Protein AF-A0A2U3KC39-F1 (afdb_monomer)

pLDDT: mean 87.44, std 11.88, range [29.12, 98.5]

Nearest PDB structures (foldseek):
  2ius-assembly4_D  TM=8.935E-01  e=4.363E-30  Escherichia coli
  2ius-assembly2_B  TM=8.858E-01  e=5.728E-30  Escherichia coli
  6t8o-assembly1_F  TM=8.934E-01  e=1.701E-29  Pseudomonas aeruginosa PAO1
  2ius-assembly6_F  TM=8.568E-01  e=1.162E-29  Escherichia coli
  2ius-assembly5_E  TM=8.582E-01  e=5.336E-29  Escherichia coli

Foldseek 3Di:
DAQEAELVLLLVLLCVQLVHDPPPPDQPQLVVLVVLLLVLLQQCQDPPCLSHLVVQDDPDDDDLVSSLVSSLVSCCPPRLVVVCVVCVVSCVVVVVSSVLSSQLVSLVSSVVSVVVVVCVVVVWPKRKHAFAKFKDWDDDPQFQHIHIYIGTAGMKIDTPPDLEIEGEHEDRDDGDPSSQLLSQLVVLNRVVRVGPDRYKYWYFYRPPHTDIDIGGPVRCVVSVVVSVVSRSLSSVTHHVCCLDPCQLVAQPPDDPVQVVLLVQLQVQCVVQVFHKDFPDGWLHAQFKTKTWIDTDPPRDLVSVQVCQVVSCVSSVAPFRWQWDDDPNTIITIGTDPPHDFFALVNCLSLQRAADQQQFAQWFWQFAASSNHTDIAGCLDLLRVEEEEEAAPLQCLLQLLLSRVLSSLSRGDLQAAAEAAEECPCPRCVLQQQPSRHPDPRGHHHCVVDQVLVVLVVLLVLLVVLCVVCVVLVHQADVVCSVSVDTHYQYEYAYAAPVVNCVNPVVSNLVSLLSCLVRVSRVNYYYYHYHHFDDPSRCDDSNVPRRNKYKQGAHCDQVRCCSGQVGGRNVRADGPQFIWIDRDDHTDTRGRHGHDPVNSSVSSVD

Sequence (605 aa):
MPVELQVRQVRDEILRAAGGPVRGLSNSSSRLVGMLFHEIFADLLGPEPRLHARAALPGGSATAEEMSARLRDHVYRLLLGPRVQANQAALQTATREVLDLWKSLEGLAQWLAGILHDAWRRSDDLLISAEEPLSWQLQEPGWTDSVSISGVADAVFRLPGSDRWCVVELKTGQSAREADLAQACLYHQMLAAGARTPGSLALVHFHPRLEQKVFAPQELKPLEARLKALIGRLASVLPGSDTHPRPAAAPPPPKPVYTDLGRRLVAVFREYNSPVELLGDPIVGPSFLRFPVQPARGVRPESVRKLAGAVQVRLELQAPPFIHTAGSRLVVDVARPDREPVLFASVRDQLPTADPILGCSKLPVGLDLEGNLRMADLADSADCHLLVAGATGSGKSEWLRAMIAGLLLTNTPETLQLLLVDPKRNAFNDLAGSPYLWGDRTIVYPDEVNPLEIFDRLVEEMESRYRAFQAAGVDHLVELHQAGGRLPRIVCVCEEYADLLFCGRKEIEERIRRLGQKARAAGIHLVLAVQQPSREIVKGALQANIPARVGLRVTSRIESKMLLDRSGAEDLLGNGDLLFKDIGEPVRLQGLYLPPGERRAIFGA

Structure (mmCIF, N/CA/C/O backbone):
data_AF-A0A2U3KC39-F1
#
_entry.id   AF-A0A2U3KC39-F1
#
loop_
_atom_site.group_PDB
_atom_site.id
_atom_site.type_symbol
_atom_site.label_atom_id
_atom_site.label_alt_id
_atom_site.label_comp_id
_atom_site.label_asym_id
_atom_site.label_entity_id
_atom_site.label_seq_id
_atom_site.pdbx_PDB_ins_code
_atom_site.Cartn_x
_atom_site.Cartn_y
_atom_site.Cartn_z
_atom_site.occupancy
_atom_site.B_iso_or_equiv
_atom_site.auth_seq_id
_atom_site.auth_comp_id
_atom_site.auth_asym_id
_atom_site.auth_atom_id
_atom_site.pdbx_PDB_model_num
ATOM 1 N N . MET A 1 1 ? -28.129 0.660 -21.419 1.00 54.09 1 MET A N 1
ATOM 2 C CA . MET A 1 1 ? -28.467 -0.758 -21.113 1.00 54.09 1 MET A CA 1
ATOM 3 C C . MET A 1 1 ? -28.071 -0.936 -19.666 1.00 54.09 1 MET A C 1
ATOM 5 O O . MET A 1 1 ? -27.021 -0.397 -19.338 1.00 54.09 1 MET A O 1
ATOM 9 N N . PRO A 1 2 ? -28.864 -1.614 -18.818 1.00 77.94 2 PRO A N 1
ATOM 10 C CA . PRO A 1 2 ? -28.533 -1.697 -17.403 1.00 77.94 2 PRO A CA 1
ATOM 11 C C . PRO A 1 2 ? -27.123 -2.268 -17.210 1.00 77.94 2 PRO A C 1
ATOM 13 O O . PRO A 1 2 ? -26.737 -3.220 -17.890 1.00 77.94 2 PRO A O 1
ATOM 16 N N . VAL A 1 3 ? -26.345 -1.666 -16.312 1.00 81.31 3 VAL A N 1
ATOM 17 C CA . VAL A 1 3 ? -25.038 -2.188 -15.909 1.00 81.31 3 VAL A CA 1
ATOM 18 C C . VAL A 1 3 ? -25.279 -3.434 -15.065 1.00 81.31 3 VAL A C 1
ATOM 20 O O . VAL A 1 3 ? -25.904 -3.358 -14.010 1.00 81.31 3 VAL A O 1
ATOM 23 N N . GLU A 1 4 ? -24.798 -4.582 -15.531 1.00 86.62 4 GLU A N 1
ATOM 24 C CA . GLU A 1 4 ? -24.967 -5.859 -14.836 1.00 86.62 4 GLU A CA 1
ATOM 25 C C . GLU A 1 4 ? -23.852 -6.072 -13.804 1.00 86.62 4 GLU A C 1
ATOM 27 O O . GLU A 1 4 ? -22.663 -6.052 -14.130 1.00 86.62 4 GLU A O 1
ATOM 32 N N . LEU A 1 5 ? -24.240 -6.327 -12.557 1.00 83.44 5 LEU A N 1
ATOM 33 C CA . LEU A 1 5 ? -23.361 -6.684 -11.453 1.00 83.44 5 LEU A CA 1
ATOM 34 C C . LEU A 1 5 ? -23.799 -8.008 -10.819 1.00 83.44 5 LEU A C 1
ATOM 36 O O . LEU A 1 5 ? -24.976 -8.340 -10.703 1.00 83.44 5 LEU A O 1
ATOM 40 N N . GLN A 1 6 ? -22.822 -8.768 -10.345 1.00 87.38 6 GLN A N 1
ATOM 41 C CA . GLN A 1 6 ? -23.033 -9.941 -9.506 1.00 87.38 6 GLN A CA 1
ATOM 42 C C . GLN A 1 6 ? -22.890 -9.545 -8.036 1.00 87.38 6 GLN A C 1
ATOM 44 O O . GLN A 1 6 ? -21.996 -8.769 -7.688 1.00 87.38 6 GLN A O 1
ATOM 49 N N . VAL A 1 7 ? -23.677 -10.149 -7.140 1.00 85.25 7 VAL A N 1
ATOM 50 C CA . VAL A 1 7 ? -23.539 -9.954 -5.682 1.00 85.25 7 VAL A CA 1
ATOM 51 C C . VAL A 1 7 ? -22.101 -10.182 -5.220 1.00 85.25 7 VAL A C 1
ATOM 53 O O . VAL A 1 7 ? -21.603 -9.452 -4.367 1.00 85.25 7 VAL A O 1
ATOM 56 N N . ARG A 1 8 ? -21.385 -11.132 -5.837 1.00 79.62 8 ARG A N 1
ATOM 57 C CA . ARG A 1 8 ? -19.961 -11.358 -5.570 1.00 79.62 8 ARG A CA 1
ATOM 58 C C . ARG A 1 8 ? -19.113 -10.095 -5.765 1.00 79.62 8 ARG A C 1
ATOM 60 O O . ARG A 1 8 ? -18.258 -9.831 -4.931 1.00 79.62 8 ARG A O 1
ATOM 67 N N . GLN A 1 9 ? -19.341 -9.324 -6.828 1.00 76.62 9 GLN A N 1
ATOM 68 C CA . GLN A 1 9 ? -18.575 -8.102 -7.110 1.00 76.62 9 GLN A CA 1
ATOM 69 C C . GLN A 1 9 ? -18.848 -7.025 -6.055 1.00 76.62 9 GLN A C 1
ATOM 71 O O . GLN A 1 9 ? -17.916 -6.392 -5.567 1.00 76.62 9 GLN A O 1
ATOM 76 N N . VAL A 1 10 ? -20.113 -6.869 -5.654 1.00 82.62 10 VAL A N 1
ATOM 77 C CA . VAL A 1 10 ? -20.513 -5.933 -4.593 1.00 82.62 10 VAL A CA 1
ATOM 78 C C . VAL A 1 10 ? -19.933 -6.365 -3.242 1.00 82.62 10 VAL A C 1
ATOM 80 O O . VAL A 1 10 ? -19.386 -5.543 -2.514 1.00 82.62 10 VAL A O 1
ATOM 83 N N . ARG A 1 11 ? -19.982 -7.664 -2.924 1.00 81.88 11 ARG A N 1
ATOM 84 C CA . ARG A 1 11 ? -19.407 -8.248 -1.704 1.00 81.88 11 ARG A CA 1
ATOM 85 C C . ARG A 1 11 ? -17.897 -8.048 -1.626 1.00 81.88 11 ARG A C 1
ATOM 87 O O . ARG A 1 11 ? -17.390 -7.678 -0.573 1.00 81.88 11 ARG A O 1
ATOM 94 N N . ASP A 1 12 ? -17.182 -8.297 -2.719 1.00 76.06 12 ASP A N 1
ATOM 95 C CA . ASP A 1 12 ? -15.730 -8.130 -2.762 1.00 76.06 12 ASP A CA 1
ATOM 96 C C . ASP A 1 12 ? -15.353 -6.657 -2.507 1.00 76.06 12 ASP A C 1
ATOM 98 O O . ASP A 1 12 ? -14.390 -6.386 -1.793 1.00 76.06 12 ASP A O 1
ATOM 102 N N . GLU A 1 13 ? -16.149 -5.704 -3.003 1.00 78.56 13 GLU A N 1
ATOM 103 C CA . GLU A 1 13 ? -15.959 -4.274 -2.737 1.00 78.56 13 GLU A CA 1
ATOM 104 C C . GLU A 1 13 ? -16.325 -3.877 -1.295 1.00 78.56 13 GLU A C 1
ATOM 106 O O . GLU A 1 13 ? -15.594 -3.121 -0.659 1.00 78.56 13 GLU A O 1
ATOM 111 N N . ILE A 1 14 ? -17.396 -4.445 -0.730 1.00 78.56 14 ILE A N 1
ATOM 112 C CA . ILE A 1 14 ? -17.747 -4.293 0.693 1.00 78.56 14 ILE A CA 1
ATOM 113 C C . ILE A 1 14 ? -16.589 -4.762 1.590 1.00 78.56 14 ILE A C 1
ATOM 115 O O . ILE A 1 14 ? -16.223 -4.074 2.544 1.00 78.56 14 ILE A O 1
ATOM 119 N N . LEU A 1 15 ? -15.980 -5.910 1.274 1.00 69.69 15 LEU A N 1
ATOM 120 C CA . LEU A 1 15 ? -14.846 -6.457 2.024 1.00 69.69 15 LEU A CA 1
ATOM 121 C C . LEU A 1 15 ? -13.593 -5.579 1.907 1.00 69.69 15 LEU A C 1
ATOM 123 O O . LEU A 1 15 ? -12.912 -5.367 2.912 1.00 69.69 15 LEU A O 1
ATOM 127 N N . ARG A 1 16 ? -13.307 -5.038 0.712 1.00 67.94 16 ARG A N 1
ATOM 128 C CA . ARG A 1 16 ? -12.212 -4.072 0.510 1.00 67.94 16 ARG A CA 1
ATOM 129 C C . ARG A 1 16 ? -12.421 -2.803 1.330 1.00 67.94 16 ARG A C 1
ATOM 131 O O . ARG A 1 16 ? -11.484 -2.351 1.985 1.00 67.94 16 ARG A O 1
ATOM 138 N N . ALA A 1 17 ? -13.634 -2.251 1.310 1.00 66.06 17 ALA A N 1
ATOM 139 C CA . ALA A 1 17 ? -13.979 -1.033 2.037 1.00 66.06 17 ALA A CA 1
ATOM 140 C C . ALA A 1 17 ? -13.878 -1.208 3.563 1.00 66.06 17 ALA A C 1
ATOM 142 O O . ALA A 1 17 ? -13.534 -0.263 4.262 1.00 66.06 17 ALA A O 1
ATOM 143 N N . ALA A 1 18 ? -14.125 -2.415 4.078 1.00 60.28 18 ALA A N 1
ATOM 144 C CA . ALA A 1 18 ? -14.042 -2.728 5.505 1.00 60.28 18 ALA A CA 1
ATOM 145 C C . ALA A 1 18 ? -12.613 -3.032 6.011 1.00 60.28 18 ALA A C 1
ATOM 147 O O . ALA A 1 18 ? -12.455 -3.544 7.119 1.00 60.28 18 ALA A O 1
ATOM 148 N N . GLY A 1 19 ? -11.569 -2.795 5.203 1.00 51.59 19 GLY A N 1
ATOM 149 C CA . GLY A 1 19 ? -10.181 -3.104 5.577 1.00 51.59 19 GLY A CA 1
ATOM 150 C C . GLY A 1 19 ? -9.899 -4.605 5.726 1.00 51.59 19 GLY A C 1
ATOM 151 O O . GLY A 1 19 ? -8.873 -4.997 6.282 1.00 51.59 19 GLY A O 1
ATOM 152 N N . GLY A 1 20 ? -10.807 -5.456 5.238 1.00 44.50 20 GLY A N 1
ATOM 153 C CA . GLY A 1 20 ? -10.652 -6.901 5.267 1.00 44.50 20 GLY A CA 1
ATOM 154 C C . GLY A 1 20 ? -9.545 -7.354 4.312 1.00 44.50 20 GLY A C 1
ATOM 155 O O . GLY A 1 20 ? -9.288 -6.712 3.290 1.00 44.50 20 GLY A O 1
ATOM 156 N N . PRO A 1 21 ? -8.869 -8.473 4.603 1.00 35.38 21 PRO A N 1
ATOM 157 C CA . PRO A 1 21 ? -7.829 -8.966 3.723 1.00 35.38 21 PRO A CA 1
ATOM 158 C C . PRO A 1 21 ? -8.418 -9.318 2.348 1.00 35.38 21 PRO A C 1
ATOM 160 O O . PRO A 1 21 ? -9.243 -10.221 2.243 1.00 35.38 21 PRO A O 1
ATOM 163 N N . VAL A 1 22 ? -7.868 -8.746 1.269 1.00 35.09 22 VAL A N 1
ATOM 164 C CA . VAL A 1 22 ? -7.736 -9.471 -0.011 1.00 35.09 22 VAL A CA 1
ATOM 165 C C . VAL A 1 22 ? -6.529 -10.404 0.133 1.00 35.09 22 VAL A C 1
ATOM 167 O O . VAL A 1 22 ? -5.557 -10.347 -0.613 1.00 35.09 22 VAL A O 1
ATOM 170 N N . ARG A 1 23 ? -6.536 -11.250 1.170 1.00 30.78 23 ARG A N 1
ATOM 171 C CA . ARG A 1 23 ? -5.642 -12.404 1.197 1.00 30.78 23 ARG A CA 1
ATOM 172 C C . ARG A 1 23 ? -6.246 -13.379 0.216 1.00 30.78 23 ARG A C 1
ATOM 174 O O . ARG A 1 23 ? -7.438 -13.678 0.300 1.00 30.78 23 ARG A O 1
ATOM 181 N N . GLY A 1 24 ? -5.416 -13.821 -0.727 1.00 30.70 24 GLY A N 1
ATOM 182 C CA . GLY A 1 24 ? -5.755 -14.886 -1.651 1.00 30.70 24 GLY A CA 1
ATOM 183 C C . GLY A 1 24 ? -6.541 -15.944 -0.905 1.00 30.70 24 GLY A C 1
ATOM 184 O O . GLY A 1 24 ? -6.141 -16.336 0.191 1.00 30.70 24 GLY A O 1
ATOM 185 N N . LEU A 1 25 ? -7.694 -16.300 -1.471 1.00 31.33 25 LEU A N 1
ATOM 186 C CA . LEU A 1 25 ? -8.537 -17.369 -0.977 1.00 31.33 25 LEU A CA 1
ATOM 187 C C . LEU A 1 25 ? -7.643 -18.475 -0.433 1.00 31.33 25 LEU A C 1
ATOM 189 O O . LEU A 1 25 ? -6.951 -19.149 -1.203 1.00 31.33 25 LEU A O 1
ATOM 193 N N . SER A 1 26 ? -7.672 -18.547 0.896 1.00 41.16 26 SER A N 1
ATOM 194 C CA . SER A 1 26 ? -7.379 -19.670 1.763 1.00 41.16 26 SER A CA 1
ATOM 195 C C . SER A 1 26 ? -7.167 -20.971 0.993 1.00 41.16 26 SER A C 1
ATOM 197 O O . SER A 1 26 ? -7.948 -21.265 0.077 1.00 41.16 26 SER A O 1
ATOM 199 N N . ASN A 1 27 ? -6.165 -21.761 1.394 1.00 48.56 27 ASN A N 1
ATOM 200 C CA . ASN A 1 27 ? -5.963 -23.152 0.968 1.00 48.56 27 ASN A CA 1
ATOM 201 C C . ASN A 1 27 ? -7.282 -23.810 0.530 1.00 48.56 27 ASN A C 1
ATOM 203 O O . ASN A 1 27 ? -8.295 -23.647 1.213 1.00 48.56 27 ASN A O 1
ATOM 207 N N . SER A 1 28 ? -7.282 -24.525 -0.599 1.00 55.97 28 SER A N 1
ATOM 208 C CA . SER A 1 28 ? -8.465 -25.170 -1.206 1.00 55.97 28 SER A CA 1
ATOM 209 C C . SER A 1 28 ? -9.437 -25.790 -0.187 1.00 55.97 28 SER A C 1
ATOM 211 O O . SER A 1 28 ? -10.650 -25.666 -0.345 1.00 55.97 28 SER A O 1
ATOM 213 N N . SER A 1 29 ? -8.911 -26.362 0.896 1.00 58.19 29 SER A N 1
ATOM 214 C CA . SER A 1 29 ? -9.644 -26.923 2.033 1.00 58.19 29 SER A CA 1
ATOM 215 C C . SER A 1 29 ? -10.567 -25.942 2.783 1.00 58.19 29 SER A C 1
ATOM 217 O O . SER A 1 29 ? -11.662 -26.331 3.164 1.00 58.19 29 SER A O 1
ATOM 219 N N . SER A 1 30 ? -10.201 -24.671 2.978 1.00 65.00 30 SER A N 1
ATOM 220 C CA . SER A 1 30 ? -11.043 -23.688 3.694 1.00 65.00 30 SER A CA 1
ATOM 221 C C . SER A 1 30 ? -12.211 -23.180 2.840 1.00 65.00 30 SER A C 1
ATOM 223 O O . SER A 1 30 ? -13.307 -22.972 3.357 1.00 65.00 30 SER A O 1
ATOM 225 N N . ARG A 1 31 ? -12.020 -23.080 1.516 1.00 72.50 31 ARG A N 1
ATOM 226 C CA . ARG A 1 31 ? -13.123 -22.848 0.568 1.00 72.50 31 ARG A CA 1
ATOM 227 C C . ARG A 1 31 ? -14.106 -24.013 0.557 1.00 72.50 31 ARG A C 1
ATOM 229 O O . ARG A 1 31 ? -15.310 -23.788 0.594 1.00 72.50 31 ARG A O 1
ATOM 236 N N . LEU A 1 32 ? -13.576 -25.236 0.530 1.00 80.38 32 LEU A N 1
ATOM 237 C CA . LEU A 1 32 ? -14.375 -26.454 0.593 1.00 80.38 32 LEU A CA 1
ATOM 238 C C . LEU A 1 32 ? -15.199 -26.508 1.886 1.00 80.38 32 LEU A C 1
ATOM 240 O O . LEU A 1 32 ? -16.391 -26.769 1.832 1.00 80.38 32 LEU A O 1
ATOM 244 N N . VAL A 1 33 ? -14.597 -26.191 3.035 1.00 82.94 33 VAL A N 1
ATOM 245 C CA . VAL A 1 33 ? -15.295 -26.151 4.330 1.00 82.94 33 VAL A CA 1
ATOM 246 C C . VAL A 1 33 ? -16.454 -25.148 4.341 1.00 82.94 33 VAL A C 1
ATOM 248 O O . VAL A 1 33 ? -17.538 -25.496 4.803 1.00 82.94 33 VAL A O 1
ATOM 251 N N . GLY A 1 34 ? -16.255 -23.942 3.801 1.00 81.75 34 GLY A N 1
ATOM 252 C CA . GLY A 1 34 ? -17.334 -22.959 3.670 1.00 81.75 34 GLY A CA 1
ATOM 253 C C . GLY A 1 34 ? -18.473 -23.462 2.778 1.00 81.75 34 GLY A C 1
ATOM 254 O O . GLY A 1 34 ? -19.628 -23.415 3.184 1.00 81.75 34 GLY A O 1
ATOM 255 N N . MET A 1 35 ? -18.153 -24.022 1.605 1.00 86.06 35 MET A N 1
ATOM 256 C CA . MET A 1 35 ? -19.149 -24.634 0.710 1.00 86.06 35 MET A CA 1
ATOM 257 C C . MET A 1 35 ? -19.972 -25.722 1.408 1.00 86.06 35 MET A C 1
ATOM 259 O O . MET A 1 35 ? -21.197 -25.695 1.349 1.00 86.06 35 MET A O 1
ATOM 263 N N . LEU A 1 36 ? -19.304 -26.643 2.112 1.00 90.06 36 LEU A N 1
ATOM 264 C CA . LEU A 1 36 ? -19.965 -27.750 2.805 1.00 90.06 36 LEU A CA 1
ATOM 265 C C . LEU A 1 36 ? -20.989 -27.259 3.835 1.00 90.06 36 LEU A C 1
ATOM 267 O O . LEU A 1 36 ? -22.024 -27.893 4.002 1.00 90.06 36 LEU A O 1
ATOM 271 N N . PHE A 1 37 ? -20.725 -26.144 4.522 1.00 92.88 37 PHE A N 1
ATOM 272 C CA . PHE A 1 37 ? -21.679 -25.574 5.472 1.00 92.88 37 PHE A CA 1
ATOM 273 C C . PHE A 1 37 ? -22.991 -25.152 4.790 1.00 92.88 37 PHE A C 1
ATOM 275 O O . PHE A 1 37 ? -24.065 -25.561 5.236 1.00 92.88 37 PHE A O 1
ATOM 282 N N . HIS A 1 38 ? -22.906 -24.373 3.706 1.00 90.00 38 HIS A N 1
ATOM 283 C CA . HIS A 1 38 ? -24.088 -23.871 2.996 1.00 90.00 38 HIS A CA 1
ATOM 284 C C . HIS A 1 38 ? -24.842 -24.998 2.270 1.00 90.00 38 HIS A C 1
ATOM 286 O O . HIS A 1 38 ? -26.065 -25.048 2.363 1.00 90.00 38 HIS A O 1
ATOM 292 N N . GLU A 1 39 ? -24.142 -25.971 1.670 1.00 90.62 39 GLU A N 1
ATOM 293 C CA . GLU A 1 39 ? -24.774 -27.160 1.069 1.00 90.62 39 GLU A CA 1
ATOM 294 C C . GLU A 1 39 ? -25.569 -27.979 2.097 1.00 90.62 39 GLU A C 1
ATOM 296 O O . GLU A 1 39 ? -26.684 -28.422 1.831 1.00 90.62 39 GLU A O 1
ATOM 301 N N . ILE A 1 40 ? -25.004 -28.190 3.292 1.00 94.25 40 ILE A N 1
ATOM 302 C CA . ILE A 1 40 ? -25.681 -28.925 4.368 1.00 94.25 40 ILE A CA 1
ATOM 303 C C . ILE A 1 40 ? -26.920 -28.162 4.839 1.00 94.25 40 ILE A C 1
ATOM 305 O O . ILE A 1 40 ? -27.958 -28.775 5.086 1.00 94.25 40 ILE A O 1
ATOM 309 N N . PHE A 1 41 ? -26.831 -26.837 4.960 1.00 93.88 41 PHE A N 1
ATOM 310 C CA . PHE A 1 41 ? -27.987 -26.011 5.293 1.00 93.88 41 PHE A CA 1
ATOM 311 C C . PHE A 1 41 ? -29.084 -26.094 4.221 1.00 93.88 41 PHE A C 1
ATOM 313 O O . PHE A 1 41 ? -30.253 -26.265 4.567 1.00 93.88 41 PHE A O 1
ATOM 320 N N . ALA A 1 42 ? -28.713 -26.040 2.940 1.00 89.44 42 ALA A N 1
ATOM 321 C CA . ALA A 1 42 ? -29.651 -26.175 1.834 1.00 89.44 42 ALA A CA 1
ATOM 322 C C . ALA A 1 42 ? -30.351 -27.542 1.841 1.00 89.44 42 ALA A C 1
ATOM 324 O O . ALA A 1 42 ? -31.574 -27.597 1.760 1.00 89.44 42 ALA A O 1
ATOM 325 N N . ASP A 1 43 ? -29.616 -28.639 2.047 1.00 93.00 43 ASP A N 1
ATOM 326 C CA . ASP A 1 43 ? -30.188 -29.990 2.141 1.00 93.00 43 ASP A CA 1
ATOM 327 C C . ASP A 1 43 ? -31.181 -30.150 3.301 1.00 93.00 43 ASP A C 1
ATOM 329 O O . ASP A 1 43 ? -32.184 -30.855 3.173 1.00 93.00 43 ASP A O 1
ATOM 333 N N . LEU A 1 44 ? -30.928 -29.493 4.440 1.00 92.75 44 LEU A N 1
ATOM 334 C CA . LEU A 1 44 ? -31.835 -29.520 5.593 1.00 92.75 44 LEU A CA 1
ATOM 335 C C . LEU A 1 44 ? -33.200 -28.890 5.289 1.00 92.75 44 LEU A C 1
ATOM 337 O O . LEU A 1 44 ? -34.167 -29.173 5.998 1.00 92.75 44 LEU A O 1
ATOM 341 N N . LEU A 1 45 ? -33.281 -28.051 4.261 1.00 89.81 45 LEU A N 1
ATOM 342 C CA . LEU A 1 45 ? -34.488 -27.342 3.833 1.00 89.81 45 LEU A CA 1
ATOM 343 C C . LEU A 1 45 ? -34.918 -27.729 2.410 1.00 89.81 45 LEU A C 1
ATOM 345 O O . LEU A 1 45 ? -35.893 -27.199 1.881 1.00 89.81 45 LEU A O 1
ATOM 349 N N . GLY A 1 46 ? -34.179 -28.647 1.789 1.00 86.12 46 GLY A N 1
ATOM 350 C CA . GLY A 1 46 ? -34.329 -29.035 0.400 1.00 86.12 46 GLY A CA 1
ATOM 351 C C . GLY A 1 46 ? -35.438 -30.065 0.171 1.00 86.12 46 GLY A C 1
ATOM 352 O O . GLY A 1 46 ? -36.071 -30.559 1.103 1.00 86.12 46 GLY A O 1
ATOM 353 N N . PRO A 1 47 ? -35.679 -30.441 -1.092 1.00 83.81 47 PRO A N 1
ATOM 354 C CA . PRO A 1 47 ? -36.789 -31.319 -1.451 1.00 83.81 47 PRO A CA 1
ATOM 355 C C . PRO A 1 47 ? -36.577 -32.790 -1.061 1.00 83.81 47 PRO A C 1
ATOM 357 O O . PRO A 1 47 ? -37.548 -33.542 -1.058 1.00 83.81 47 PRO A O 1
ATOM 360 N N . GLU A 1 48 ? -35.344 -33.218 -0.755 1.00 90.69 48 GLU A N 1
ATOM 361 C CA . GLU A 1 48 ? -35.016 -34.615 -0.441 1.00 90.69 48 GLU A CA 1
ATOM 362 C C . GLU A 1 48 ? -35.534 -35.000 0.960 1.00 90.69 48 GLU A C 1
ATOM 364 O O . GLU A 1 48 ? -34.934 -34.608 1.971 1.00 90.69 48 GLU A O 1
ATOM 369 N N . PRO A 1 49 ? -36.607 -35.811 1.072 1.00 88.75 49 PRO A N 1
ATOM 370 C CA . PRO A 1 49 ? -37.287 -36.032 2.348 1.00 88.75 49 PRO A CA 1
ATOM 371 C C . PRO A 1 49 ? -36.395 -36.691 3.397 1.00 88.75 49 PRO A C 1
ATOM 373 O O . PRO A 1 49 ? -36.592 -36.487 4.590 1.00 88.75 49 PRO A O 1
ATOM 376 N N . ARG A 1 50 ? -35.408 -37.484 2.962 1.00 92.75 50 ARG A N 1
ATOM 377 C CA . ARG A 1 50 ? -34.469 -38.162 3.858 1.00 92.75 50 ARG A CA 1
ATOM 378 C C . ARG A 1 50 ? -33.483 -37.201 4.524 1.00 92.75 50 ARG A C 1
ATOM 380 O O . ARG A 1 50 ? -33.044 -37.476 5.638 1.00 92.75 50 ARG A O 1
ATOM 387 N N . LEU A 1 51 ? -33.101 -36.127 3.839 1.00 92.19 51 LEU A N 1
ATOM 388 C CA . LEU A 1 51 ? -32.102 -35.166 4.313 1.00 92.19 51 LEU A CA 1
ATOM 389 C C . LEU A 1 51 ? -32.741 -33.992 5.059 1.00 92.19 51 LEU A C 1
ATOM 391 O O . LEU A 1 51 ? -32.123 -33.439 5.967 1.00 92.19 51 LEU A O 1
ATOM 395 N N . HIS A 1 52 ? -33.998 -33.685 4.744 1.00 92.56 52 HIS A N 1
ATOM 396 C CA . HIS A 1 52 ? -34.745 -32.576 5.318 1.00 92.56 52 HIS A CA 1
ATOM 397 C C . HIS A 1 52 ? -34.818 -32.615 6.859 1.00 92.56 52 HIS A C 1
ATOM 399 O O . HIS A 1 52 ? -35.040 -33.664 7.469 1.00 92.56 52 HIS A O 1
ATOM 405 N N . ALA A 1 53 ? -34.724 -31.451 7.509 1.00 90.31 53 ALA A N 1
ATOM 406 C CA . ALA A 1 53 ? -34.696 -31.306 8.966 1.00 90.31 53 ALA A CA 1
ATOM 407 C C . ALA A 1 53 ? -35.925 -31.926 9.648 1.00 90.31 53 ALA A C 1
ATOM 409 O O . ALA A 1 53 ? -35.801 -32.562 10.692 1.00 90.31 53 ALA A O 1
ATOM 410 N N . ARG A 1 54 ? -37.113 -31.811 9.031 1.00 87.19 54 ARG A N 1
ATOM 411 C CA . ARG A 1 54 ? -38.358 -32.432 9.536 1.00 87.19 54 ARG A CA 1
ATOM 412 C C . ARG A 1 54 ? -38.261 -33.957 9.694 1.00 87.19 54 ARG A C 1
ATOM 414 O O . ARG A 1 54 ? -38.961 -34.487 10.545 1.00 87.19 54 ARG A O 1
ATOM 421 N N . ALA A 1 55 ? -37.395 -34.654 8.952 1.00 87.44 55 ALA A N 1
ATOM 422 C CA . ALA A 1 55 ? -37.199 -36.098 9.120 1.00 87.44 55 ALA A CA 1
ATOM 423 C C . ALA A 1 55 ? -36.504 -36.461 10.445 1.00 87.44 55 ALA A C 1
ATOM 425 O O . ALA A 1 55 ? -36.685 -37.564 10.956 1.00 87.44 55 ALA A O 1
ATOM 426 N N . ALA A 1 56 ? -35.735 -35.528 11.015 1.00 85.62 56 ALA A N 1
ATOM 427 C CA . ALA A 1 56 ? -35.070 -35.694 12.305 1.00 85.62 56 ALA A CA 1
ATOM 428 C C . ALA A 1 56 ? -35.986 -35.367 13.495 1.00 85.62 56 ALA A C 1
ATOM 430 O O . ALA A 1 56 ? -35.725 -35.786 14.628 1.00 85.62 56 ALA A O 1
ATOM 431 N N . LEU A 1 57 ? -37.043 -34.584 13.261 1.00 84.69 57 LEU A N 1
ATOM 432 C CA . LEU A 1 57 ? -37.883 -34.040 14.319 1.00 84.69 57 LEU A CA 1
ATOM 433 C C . LEU A 1 57 ? -38.977 -35.038 14.737 1.00 84.69 57 LEU A C 1
ATOM 435 O O . LEU A 1 57 ? -39.620 -35.652 13.888 1.00 84.69 57 LEU A O 1
ATOM 439 N N . PRO A 1 58 ? -39.210 -35.226 16.047 1.00 77.19 58 PRO A N 1
ATOM 440 C CA . PRO A 1 58 ? -40.303 -36.060 16.537 1.00 77.19 58 PRO A CA 1
ATOM 441 C C . PRO A 1 58 ? -41.665 -35.410 16.251 1.00 77.19 58 PRO A C 1
ATOM 443 O O . PRO A 1 58 ? -41.790 -34.188 16.251 1.00 77.19 58 PRO A O 1
ATOM 446 N N . GLY A 1 59 ? -42.712 -36.221 16.082 1.00 65.75 59 GLY A N 1
ATOM 447 C CA . GLY A 1 59 ? -44.089 -35.734 16.206 1.00 65.75 59 GLY A CA 1
ATOM 448 C C . GLY A 1 59 ? -44.480 -35.575 17.683 1.00 65.75 59 GLY A C 1
ATOM 449 O O . GLY A 1 59 ? -44.167 -36.453 18.486 1.00 65.75 59 GLY A O 1
ATOM 450 N N . GLY A 1 60 ? -45.175 -34.490 18.049 1.00 68.38 60 GLY A N 1
ATOM 451 C CA . GLY A 1 60 ? -45.685 -34.254 19.415 1.00 68.38 60 GLY A CA 1
ATOM 452 C C . GLY A 1 60 ? -44.858 -33.271 20.265 1.00 68.38 60 GLY A C 1
ATOM 453 O O . GLY A 1 60 ? -44.061 -32.512 19.730 1.00 68.38 60 GLY A O 1
ATOM 454 N N . SER A 1 61 ? -45.070 -33.271 21.593 1.00 66.38 61 SER A N 1
ATOM 455 C CA . SER A 1 61 ? -44.601 -32.278 22.594 1.00 66.38 61 SER A CA 1
ATOM 456 C C . SER A 1 61 ? -43.103 -32.285 22.932 1.00 66.38 61 SER A C 1
ATOM 458 O O . SER A 1 61 ? -42.743 -32.172 24.104 1.00 66.38 61 SER A O 1
ATOM 460 N N . ALA A 1 62 ? -42.232 -32.426 21.936 1.00 83.44 62 ALA A N 1
ATOM 461 C CA . ALA A 1 62 ? -40.789 -32.408 22.152 1.00 83.44 62 ALA A CA 1
ATOM 462 C C . ALA A 1 62 ? -40.267 -31.008 22.498 1.00 83.44 62 ALA A C 1
ATOM 464 O O . ALA A 1 62 ? -40.766 -29.997 21.991 1.00 83.44 62 ALA A O 1
ATOM 465 N N . THR A 1 63 ? -39.242 -30.944 23.347 1.00 88.44 63 THR A N 1
ATOM 466 C CA . THR A 1 63 ? -38.582 -29.679 23.702 1.00 88.44 63 THR A CA 1
ATOM 467 C C . THR A 1 63 ? -37.619 -29.224 22.599 1.00 88.44 63 THR A C 1
ATOM 469 O O . THR A 1 63 ? -37.137 -30.027 21.797 1.00 88.44 63 THR A O 1
ATOM 472 N N . ALA A 1 64 ? -37.285 -27.929 22.564 1.00 87.69 64 ALA A N 1
ATOM 473 C CA . ALA A 1 64 ? -36.282 -27.400 21.632 1.00 87.69 64 ALA A CA 1
ATOM 474 C C . ALA A 1 64 ? -34.905 -28.084 21.790 1.00 87.69 64 ALA A C 1
ATOM 476 O O . ALA A 1 64 ? -34.187 -28.279 20.810 1.00 87.69 64 ALA A O 1
ATOM 477 N N . GLU A 1 65 ? -34.552 -28.496 23.010 1.00 90.31 65 GLU A N 1
ATOM 478 C CA . GLU A 1 65 ? -33.307 -29.212 23.317 1.00 90.31 65 GLU A CA 1
ATOM 479 C C . GLU A 1 65 ? -33.304 -30.630 22.729 1.00 90.31 65 GLU A C 1
ATOM 481 O O . GLU A 1 65 ? -32.317 -31.046 22.119 1.00 90.31 65 GLU A O 1
ATOM 486 N N . GLU A 1 66 ? -34.422 -31.353 22.833 1.00 91.06 66 GLU A N 1
ATOM 487 C CA . GLU A 1 66 ? -34.588 -32.677 22.221 1.00 91.06 66 GLU A CA 1
ATOM 488 C C . GLU A 1 66 ? -34.547 -32.602 20.690 1.00 91.06 66 GLU A C 1
ATOM 490 O O . GLU A 1 66 ? -33.911 -33.434 20.035 1.00 91.06 66 GLU A O 1
ATOM 495 N N . MET A 1 67 ? -35.196 -31.585 20.116 1.00 92.00 67 MET A N 1
ATOM 496 C CA . MET A 1 67 ? -35.170 -31.310 18.678 1.00 92.00 67 MET A CA 1
ATOM 497 C C . MET A 1 67 ? -33.748 -30.987 18.200 1.00 92.00 67 MET A C 1
ATOM 499 O O . MET A 1 67 ? -33.298 -31.554 17.206 1.00 92.00 67 MET A O 1
ATOM 503 N N . SER A 1 68 ? -33.015 -30.149 18.939 1.00 94.12 68 SER A N 1
ATOM 504 C CA . SER A 1 68 ? -31.613 -29.806 18.664 1.00 94.12 68 SER A CA 1
ATOM 505 C C . SER A 1 68 ? -30.708 -31.039 18.697 1.00 94.12 68 SER A C 1
ATOM 507 O O . SER A 1 68 ? -29.944 -31.281 17.760 1.00 94.12 68 SER A O 1
ATOM 509 N N . ALA A 1 69 ? -30.836 -31.880 19.730 1.00 93.62 69 ALA A N 1
ATOM 510 C CA . ALA A 1 69 ? -30.028 -33.088 19.871 1.00 93.62 69 ALA A CA 1
ATOM 511 C C . ALA A 1 69 ? -30.228 -34.066 18.701 1.00 93.62 69 ALA A C 1
ATOM 513 O O . ALA A 1 69 ? -29.24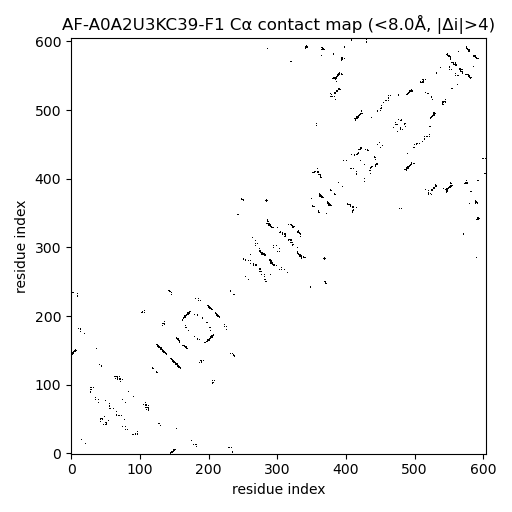9 -34.604 18.179 1.00 93.62 69 ALA A O 1
ATOM 514 N N . ARG A 1 70 ? -31.479 -34.263 18.262 1.00 93.94 70 ARG A N 1
ATOM 515 C CA . ARG A 1 70 ? -31.808 -35.116 17.109 1.00 93.94 70 ARG A CA 1
ATOM 516 C C . ARG A 1 70 ? -31.338 -34.518 15.792 1.00 93.94 70 ARG A C 1
ATOM 518 O O . ARG A 1 70 ? -30.786 -35.237 14.965 1.00 93.94 70 ARG A O 1
ATOM 525 N N . LEU A 1 71 ? -31.518 -33.213 15.607 1.00 94.69 71 LEU A N 1
ATOM 526 C CA . LEU A 1 71 ? -31.089 -32.535 14.391 1.00 94.69 71 LEU A CA 1
ATOM 527 C C . LEU A 1 71 ? -29.563 -32.559 14.248 1.00 94.69 71 LEU A C 1
ATOM 529 O O . LEU A 1 71 ? -29.057 -32.810 13.161 1.00 94.69 71 LEU A O 1
ATOM 533 N N . ARG A 1 72 ? -28.821 -32.401 15.348 1.00 95.94 72 ARG A N 1
ATOM 534 C CA . ARG A 1 72 ? -27.360 -32.549 15.361 1.00 95.94 72 ARG A CA 1
ATOM 535 C C . ARG A 1 72 ? -26.919 -33.954 14.943 1.00 95.94 72 ARG A C 1
ATOM 537 O O . ARG A 1 72 ? -25.999 -34.093 14.140 1.00 95.94 72 ARG A O 1
ATOM 544 N N . ASP A 1 73 ? -27.567 -34.987 15.479 1.00 95.31 73 ASP A N 1
ATOM 545 C CA . ASP A 1 73 ? -27.281 -36.381 15.122 1.00 95.31 73 ASP A CA 1
ATOM 546 C C . ASP A 1 73 ? -27.577 -36.660 13.638 1.00 95.31 73 ASP A C 1
ATOM 548 O O . ASP A 1 73 ? -26.763 -37.261 12.936 1.00 95.31 73 ASP A O 1
ATOM 552 N N . HIS A 1 74 ? -28.698 -36.139 13.137 1.00 95.62 74 HIS A N 1
ATOM 553 C CA . HIS A 1 74 ? -29.088 -36.211 11.729 1.00 95.62 74 HIS A CA 1
ATOM 554 C C . HIS A 1 74 ? -28.075 -35.523 10.807 1.00 95.62 74 HIS A C 1
ATOM 556 O O . HIS A 1 74 ? -27.605 -36.132 9.844 1.00 95.62 74 HIS A O 1
ATOM 562 N N . VAL A 1 75 ? -27.670 -34.292 11.147 1.00 96.38 75 VAL A N 1
ATOM 563 C CA . VAL A 1 75 ? -26.642 -33.530 10.422 1.00 96.38 75 VAL A CA 1
ATOM 564 C C . VAL A 1 75 ? -25.326 -34.293 10.375 1.00 96.38 75 VAL A C 1
ATOM 566 O O . VAL A 1 75 ? -24.720 -34.408 9.312 1.00 96.38 75 VAL A O 1
ATOM 569 N N . TYR A 1 76 ? -24.887 -34.870 11.492 1.00 95.50 76 TYR A N 1
ATOM 570 C CA . TYR A 1 76 ? -23.652 -35.643 11.504 1.00 95.50 76 TYR A CA 1
ATOM 571 C C . TYR A 1 76 ? -23.742 -36.891 10.619 1.00 95.50 76 TYR A C 1
ATOM 573 O O . TYR A 1 76 ? -22.897 -37.091 9.745 1.00 95.50 76 TYR A O 1
ATOM 581 N N . ARG A 1 77 ? -24.762 -37.732 10.829 1.00 95.25 77 ARG A N 1
ATOM 582 C CA . ARG A 1 77 ? -24.841 -39.062 10.205 1.00 95.25 77 ARG A CA 1
ATOM 583 C C . ARG A 1 77 ? -25.151 -39.018 8.716 1.00 95.25 77 ARG A C 1
ATOM 585 O O . ARG A 1 77 ? -24.602 -39.825 7.971 1.00 95.25 77 ARG A O 1
ATOM 592 N N . LEU A 1 78 ? -26.058 -38.140 8.294 1.00 95.69 78 LEU A N 1
ATOM 593 C CA . LEU A 1 78 ? -26.585 -38.155 6.927 1.00 95.69 78 LEU A CA 1
ATOM 594 C C . LEU A 1 78 ? -25.974 -37.085 6.027 1.00 95.69 78 LEU A C 1
ATOM 596 O O . LEU A 1 78 ? -25.974 -37.268 4.814 1.00 95.69 78 LEU A O 1
ATOM 600 N N . LEU A 1 79 ? -25.443 -36.000 6.597 1.00 94.94 79 LEU A N 1
ATOM 601 C CA . LEU A 1 79 ? -25.007 -34.838 5.824 1.00 94.94 79 LEU A CA 1
ATOM 602 C C . LEU A 1 79 ? -23.492 -34.630 5.906 1.00 94.94 79 LEU A C 1
ATOM 604 O O . LEU A 1 79 ? -22.811 -34.741 4.888 1.00 94.94 79 LEU A O 1
ATOM 608 N N . LEU A 1 80 ? -22.946 -34.368 7.096 1.00 94.62 80 LEU A N 1
ATOM 609 C CA . LEU A 1 80 ? -21.528 -34.045 7.263 1.00 94.62 80 LEU A CA 1
ATOM 610 C C . LEU A 1 80 ? -20.621 -35.272 7.114 1.00 94.62 80 LEU A C 1
ATOM 612 O O . LEU A 1 80 ? -19.652 -35.224 6.361 1.00 94.62 80 LEU A O 1
ATOM 616 N N . GLY A 1 81 ? -20.917 -36.363 7.825 1.00 93.00 81 GLY A N 1
ATOM 617 C CA . GLY A 1 81 ? -20.085 -37.570 7.859 1.00 93.00 81 GLY A CA 1
ATOM 618 C C . GLY A 1 81 ? -19.774 -38.130 6.465 1.00 93.00 81 GLY A C 1
ATOM 619 O O . GLY A 1 81 ? -18.592 -38.256 6.125 1.00 93.00 81 GLY A O 1
ATOM 620 N N . PRO A 1 82 ? -20.791 -38.382 5.613 1.00 94.62 82 PRO A N 1
ATOM 621 C CA . PRO A 1 82 ? -20.577 -38.847 4.243 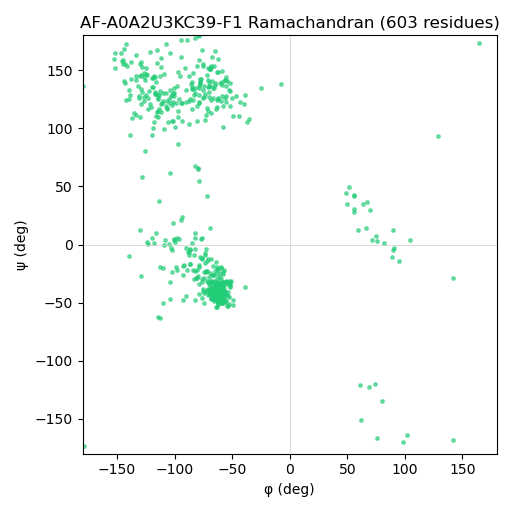1.00 94.62 82 PRO A CA 1
ATOM 622 C C . PRO A 1 82 ? -19.736 -37.881 3.397 1.00 94.62 82 PRO A C 1
ATOM 624 O O . PRO A 1 82 ? -18.864 -38.317 2.646 1.00 94.62 82 PRO A O 1
ATOM 627 N N . ARG A 1 83 ? -19.942 -36.564 3.546 1.00 93.94 83 ARG A N 1
ATOM 628 C CA . ARG A 1 83 ? -19.202 -35.533 2.799 1.00 93.94 83 ARG A CA 1
ATOM 629 C C . ARG A 1 83 ? -17.740 -35.433 3.222 1.00 93.94 83 ARG A C 1
ATOM 631 O O . ARG A 1 83 ? -16.871 -35.303 2.361 1.00 93.94 83 ARG A O 1
ATOM 638 N N . VAL A 1 84 ? -17.451 -35.527 4.520 1.00 90.56 84 VAL A N 1
ATOM 639 C CA . VAL A 1 84 ? -16.073 -35.559 5.033 1.00 90.56 84 VAL A CA 1
ATOM 640 C C . VAL A 1 84 ? -15.356 -36.817 4.546 1.00 90.56 84 VAL A C 1
ATOM 642 O O . VAL A 1 84 ? -14.208 -36.731 4.113 1.00 90.56 84 VAL A O 1
ATOM 645 N N . GLN A 1 85 ? -16.037 -37.968 4.541 1.00 91.31 85 GLN A N 1
ATOM 646 C CA . GLN A 1 85 ? -15.483 -39.219 4.022 1.00 91.31 85 GLN A CA 1
ATOM 647 C C . GLN A 1 85 ? -15.193 -39.137 2.515 1.00 91.31 85 GLN A C 1
ATOM 649 O O . GLN A 1 85 ? -14.108 -39.518 2.079 1.00 91.31 85 GLN A O 1
ATOM 654 N N . ALA A 1 86 ? -16.117 -38.587 1.723 1.00 90.88 86 ALA A N 1
ATOM 655 C CA . ALA A 1 86 ? -15.931 -38.400 0.283 1.00 90.88 86 ALA A CA 1
ATOM 656 C C . ALA A 1 86 ? -14.783 -37.427 -0.053 1.00 90.88 86 ALA A C 1
ATOM 658 O O . ALA A 1 86 ? -14.093 -37.605 -1.054 1.00 90.88 86 ALA A O 1
ATOM 659 N N . ASN A 1 87 ? -14.542 -36.427 0.801 1.00 88.38 87 ASN A N 1
ATOM 660 C CA . ASN A 1 87 ? -13.515 -35.399 0.607 1.00 88.38 87 ASN A CA 1
ATOM 661 C C . ASN A 1 87 ? -12.243 -35.631 1.441 1.00 88.38 87 ASN A C 1
ATOM 663 O O . ASN A 1 87 ? -11.448 -34.705 1.627 1.00 88.38 87 ASN A O 1
ATOM 667 N N . GLN A 1 88 ? -12.016 -36.854 1.934 1.00 85.94 88 GLN A N 1
ATOM 668 C CA . GLN A 1 88 ? -10.941 -37.153 2.884 1.00 85.94 88 GLN A CA 1
ATOM 669 C C . GLN A 1 88 ? -9.568 -36.669 2.394 1.00 85.94 88 GLN A C 1
ATOM 671 O O . GLN A 1 88 ? -8.848 -36.026 3.149 1.00 85.94 88 GLN A O 1
ATOM 676 N N . ALA A 1 89 ? -9.221 -36.903 1.123 1.00 83.50 89 ALA A N 1
ATOM 677 C CA . ALA A 1 89 ? -7.937 -36.485 0.553 1.00 83.50 89 ALA A CA 1
ATOM 678 C C . ALA A 1 89 ? -7.727 -34.956 0.570 1.00 83.50 89 ALA A C 1
ATOM 680 O O . ALA A 1 89 ? -6.619 -34.492 0.818 1.00 83.50 89 ALA A O 1
ATOM 681 N N . ALA A 1 90 ? -8.786 -34.169 0.351 1.00 81.19 90 ALA A N 1
ATOM 682 C CA . ALA A 1 90 ? -8.720 -32.704 0.338 1.00 81.19 90 ALA A CA 1
ATOM 683 C C . ALA A 1 90 ? -8.725 -32.084 1.749 1.00 81.19 90 ALA A C 1
ATOM 685 O O . ALA A 1 90 ? -8.287 -30.944 1.935 1.00 81.19 90 ALA A O 1
ATOM 686 N N . LEU A 1 91 ? -9.226 -32.829 2.739 1.00 83.69 91 LEU A N 1
ATOM 687 C CA . LEU A 1 91 ? -9.377 -32.391 4.129 1.00 83.69 91 LEU A CA 1
ATOM 688 C C . LEU A 1 91 ? -8.295 -32.949 5.070 1.00 83.69 91 LEU A C 1
ATOM 690 O O . LEU A 1 91 ? -8.241 -32.546 6.229 1.00 83.69 91 LEU A O 1
ATOM 694 N N . GLN A 1 92 ? -7.405 -33.824 4.584 1.00 80.06 92 GLN A N 1
ATOM 695 C CA . GLN A 1 92 ? -6.350 -34.481 5.375 1.00 80.06 92 GLN A CA 1
ATOM 696 C C . GLN A 1 92 ? -5.474 -33.511 6.184 1.00 80.06 92 GLN A C 1
ATOM 698 O O . GLN A 1 92 ? -5.044 -33.850 7.283 1.00 80.06 92 GLN A O 1
ATOM 703 N N . THR A 1 93 ? -5.215 -32.310 5.663 1.00 80.00 93 THR A N 1
ATOM 704 C CA . THR A 1 93 ? -4.388 -31.285 6.323 1.00 80.00 93 THR A CA 1
ATOM 705 C C . THR A 1 93 ? -5.205 -30.184 7.007 1.00 80.00 93 THR A C 1
ATOM 707 O O . THR A 1 93 ? -4.620 -29.223 7.496 1.00 80.00 93 THR A O 1
ATOM 710 N N . ALA A 1 94 ? -6.537 -30.294 7.027 1.00 82.38 94 ALA A N 1
ATOM 711 C CA . ALA A 1 94 ? -7.471 -29.248 7.456 1.00 82.38 94 ALA A CA 1
ATOM 712 C C . ALA A 1 94 ? -8.235 -29.626 8.740 1.00 82.38 94 ALA A C 1
ATOM 714 O O . ALA A 1 94 ? -9.430 -29.365 8.883 1.00 82.38 94 ALA A O 1
ATOM 715 N N . THR A 1 95 ? -7.559 -30.300 9.676 1.00 83.31 95 THR A N 1
ATOM 716 C CA . THR A 1 95 ? -8.172 -30.841 10.902 1.00 83.31 95 THR A CA 1
ATOM 717 C C . THR A 1 95 ? -8.890 -29.772 11.726 1.00 83.31 95 THR A C 1
ATOM 719 O O . THR A 1 95 ? -9.966 -30.026 12.266 1.00 83.31 95 THR A O 1
ATOM 722 N N . ARG A 1 96 ? -8.311 -28.569 11.830 1.00 84.12 96 ARG A N 1
ATOM 723 C CA . ARG A 1 96 ? -8.890 -27.474 12.616 1.00 84.12 96 ARG A CA 1
ATOM 724 C C . ARG A 1 96 ? -10.140 -26.916 11.943 1.00 84.12 96 ARG A C 1
ATOM 726 O O . ARG A 1 96 ? -11.147 -26.717 12.607 1.00 84.12 96 ARG A O 1
ATOM 733 N N . GLU A 1 97 ? -10.091 -26.725 10.633 1.00 86.25 97 GLU A N 1
ATOM 734 C CA . GLU A 1 97 ? -11.190 -26.202 9.830 1.00 86.25 97 GLU A CA 1
ATOM 735 C C . GLU A 1 97 ? -12.381 -27.166 9.817 1.00 86.25 97 GLU A C 1
ATOM 737 O O . GLU A 1 97 ? -13.522 -26.730 9.929 1.00 86.25 97 GLU A O 1
ATOM 742 N N . VAL A 1 98 ? -12.131 -28.479 9.758 1.00 89.12 98 VAL A N 1
ATOM 743 C CA . VAL A 1 98 ? -13.183 -29.503 9.879 1.00 89.12 98 VAL A CA 1
ATOM 744 C C . VAL A 1 98 ? -13.808 -29.502 11.280 1.00 89.12 98 VAL A C 1
ATOM 746 O O . VAL A 1 98 ? -15.022 -29.655 11.413 1.00 89.12 98 VAL A O 1
ATOM 749 N N . LEU A 1 99 ? -13.013 -29.294 12.335 1.00 89.31 99 LEU A N 1
ATOM 750 C CA . LEU A 1 99 ? -13.540 -29.174 13.696 1.00 89.31 99 LEU A CA 1
ATOM 751 C C . LEU A 1 99 ? -14.385 -27.901 13.873 1.00 89.31 99 LEU A C 1
ATOM 753 O O . LEU A 1 99 ? -15.447 -27.948 14.494 1.00 89.31 99 LEU A O 1
ATOM 757 N N . ASP A 1 100 ? -13.935 -26.775 13.324 1.00 89.69 100 ASP A N 1
ATOM 758 C CA . ASP A 1 100 ? -14.655 -25.499 13.383 1.00 89.69 100 ASP A CA 1
ATOM 759 C C . ASP A 1 100 ? -15.944 -25.539 12.535 1.00 89.69 100 ASP A C 1
ATOM 761 O O . ASP A 1 100 ? -16.967 -24.967 12.929 1.00 89.69 100 ASP A O 1
ATOM 765 N N . LEU A 1 101 ? -15.941 -26.291 11.426 1.00 91.38 101 LEU A N 1
ATOM 766 C CA . LEU A 1 101 ? -17.139 -26.631 10.652 1.00 91.38 101 LEU A CA 1
ATOM 767 C C . LEU A 1 101 ? -18.141 -27.423 11.491 1.00 91.38 101 LEU A C 1
ATOM 769 O O . LEU A 1 101 ? -19.313 -27.059 11.539 1.00 91.38 101 LEU A O 1
ATOM 773 N N . TRP A 1 102 ? -17.691 -28.478 12.177 1.00 93.94 102 TRP A N 1
ATOM 774 C CA . TRP A 1 102 ? -18.571 -29.268 13.039 1.00 93.94 102 TRP A CA 1
ATOM 775 C C . TRP A 1 102 ? -19.208 -28.410 14.134 1.00 93.94 102 TRP A C 1
ATOM 777 O O . TRP A 1 102 ? -20.425 -28.433 14.288 1.00 93.94 102 TRP A O 1
ATOM 787 N N . LYS A 1 103 ? -18.424 -27.573 14.822 1.00 92.44 103 LYS A N 1
ATOM 788 C CA . LYS A 1 103 ? -18.955 -26.641 15.833 1.00 92.44 103 LYS A CA 1
ATOM 789 C C . LYS A 1 103 ? -19.990 -25.680 15.249 1.00 92.44 103 LYS A C 1
ATOM 791 O O . LYS A 1 103 ? -21.005 -25.406 15.884 1.00 92.44 103 LYS A O 1
ATOM 796 N N . SER A 1 104 ? -19.743 -25.184 14.036 1.00 93.62 104 SER A N 1
ATOM 797 C CA . SER A 1 104 ? -20.685 -24.307 13.339 1.00 93.62 104 SER A CA 1
ATOM 798 C C . SER A 1 104 ? -21.995 -25.040 13.020 1.00 93.62 104 SER A C 1
ATOM 800 O O . SER A 1 104 ? -23.071 -24.473 13.180 1.00 93.62 104 SER A O 1
ATOM 802 N N . LEU A 1 105 ? -21.921 -26.317 12.630 1.00 95.31 105 LEU A N 1
ATOM 803 C CA . LEU A 1 105 ? -23.082 -27.169 12.359 1.00 95.31 105 LEU A CA 1
ATOM 804 C C . LEU A 1 105 ? -23.846 -27.580 13.627 1.00 95.31 105 LEU A C 1
ATOM 806 O O . LEU A 1 105 ? -25.068 -27.700 13.581 1.00 95.31 105 LEU A O 1
ATOM 810 N N . GLU A 1 106 ? -23.173 -27.739 14.771 1.00 94.25 106 GLU A N 1
ATOM 811 C CA . GLU A 1 106 ? -23.852 -27.887 16.066 1.00 94.25 106 GLU A CA 1
ATOM 812 C C . GLU A 1 106 ? -24.661 -26.628 16.406 1.00 94.25 106 GLU A C 1
ATOM 814 O O . GLU A 1 106 ? -25.832 -26.728 16.776 1.00 94.25 106 GLU A O 1
ATOM 819 N N . GLY A 1 107 ? -24.066 -25.446 16.209 1.00 94.12 107 GLY A N 1
ATOM 820 C CA . GLY A 1 107 ? -24.765 -24.169 16.351 1.00 94.12 107 GLY A CA 1
ATOM 821 C C . GLY A 1 107 ? -25.943 -24.034 15.382 1.00 94.12 107 GLY A C 1
ATOM 822 O O . GLY A 1 107 ? -27.009 -23.565 15.778 1.00 94.12 107 GLY A O 1
ATOM 823 N N . LEU A 1 108 ? -25.786 -24.495 14.137 1.00 94.94 108 LEU A N 1
ATOM 824 C CA . LEU A 1 108 ? -26.851 -24.513 13.133 1.00 94.94 108 LEU A CA 1
ATOM 825 C C . LEU A 1 108 ? -28.016 -25.408 13.551 1.00 94.94 108 LEU A C 1
ATOM 827 O O . LEU A 1 108 ? -29.166 -24.980 13.478 1.00 94.94 108 LEU A O 1
ATOM 831 N N . ALA A 1 109 ? -27.733 -26.624 14.021 1.00 94.38 109 ALA A N 1
ATOM 832 C CA . ALA A 1 109 ? -28.757 -27.544 14.503 1.00 94.38 109 ALA A CA 1
ATOM 833 C C . ALA A 1 109 ? -29.514 -26.959 15.704 1.00 94.38 109 ALA A C 1
ATOM 835 O O . ALA A 1 109 ? -30.742 -27.011 15.742 1.00 94.38 109 ALA A O 1
ATOM 836 N N . GLN A 1 110 ? -28.802 -26.342 16.651 1.00 94.19 110 GLN A N 1
ATOM 837 C CA . GLN A 1 110 ? -29.422 -25.667 17.790 1.00 94.19 110 GLN A CA 1
ATOM 838 C C . GLN A 1 110 ? -30.329 -24.513 17.350 1.00 94.19 110 GLN A C 1
ATOM 840 O O . GLN A 1 110 ? -31.472 -24.417 17.797 1.00 94.19 110 GLN A O 1
ATOM 845 N N . TRP A 1 111 ? -29.828 -23.651 16.467 1.00 94.94 111 TRP A N 1
ATOM 846 C CA . TRP A 1 111 ? -30.557 -22.493 15.963 1.00 94.94 111 TRP A CA 1
ATOM 847 C C . TRP A 1 111 ? -31.810 -22.895 15.170 1.00 94.94 111 TRP A C 1
ATOM 849 O O . TRP A 1 111 ? -32.909 -22.420 15.459 1.00 94.94 111 TRP A O 1
ATOM 859 N N . LEU A 1 112 ? -31.671 -23.832 14.227 1.00 93.06 112 LEU A N 1
ATOM 860 C CA . LEU A 1 112 ? -32.774 -24.287 13.381 1.00 93.06 112 LEU A CA 1
ATOM 861 C C . LEU A 1 112 ? -33.835 -25.047 14.189 1.00 93.06 112 LEU A C 1
ATOM 863 O O . LEU A 1 112 ? -35.029 -24.848 13.969 1.00 93.06 112 LEU A O 1
ATOM 867 N N . ALA A 1 113 ? -33.429 -25.871 15.161 1.00 92.19 113 ALA A N 1
ATOM 868 C CA . ALA A 1 113 ? -34.366 -26.543 16.058 1.00 92.19 113 ALA A CA 1
ATOM 869 C C . ALA A 1 113 ? -35.205 -25.547 16.869 1.00 92.19 113 ALA A C 1
ATOM 871 O O . ALA A 1 113 ? -36.408 -25.755 17.004 1.00 92.19 113 ALA A O 1
ATOM 872 N N . GLY A 1 114 ? -34.600 -24.457 17.356 1.00 90.94 114 GLY A N 1
ATOM 873 C CA . GLY A 1 114 ? -35.321 -23.389 18.054 1.00 90.94 114 GLY A CA 1
ATOM 874 C C . GLY A 1 114 ? -36.400 -22.745 17.181 1.00 90.94 114 GLY A C 1
ATOM 875 O O . GLY A 1 114 ? -37.549 -22.635 17.599 1.00 90.94 114 GLY A O 1
ATOM 876 N N . ILE A 1 115 ? -36.063 -22.408 15.933 1.00 89.62 115 ILE A N 1
ATOM 877 C CA . ILE A 1 115 ? -37.016 -21.821 14.977 1.00 89.62 115 ILE A CA 1
ATOM 878 C C . ILE A 1 115 ? -38.160 -22.790 14.671 1.00 89.62 115 ILE A C 1
ATOM 880 O O . ILE A 1 115 ? -39.328 -22.405 14.723 1.00 89.62 115 ILE A O 1
ATOM 884 N N . LEU A 1 116 ? -37.843 -24.049 14.359 1.00 88.25 116 LEU A N 1
ATOM 885 C CA . LEU A 1 116 ? -38.857 -25.049 14.025 1.00 88.25 116 LEU A CA 1
ATOM 886 C C . LEU A 1 116 ? -39.758 -25.365 15.226 1.00 88.25 116 LEU A C 1
ATOM 888 O O . LEU A 1 116 ? -40.960 -25.553 15.049 1.00 88.25 116 LEU A O 1
ATOM 892 N N . HIS A 1 117 ? -39.203 -25.377 16.441 1.00 89.31 117 HIS A N 1
ATOM 893 C CA . HIS A 1 117 ? -39.968 -25.542 17.675 1.00 89.31 117 HIS A CA 1
ATOM 894 C C . HIS A 1 117 ? -40.949 -24.383 17.897 1.00 89.31 117 HIS A C 1
ATOM 896 O O . HIS A 1 117 ? -42.125 -24.615 18.181 1.00 89.31 117 HIS A O 1
ATOM 902 N N . ASP A 1 118 ? -40.491 -23.140 17.731 1.00 86.69 118 ASP A N 1
ATOM 903 C CA . ASP A 1 118 ? -41.327 -21.950 17.894 1.00 86.69 118 ASP A CA 1
ATOM 904 C C . ASP A 1 118 ? -42.440 -21.878 16.843 1.00 86.69 118 ASP A C 1
ATOM 906 O O . ASP A 1 118 ? -43.591 -21.598 17.189 1.00 86.69 118 ASP A O 1
ATOM 910 N N . ALA A 1 119 ? -42.122 -22.177 15.579 1.00 84.44 119 ALA A N 1
ATOM 911 C CA . ALA A 1 119 ? -43.105 -22.245 14.499 1.00 84.44 119 ALA A CA 1
ATOM 912 C C . ALA A 1 119 ? -44.169 -23.314 14.791 1.00 84.44 119 ALA A C 1
ATOM 914 O O . ALA A 1 119 ? -45.369 -23.043 14.728 1.00 84.44 119 ALA A O 1
ATOM 915 N N . TRP A 1 120 ? -43.735 -24.502 15.225 1.00 83.31 120 TRP A N 1
ATOM 916 C CA . TRP A 1 120 ? -44.631 -25.587 15.614 1.00 83.31 120 TRP A CA 1
ATOM 917 C C . TRP A 1 120 ? -45.554 -25.194 16.779 1.00 83.31 120 TRP A C 1
ATOM 919 O O . TRP A 1 120 ? -46.766 -25.392 16.693 1.00 83.31 120 TRP A O 1
ATOM 929 N N . ARG A 1 121 ? -45.026 -24.555 17.836 1.00 83.25 121 ARG A N 1
ATOM 930 C CA . ARG A 1 121 ? -45.831 -24.077 18.979 1.00 83.25 121 ARG A CA 1
ATOM 931 C C . ARG A 1 121 ? -46.874 -23.035 18.596 1.00 83.25 121 ARG A C 1
ATOM 933 O O . ARG A 1 121 ? -47.924 -22.973 19.233 1.00 83.25 121 ARG A O 1
ATOM 940 N N . ARG A 1 122 ? -46.579 -22.200 17.602 1.00 82.25 122 ARG A N 1
ATOM 941 C CA . ARG A 1 122 ? -47.489 -21.155 17.114 1.00 82.25 122 ARG A CA 1
ATOM 942 C C . ARG A 1 122 ? -48.463 -21.658 16.054 1.00 82.25 122 ARG A C 1
ATOM 944 O O . ARG A 1 122 ? -49.367 -20.920 15.688 1.00 82.25 122 ARG A O 1
ATOM 951 N N . SER A 1 123 ? -48.325 -22.916 15.621 1.00 77.25 123 SER A N 1
ATOM 952 C CA . SER A 1 123 ? -49.029 -23.459 14.451 1.00 77.25 123 SER A CA 1
ATOM 953 C C . SER A 1 123 ? -48.781 -22.630 13.182 1.00 77.25 123 SER A C 1
ATOM 955 O O . SER A 1 123 ? -49.638 -22.563 12.304 1.00 77.25 123 SER A O 1
ATOM 957 N N . ASP A 1 124 ? -47.603 -22.004 13.094 1.00 78.44 124 ASP A N 1
ATOM 958 C CA . ASP A 1 124 ? -47.160 -21.249 11.927 1.00 78.44 124 ASP A CA 1
ATOM 959 C C . ASP A 1 124 ? -46.548 -22.225 10.913 1.00 78.44 124 ASP A C 1
ATOM 961 O O . ASP A 1 124 ? -45.591 -22.939 11.225 1.00 78.44 124 ASP A O 1
ATOM 965 N N . ASP A 1 125 ? -47.050 -22.241 9.677 1.00 75.81 125 ASP A N 1
ATOM 966 C CA . ASP A 1 125 ? -46.458 -23.054 8.608 1.00 75.81 125 ASP A CA 1
ATOM 967 C C . ASP A 1 125 ? -45.257 -22.333 7.982 1.00 75.81 125 ASP A C 1
ATOM 969 O O . ASP A 1 125 ? -45.305 -21.858 6.863 1.00 75.81 125 ASP A O 1
ATOM 973 N N . LEU A 1 126 ? -44.170 -22.155 8.727 1.00 80.19 126 LEU A N 1
ATOM 974 C CA . LEU A 1 126 ? -43.018 -21.384 8.253 1.00 80.19 126 LEU A CA 1
ATOM 975 C C . LEU A 1 126 ? -42.433 -21.963 6.946 1.00 80.19 126 LEU A C 1
ATOM 977 O O . LEU A 1 126 ? -41.926 -23.087 6.927 1.00 80.19 126 LEU A O 1
ATOM 981 N N . LEU A 1 127 ? -42.444 -21.164 5.873 1.00 81.56 127 LEU A N 1
ATOM 982 C CA . LEU A 1 127 ? -41.780 -21.486 4.611 1.00 81.56 127 LEU A CA 1
ATOM 983 C C . LEU A 1 127 ? -40.358 -20.944 4.642 1.00 81.56 127 LEU A C 1
ATOM 985 O O . LEU A 1 127 ? -40.150 -19.742 4.813 1.00 81.56 127 LEU A O 1
ATOM 989 N N . ILE A 1 128 ? -39.383 -21.823 4.448 1.00 84.75 128 ILE A N 1
ATOM 990 C CA . ILE A 1 128 ? -37.975 -21.451 4.378 1.00 84.75 128 ILE A CA 1
ATOM 991 C C . ILE A 1 128 ? -37.453 -21.876 3.011 1.00 84.75 128 ILE A C 1
ATOM 993 O O . ILE A 1 128 ? -37.474 -23.059 2.687 1.00 84.75 128 ILE A O 1
ATOM 997 N N . SER A 1 129 ? -37.000 -20.910 2.217 1.00 84.00 129 SER A N 1
ATOM 998 C CA . SER A 1 129 ? -36.277 -21.170 0.974 1.00 84.00 129 SER A CA 1
ATOM 999 C C . SER A 1 129 ? -34.789 -21.028 1.250 1.00 84.00 129 SER A C 1
ATOM 1001 O O . SER A 1 129 ? -34.367 -19.963 1.695 1.00 84.00 129 SER A O 1
ATOM 1003 N N . ALA A 1 130 ? -34.008 -22.075 1.001 1.00 84.62 130 ALA A N 1
ATOM 1004 C CA . ALA A 1 130 ? -32.550 -21.989 0.974 1.00 84.62 130 ALA A CA 1
ATOM 1005 C C . ALA A 1 130 ? -32.068 -21.677 -0.450 1.00 84.62 130 ALA A C 1
ATOM 1007 O O . ALA A 1 130 ? -32.745 -22.040 -1.411 1.00 84.62 130 ALA A O 1
ATOM 1008 N N . GLU A 1 131 ? -30.919 -21.011 -0.569 1.00 81.94 131 GLU A N 1
ATOM 1009 C CA . GLU A 1 131 ? -30.289 -20.666 -1.854 1.00 81.94 131 GLU A CA 1
ATOM 1010 C C . GLU A 1 131 ? -31.246 -19.961 -2.833 1.00 81.94 131 GLU A C 1
ATOM 1012 O O . GLU A 1 131 ? -31.383 -20.329 -4.001 1.00 81.94 131 GLU A O 1
ATOM 1017 N N . GLU A 1 132 ? -31.939 -18.925 -2.358 1.00 81.81 132 GLU A N 1
ATOM 1018 C CA . GLU A 1 132 ? -32.934 -18.236 -3.175 1.00 81.81 132 GLU A CA 1
ATOM 1019 C C . GLU A 1 132 ? -32.269 -17.271 -4.174 1.00 81.81 132 GLU A C 1
ATOM 1021 O O . GLU A 1 132 ? -31.557 -16.351 -3.752 1.00 81.81 132 GLU A O 1
ATOM 1026 N N . PRO A 1 133 ? -32.493 -17.430 -5.494 1.00 85.94 133 PRO A N 1
ATOM 1027 C CA . PRO A 1 133 ? -31.981 -16.498 -6.487 1.00 85.94 133 PRO A CA 1
ATOM 1028 C C . PRO A 1 133 ? -32.724 -15.164 -6.392 1.00 85.94 133 PRO A C 1
ATOM 1030 O O . PRO A 1 133 ? -33.950 -15.104 -6.470 1.00 85.94 133 PRO A O 1
ATOM 1033 N N . LEU A 1 134 ? -31.965 -14.080 -6.269 1.00 89.56 134 LEU A N 1
ATOM 1034 C CA . LEU A 1 134 ? -32.472 -12.719 -6.181 1.00 89.56 134 LEU A CA 1
ATOM 1035 C C . LEU A 1 134 ? -31.943 -11.879 -7.344 1.00 89.56 134 LEU A C 1
ATOM 1037 O O . LEU A 1 134 ? -30.780 -11.984 -7.746 1.00 89.56 134 LEU A O 1
ATOM 1041 N N . SER A 1 135 ? -32.797 -10.987 -7.837 1.00 89.12 135 SER A N 1
ATOM 1042 C CA . SER A 1 135 ? -32.451 -9.976 -8.833 1.00 89.12 135 SER A CA 1
ATOM 1043 C C . SER A 1 135 ? -32.966 -8.616 -8.394 1.00 89.12 135 SER A C 1
ATOM 1045 O O . SER A 1 135 ? -34.118 -8.500 -7.977 1.00 89.12 135 SER A O 1
ATOM 1047 N N . TRP A 1 136 ? -32.145 -7.585 -8.540 1.00 92.69 136 TRP A N 1
ATOM 1048 C CA . TRP A 1 136 ? -32.500 -6.221 -8.186 1.00 92.69 136 TRP A CA 1
ATOM 1049 C C . TRP A 1 136 ? -32.102 -5.262 -9.289 1.00 92.69 136 TRP A C 1
ATOM 1051 O O . TRP A 1 136 ? -30.919 -5.024 -9.516 1.00 92.69 136 TRP A O 1
ATOM 1061 N N . GLN A 1 137 ? -33.102 -4.695 -9.954 1.00 90.69 137 GLN A N 1
ATOM 1062 C CA . GLN A 1 137 ? -32.901 -3.571 -10.850 1.00 90.69 137 GLN A CA 1
ATOM 1063 C C . GLN A 1 137 ? -33.167 -2.281 -10.078 1.00 90.69 137 GLN A C 1
ATOM 1065 O O . GLN A 1 137 ? -34.256 -2.093 -9.533 1.00 90.69 137 GLN A O 1
ATOM 1070 N N . LEU A 1 138 ? -32.170 -1.405 -10.015 1.00 89.50 138 LEU A N 1
ATOM 1071 C CA . LEU A 1 138 ? -32.248 -0.138 -9.301 1.00 89.50 138 LEU A CA 1
ATOM 1072 C C . LEU A 1 138 ? -31.814 1.034 -10.179 1.00 89.50 138 LEU A C 1
ATOM 1074 O O . LEU A 1 138 ? -30.923 0.920 -11.022 1.00 89.50 138 LEU A O 1
ATOM 1078 N N . GLN A 1 139 ? -32.466 2.168 -9.943 1.00 87.75 139 GLN A N 1
ATOM 1079 C CA . GLN A 1 139 ? -32.165 3.464 -10.532 1.00 87.75 139 GLN A CA 1
ATOM 1080 C C . GLN A 1 139 ? -32.385 4.515 -9.448 1.00 87.75 139 GLN A C 1
ATOM 1082 O O . GLN A 1 139 ? -33.475 4.590 -8.882 1.00 87.75 139 GLN A O 1
ATOM 1087 N N . GLU A 1 140 ? -31.373 5.329 -9.166 1.00 88.38 140 GLU A N 1
ATOM 1088 C CA . GLU A 1 140 ? -31.462 6.394 -8.165 1.00 88.38 140 GLU A CA 1
ATOM 1089 C C . GLU A 1 140 ? -31.402 7.779 -8.828 1.00 88.38 140 GLU A C 1
ATOM 1091 O O . GLU A 1 140 ? -30.809 7.933 -9.902 1.00 88.38 140 GLU A O 1
ATOM 1096 N N . PRO A 1 141 ? -31.998 8.820 -8.217 1.00 80.62 141 PRO A N 1
ATOM 1097 C CA . PRO A 1 141 ? -31.887 10.185 -8.714 1.00 80.62 141 PRO A CA 1
ATOM 1098 C C . PRO A 1 141 ? -30.423 10.617 -8.865 1.00 80.62 141 PRO A C 1
ATOM 1100 O O . PRO A 1 141 ? -29.627 10.522 -7.933 1.00 80.62 141 PRO A O 1
ATOM 1103 N N . GLY A 1 142 ? -30.079 11.107 -10.055 1.00 74.94 142 GLY A N 1
ATOM 1104 C CA . GLY A 1 142 ? -28.712 11.467 -10.425 1.00 74.94 142 GLY A CA 1
ATOM 1105 C C . GLY A 1 142 ? -27.954 10.360 -11.156 1.00 74.94 142 GLY A C 1
ATOM 1106 O O . GLY A 1 142 ? -26.946 10.668 -11.779 1.00 74.94 142 GLY A O 1
ATOM 1107 N N . TRP A 1 143 ? -28.425 9.108 -11.154 1.00 84.00 143 TRP A N 1
ATOM 1108 C CA . TRP A 1 143 ? -27.713 8.045 -11.860 1.00 84.00 143 TRP A CA 1
ATOM 1109 C C . TRP A 1 143 ? -27.812 8.185 -13.386 1.00 84.00 143 TRP A C 1
ATOM 1111 O O . TRP A 1 143 ? -28.891 8.452 -13.918 1.00 84.00 143 TRP A O 1
ATOM 1121 N N . THR A 1 144 ? -26.696 8.000 -14.090 1.00 82.75 144 THR A N 1
ATOM 1122 C CA . THR A 1 144 ? -26.578 8.127 -15.548 1.00 82.75 144 THR A CA 1
ATOM 1123 C C . THR A 1 144 ? -27.166 6.932 -16.296 1.00 82.75 144 THR A C 1
ATOM 1125 O O . THR A 1 144 ? -27.680 7.113 -17.397 1.00 82.75 144 THR A O 1
ATOM 1128 N N . ASP A 1 145 ? -27.143 5.735 -15.704 1.00 85.00 145 ASP A N 1
ATOM 1129 C CA . ASP A 1 145 ? -27.787 4.523 -16.224 1.00 85.00 145 ASP A CA 1
ATOM 1130 C C . ASP A 1 145 ? -28.282 3.645 -15.057 1.00 85.00 145 ASP A C 1
ATOM 1132 O O . ASP A 1 145 ? -27.890 3.841 -13.902 1.00 85.00 145 ASP A O 1
ATOM 1136 N N . SER A 1 146 ? -29.148 2.682 -15.368 1.00 89.44 146 SER A N 1
ATOM 1137 C CA . SER A 1 146 ? -29.689 1.727 -14.385 1.00 89.44 146 SER A CA 1
ATOM 1138 C C . SER A 1 146 ? -28.721 0.591 -14.088 1.00 89.44 146 SER A C 1
ATOM 1140 O O . SER A 1 146 ? -27.898 0.235 -14.927 1.00 89.44 146 SER A O 1
ATOM 1142 N N . VAL A 1 147 ? -28.820 0.001 -12.897 1.00 89.69 147 VAL A N 1
ATOM 1143 C CA . VAL A 1 147 ? -27.966 -1.116 -12.470 1.00 89.69 147 VAL A CA 1
ATOM 1144 C C . VAL A 1 147 ? -28.836 -2.328 -12.180 1.00 89.69 147 VAL A C 1
ATOM 1146 O O . VAL A 1 147 ? -29.881 -2.209 -11.544 1.00 89.69 147 VAL A O 1
ATOM 1149 N N . SER A 1 148 ? -28.406 -3.492 -12.649 1.00 90.69 148 SER A N 1
ATOM 1150 C CA . SER A 1 148 ? -29.025 -4.786 -12.377 1.00 90.69 148 SER A CA 1
ATOM 1151 C C . SER A 1 148 ? -28.053 -5.627 -11.558 1.00 90.69 148 SER A C 1
ATOM 1153 O O . SER A 1 148 ? -26.895 -5.789 -11.933 1.00 90.69 148 SER A O 1
ATOM 1155 N N . ILE A 1 149 ? -28.498 -6.125 -10.405 1.00 90.69 149 ILE A N 1
ATOM 1156 C CA . ILE A 1 149 ? -27.708 -6.979 -9.517 1.00 90.69 149 ILE A CA 1
ATOM 1157 C C . ILE A 1 149 ? -28.362 -8.348 -9.440 1.00 90.69 149 ILE A C 1
ATOM 1159 O O . ILE A 1 149 ? -29.545 -8.443 -9.127 1.00 90.69 149 ILE A O 1
ATOM 1163 N N . SER A 1 150 ? -27.590 -9.411 -9.652 1.00 90.50 150 SER A N 1
ATOM 1164 C CA . SER A 1 150 ? -28.048 -10.795 -9.474 1.00 90.50 150 SER A CA 1
ATOM 1165 C C . SER A 1 150 ? -27.165 -11.572 -8.496 1.00 90.50 150 SER A C 1
ATOM 1167 O O . SER A 1 150 ? -25.960 -11.333 -8.382 1.00 90.50 150 SER A O 1
ATOM 1169 N N . GLY A 1 151 ? -27.773 -12.483 -7.738 1.00 88.25 151 GLY A N 1
ATOM 1170 C CA . GLY A 1 151 ? -27.075 -13.334 -6.777 1.00 88.25 151 GLY A CA 1
ATOM 1171 C C . GLY A 1 151 ? -28.010 -14.310 -6.074 1.00 88.25 151 GLY A C 1
ATOM 1172 O O . GLY A 1 151 ? -29.179 -14.412 -6.426 1.00 88.25 151 GLY A O 1
ATOM 1173 N N . VAL A 1 152 ? -27.485 -15.029 -5.086 1.00 85.75 152 VAL A N 1
ATOM 1174 C CA . VAL A 1 152 ? -28.216 -16.063 -4.343 1.00 85.75 152 VAL A CA 1
ATOM 1175 C C . VAL A 1 152 ? -28.097 -15.759 -2.854 1.00 85.75 152 VAL A C 1
ATOM 1177 O O . VAL A 1 152 ? -26.979 -15.623 -2.361 1.00 85.75 152 VAL A O 1
ATOM 1180 N N . ALA A 1 153 ? -29.225 -15.612 -2.161 1.00 87.06 153 ALA A N 1
ATOM 1181 C CA . ALA A 1 153 ? -29.253 -15.447 -0.709 1.00 87.06 153 ALA A CA 1
ATOM 1182 C C . ALA A 1 153 ? -29.209 -16.809 -0.007 1.00 87.06 153 ALA A C 1
ATOM 1184 O O . ALA A 1 153 ? -29.789 -17.773 -0.507 1.00 87.06 153 ALA A O 1
ATOM 1185 N N . ASP A 1 154 ? -28.581 -16.876 1.170 1.00 85.94 154 ASP A N 1
ATOM 1186 C CA . ASP A 1 154 ? -28.471 -18.125 1.933 1.00 85.94 154 ASP A CA 1
ATOM 1187 C C . ASP A 1 154 ? -29.848 -18.688 2.296 1.00 85.94 154 ASP A C 1
ATOM 1189 O O . ASP A 1 154 ? -30.126 -19.863 2.046 1.00 85.94 154 ASP A O 1
ATOM 1193 N N . ALA A 1 155 ? -30.722 -17.850 2.867 1.00 89.25 155 ALA A N 1
ATOM 1194 C CA . ALA A 1 155 ? -32.091 -18.237 3.167 1.00 89.25 155 ALA A CA 1
ATOM 1195 C C . ALA A 1 155 ? -33.078 -17.064 3.167 1.00 89.25 155 ALA A C 1
ATOM 1197 O O . ALA A 1 155 ? -32.751 -15.940 3.552 1.00 89.25 155 ALA A O 1
ATOM 1198 N N . VAL A 1 156 ? -34.337 -17.363 2.853 1.00 90.06 156 VAL A N 1
ATOM 1199 C CA . VAL A 1 156 ? -35.471 -16.455 3.038 1.00 90.06 156 VAL A CA 1
ATOM 1200 C C . VAL A 1 156 ? -36.602 -17.180 3.753 1.00 90.06 156 VAL A C 1
ATOM 1202 O O . VAL A 1 156 ? -37.074 -18.234 3.331 1.00 90.06 156 VAL A O 1
ATOM 1205 N N . PHE A 1 157 ? -37.057 -16.580 4.843 1.00 91.12 157 PHE A N 1
ATOM 1206 C CA . PHE A 1 157 ? -38.122 -17.072 5.699 1.00 91.12 157 PHE A CA 1
ATOM 1207 C C . PHE A 1 157 ? -39.395 -16.298 5.374 1.00 91.12 157 PHE A C 1
ATOM 1209 O O . PHE A 1 157 ? -39.376 -15.068 5.341 1.00 91.12 157 PHE A O 1
ATOM 1216 N N . ARG A 1 158 ? -40.507 -16.998 5.155 1.00 88.56 158 ARG A N 1
ATOM 1217 C CA . ARG A 1 158 ? -41.821 -16.419 4.856 1.00 88.56 158 ARG A CA 1
ATOM 1218 C C . ARG A 1 158 ? -42.897 -17.081 5.703 1.00 88.56 158 ARG A C 1
ATOM 1220 O O . ARG A 1 158 ? -42.878 -18.291 5.910 1.00 88.56 158 ARG A O 1
ATOM 1227 N N . LEU A 1 159 ? -43.853 -16.285 6.168 1.00 82.56 159 LEU A N 1
ATOM 1228 C CA . LEU A 1 159 ? -45.038 -16.785 6.866 1.00 82.56 159 LEU A CA 1
ATOM 1229 C C . LEU A 1 159 ? -46.206 -16.898 5.871 1.00 82.56 159 LEU A C 1
ATOM 1231 O O . LEU A 1 159 ? -46.658 -15.857 5.382 1.00 82.56 159 LEU A O 1
ATOM 1235 N N . PRO A 1 160 ? -46.717 -18.106 5.568 1.00 76.50 160 PRO A N 1
ATOM 1236 C CA . PRO A 1 160 ? -47.839 -18.304 4.655 1.00 76.50 160 PRO A CA 1
ATOM 1237 C C . PRO A 1 160 ? -49.074 -17.519 5.049 1.00 76.50 160 PRO A C 1
ATOM 1239 O O . PRO A 1 160 ? -49.382 -17.353 6.226 1.00 76.50 160 PRO A O 1
ATOM 1242 N N . GLY A 1 161 ? -49.794 -17.036 4.039 1.00 73.12 161 GLY A N 1
ATOM 1243 C CA . GLY A 1 161 ? -50.979 -16.207 4.251 1.00 73.12 161 GLY A CA 1
ATOM 1244 C C . GLY A 1 161 ? -50.670 -14.796 4.762 1.00 73.12 161 GLY A C 1
ATOM 1245 O O . GLY A 1 161 ? -51.599 -14.032 5.006 1.00 73.12 161 GLY A O 1
ATOM 1246 N N . SER A 1 162 ? -49.391 -14.426 4.891 1.00 80.00 162 SER A N 1
ATOM 1247 C CA . SER A 1 162 ? -48.949 -13.064 5.180 1.00 80.00 162 SER A CA 1
ATOM 1248 C C . SER A 1 162 ? -47.883 -12.620 4.181 1.00 80.00 162 SER A C 1
ATOM 1250 O O . SER A 1 162 ? -47.153 -13.441 3.633 1.00 80.00 162 SER A O 1
ATOM 1252 N N . ASP A 1 163 ? -47.728 -11.310 4.013 1.00 81.44 163 ASP A N 1
ATOM 1253 C CA . ASP A 1 163 ? -46.631 -10.753 3.215 1.00 81.44 163 ASP A CA 1
ATOM 1254 C C . ASP A 1 163 ? -45.311 -10.663 4.019 1.00 81.44 163 ASP A C 1
ATOM 1256 O O . ASP A 1 163 ? -44.315 -10.137 3.530 1.00 81.44 163 ASP A O 1
ATOM 1260 N N . ARG A 1 164 ? -45.256 -11.180 5.260 1.00 86.94 164 ARG A N 1
ATOM 1261 C CA . ARG A 1 164 ? -44.075 -11.060 6.131 1.00 86.94 164 ARG A CA 1
ATOM 1262 C C . ARG A 1 164 ? -42.949 -11.978 5.669 1.00 86.94 164 ARG A C 1
ATOM 1264 O O . ARG A 1 164 ? -43.129 -13.191 5.548 1.00 86.94 164 ARG A O 1
ATOM 1271 N N . TRP A 1 165 ? -41.761 -11.400 5.531 1.00 91.88 165 TRP A N 1
ATOM 1272 C CA . TRP A 1 165 ? -40.548 -12.116 5.158 1.00 91.88 165 TRP A CA 1
ATOM 1273 C C . TRP A 1 165 ? -39.338 -11.657 5.979 1.00 91.88 165 TRP A C 1
ATOM 1275 O O . TRP A 1 165 ? -39.309 -10.550 6.524 1.00 91.88 165 TRP A O 1
ATOM 1285 N N . CYS A 1 166 ? -38.337 -12.527 6.075 1.00 92.38 166 CYS A N 1
ATOM 1286 C CA . CYS A 1 166 ? -37.043 -12.241 6.675 1.00 92.38 166 CYS A CA 1
ATOM 1287 C C . CYS A 1 166 ? -35.949 -12.889 5.828 1.00 92.38 166 CYS A C 1
ATOM 1289 O O . CYS A 1 166 ? -36.007 -14.093 5.586 1.00 92.38 166 CYS A O 1
ATOM 1291 N N . VAL A 1 167 ? -34.968 -12.114 5.375 1.00 93.50 167 VAL A N 1
ATOM 1292 C CA . VAL A 1 167 ? -33.772 -12.692 4.749 1.00 93.50 167 VAL A CA 1
ATOM 1293 C C . VAL A 1 167 ? -32.767 -13.043 5.841 1.00 93.50 167 VAL A C 1
ATOM 1295 O O . VAL A 1 167 ? -32.604 -12.290 6.805 1.00 93.50 167 VAL A O 1
ATOM 1298 N N . VAL A 1 168 ? -32.123 -14.197 5.717 1.00 92.88 168 VAL A N 1
ATOM 1299 C CA . VAL A 1 168 ? -31.181 -14.707 6.710 1.00 92.88 168 VAL A CA 1
ATOM 1300 C C . VAL A 1 168 ? -29.832 -14.922 6.049 1.00 92.88 168 VAL A C 1
ATOM 1302 O O . VAL A 1 168 ? -29.727 -15.698 5.106 1.00 92.88 168 VAL A O 1
ATOM 1305 N N . GLU A 1 169 ? -28.814 -14.244 6.569 1.00 92.38 169 GLU A N 1
ATOM 1306 C CA . GLU A 1 169 ? -27.420 -14.416 6.164 1.00 92.38 169 GLU A CA 1
ATOM 1307 C C . GLU A 1 169 ? -26.686 -15.256 7.213 1.00 92.38 169 GLU A C 1
ATOM 1309 O O . GLU A 1 169 ? -26.712 -14.937 8.410 1.00 92.38 169 GLU A O 1
ATOM 1314 N N . LEU A 1 170 ? -26.008 -16.313 6.764 1.00 91.94 170 LEU A N 1
ATOM 1315 C CA . LEU A 1 170 ? -25.311 -17.263 7.622 1.00 91.94 170 LEU A CA 1
ATOM 1316 C C . LEU A 1 170 ? -23.797 -17.061 7.510 1.00 91.94 170 LEU A C 1
ATOM 1318 O O . LEU A 1 170 ? -23.232 -17.014 6.419 1.00 91.94 170 LEU A O 1
ATOM 1322 N N . LYS A 1 171 ? -23.107 -16.955 8.649 1.00 89.25 171 LYS A N 1
ATOM 1323 C CA . LYS A 1 171 ? -21.656 -16.736 8.688 1.00 89.25 171 LYS A CA 1
ATOM 1324 C C . LYS A 1 171 ? -20.934 -17.789 9.515 1.00 89.25 171 LYS A C 1
ATOM 1326 O O . LYS A 1 171 ? -21.230 -18.020 10.692 1.00 89.25 171 LYS A O 1
ATOM 1331 N N . THR A 1 172 ? -19.906 -18.369 8.900 1.00 81.69 172 THR A N 1
ATOM 1332 C CA . THR A 1 172 ? -18.933 -19.251 9.548 1.00 81.69 172 THR A CA 1
ATOM 1333 C C . THR A 1 172 ? -17.591 -18.528 9.684 1.00 81.69 172 THR A C 1
ATOM 1335 O O . THR A 1 172 ? -16.975 -18.181 8.677 1.00 81.69 172 THR A O 1
ATOM 1338 N N . GLY A 1 173 ? -17.103 -18.329 10.910 1.00 69.81 173 GLY A N 1
ATOM 1339 C CA . GLY A 1 173 ? -15.767 -17.773 11.166 1.00 69.81 173 GLY A CA 1
ATOM 1340 C C . GLY A 1 173 ? -15.728 -16.271 11.475 1.00 69.81 173 GLY A C 1
ATOM 1341 O O . GLY A 1 173 ? -16.747 -15.641 11.740 1.00 69.81 173 GLY A O 1
ATOM 1342 N N . GLN A 1 174 ? -14.513 -15.713 11.510 1.00 59.72 174 GLN A N 1
ATOM 1343 C CA . GLN A 1 174 ? -14.249 -14.320 11.891 1.00 59.72 174 GLN A CA 1
ATOM 1344 C C . GLN A 1 174 ? -14.116 -13.427 10.649 1.00 59.72 174 GLN A C 1
ATOM 1346 O O . GLN A 1 174 ? -13.018 -13.208 10.140 1.00 59.72 174 GLN A O 1
ATOM 1351 N N . SER A 1 175 ? -15.238 -12.922 10.153 1.00 64.75 175 SER A N 1
ATOM 1352 C CA . SER A 1 175 ? -15.309 -11.820 9.186 1.00 64.75 175 SER A CA 1
ATOM 1353 C C . SER A 1 175 ? -15.491 -10.477 9.904 1.00 64.75 175 SER A C 1
ATOM 1355 O O . SER A 1 175 ? -15.877 -10.415 11.075 1.00 64.75 175 SER A O 1
ATOM 1357 N N . ALA A 1 176 ? -15.192 -9.373 9.212 1.00 73.81 176 ALA A N 1
ATOM 1358 C CA . ALA A 1 176 ? -15.483 -8.039 9.728 1.00 73.81 176 ALA A CA 1
ATOM 1359 C C . ALA A 1 176 ? -17.009 -7.873 9.857 1.00 73.81 176 ALA A C 1
ATOM 1361 O O . ALA A 1 176 ? -17.721 -7.895 8.854 1.00 73.81 176 ALA A O 1
ATOM 1362 N N . ARG A 1 177 ? -17.514 -7.689 11.085 1.00 79.19 177 ARG A N 1
ATOM 1363 C CA . ARG A 1 177 ? -18.963 -7.646 11.380 1.00 79.19 177 ARG A CA 1
ATOM 1364 C C . ARG A 1 177 ? -19.729 -6.610 10.553 1.00 79.19 177 ARG A C 1
ATOM 1366 O O . ARG A 1 177 ? -20.888 -6.832 10.217 1.00 79.19 177 ARG A O 1
ATOM 1373 N N . GLU A 1 178 ? -19.090 -5.494 10.216 1.00 79.50 178 GLU A N 1
ATOM 1374 C CA . GLU A 1 178 ? -19.688 -4.462 9.364 1.00 79.50 178 GLU A CA 1
ATOM 1375 C C . GLU A 1 178 ? -19.828 -4.906 7.903 1.00 79.50 178 GLU A C 1
ATOM 1377 O O . GLU A 1 178 ? -20.845 -4.616 7.275 1.00 79.50 178 GLU A O 1
ATOM 1382 N N . ALA A 1 179 ? -18.850 -5.648 7.373 1.00 80.81 179 ALA A N 1
ATOM 1383 C CA . ALA A 1 179 ? -18.913 -6.199 6.022 1.00 80.81 179 ALA A CA 1
ATOM 1384 C C . ALA A 1 179 ? -20.016 -7.258 5.904 1.00 80.81 179 ALA A C 1
ATOM 1386 O O . ALA A 1 179 ? -20.763 -7.265 4.926 1.00 80.81 179 ALA A O 1
ATOM 1387 N N . ASP A 1 180 ? -20.165 -8.099 6.930 1.00 85.75 180 ASP A N 1
ATOM 1388 C CA . ASP A 1 180 ? -21.247 -9.082 6.995 1.00 85.75 180 ASP A CA 1
ATOM 1389 C C . ASP A 1 180 ? -22.614 -8.405 6.996 1.00 85.75 180 ASP A C 1
ATOM 1391 O O . ASP A 1 180 ? -23.490 -8.791 6.229 1.00 85.75 180 ASP A O 1
ATOM 1395 N N . LEU A 1 181 ? -22.786 -7.359 7.812 1.00 89.50 181 LEU A N 1
ATOM 1396 C CA . LEU A 1 181 ? -24.034 -6.603 7.863 1.00 89.50 181 LEU A CA 1
ATOM 1397 C C . LEU A 1 181 ? -24.329 -5.893 6.534 1.00 89.50 181 LEU A C 1
ATOM 1399 O O . LEU A 1 181 ? -25.476 -5.877 6.095 1.00 89.50 181 LEU A O 1
ATOM 1403 N N . ALA A 1 182 ? -23.315 -5.335 5.869 1.00 87.69 182 ALA A N 1
ATOM 1404 C CA . ALA A 1 182 ? -23.460 -4.709 4.556 1.00 87.69 182 ALA A CA 1
ATOM 1405 C C . ALA A 1 182 ? -23.854 -5.714 3.462 1.00 87.69 182 ALA A C 1
ATOM 1407 O O . ALA A 1 182 ? -24.745 -5.421 2.664 1.00 87.69 182 ALA A O 1
ATOM 1408 N N . GLN A 1 183 ? -23.253 -6.908 3.451 1.00 88.88 183 GLN A N 1
ATOM 1409 C CA . GLN A 1 183 ? -23.639 -7.982 2.532 1.00 88.88 183 GLN A CA 1
ATOM 1410 C C . GLN A 1 183 ? -25.066 -8.473 2.817 1.00 88.88 183 GLN A C 1
ATOM 1412 O O . GLN A 1 183 ? -25.868 -8.630 1.902 1.00 88.88 183 GLN A O 1
ATOM 1417 N N . ALA A 1 184 ? -25.411 -8.663 4.086 1.00 90.12 184 ALA A N 1
ATOM 1418 C CA . ALA A 1 184 ? -26.735 -9.102 4.504 1.00 90.12 184 ALA A CA 1
ATOM 1419 C C . ALA A 1 184 ? -27.813 -8.043 4.148 1.00 90.12 184 ALA A C 1
ATOM 1421 O O . ALA A 1 184 ? -28.897 -8.368 3.660 1.00 90.12 184 ALA A O 1
ATOM 1422 N N . CYS A 1 185 ? -27.478 -6.753 4.281 1.00 93.00 185 CYS A N 1
ATOM 1423 C CA . CYS A 1 185 ? -28.313 -5.636 3.833 1.00 93.00 185 CYS A CA 1
ATOM 1424 C C . CYS A 1 185 ? -28.525 -5.635 2.311 1.00 93.00 185 CYS A C 1
ATOM 1426 O O . CYS A 1 185 ? -29.624 -5.321 1.859 1.00 93.00 185 CYS A O 1
ATOM 1428 N N . LEU A 1 186 ? -27.528 -6.036 1.513 1.00 93.44 186 LEU A N 1
ATOM 1429 C CA . LEU A 1 186 ? -27.685 -6.167 0.063 1.00 93.44 186 LEU A CA 1
ATOM 1430 C C . LEU A 1 186 ? -28.787 -7.160 -0.300 1.00 93.44 186 LEU A C 1
ATOM 1432 O O . LEU A 1 186 ? -29.696 -6.791 -1.040 1.00 93.44 186 LEU A O 1
ATOM 1436 N N . TYR A 1 187 ? -28.775 -8.366 0.267 1.00 93.06 187 TYR A N 1
ATOM 1437 C CA . TYR A 1 187 ? -29.843 -9.336 0.009 1.00 93.06 187 TYR A CA 1
ATOM 1438 C C . TYR A 1 187 ? -31.211 -8.844 0.490 1.00 93.06 187 TYR A C 1
ATOM 1440 O O . TYR A 1 187 ? -32.209 -9.030 -0.208 1.00 93.06 187 TYR A O 1
ATOM 1448 N N . HIS A 1 188 ? -31.262 -8.149 1.632 1.00 94.50 188 HIS A N 1
ATOM 1449 C CA . HIS A 1 188 ? -32.496 -7.518 2.101 1.00 94.50 188 HIS A CA 1
ATOM 1450 C C . HIS A 1 188 ? -33.039 -6.513 1.080 1.00 94.50 188 HIS A C 1
ATOM 1452 O O . HIS A 1 188 ? -34.228 -6.538 0.783 1.00 94.50 188 HIS A O 1
ATOM 1458 N N . GLN A 1 189 ? -32.189 -5.650 0.517 1.00 92.88 189 GLN A N 1
ATOM 1459 C CA . GLN A 1 189 ? -32.606 -4.669 -0.490 1.00 92.88 189 GLN A CA 1
ATOM 1460 C C . GLN A 1 189 ? -33.069 -5.332 -1.788 1.00 92.88 189 GLN A C 1
ATOM 1462 O O . GLN A 1 189 ? -34.088 -4.932 -2.350 1.00 92.88 189 GLN A O 1
ATOM 1467 N N . MET A 1 190 ? -32.373 -6.385 -2.225 1.00 92.88 190 MET A N 1
ATOM 1468 C CA . MET A 1 190 ? -32.753 -7.127 -3.426 1.00 92.88 190 MET A CA 1
ATOM 1469 C C . MET A 1 190 ? -34.141 -7.759 -3.294 1.00 92.88 190 MET A C 1
ATOM 1471 O O . MET A 1 190 ? -34.936 -7.702 -4.228 1.00 92.88 190 MET A O 1
ATOM 1475 N N . LEU A 1 191 ? -34.454 -8.317 -2.123 1.00 90.88 191 LEU A N 1
ATOM 1476 C CA . LEU A 1 191 ? -35.763 -8.902 -1.860 1.00 90.88 191 LEU A CA 1
ATOM 1477 C C . LEU A 1 191 ? -36.841 -7.831 -1.618 1.00 90.88 191 LEU A C 1
ATOM 1479 O O . LEU A 1 191 ? -37.956 -7.951 -2.125 1.00 90.88 191 LEU A O 1
ATOM 1483 N N . ALA A 1 192 ? -36.505 -6.755 -0.900 1.00 90.19 192 ALA A N 1
ATOM 1484 C CA . ALA A 1 192 ? -37.417 -5.645 -0.627 1.00 90.19 192 ALA A CA 1
ATOM 1485 C C . ALA A 1 192 ? -37.896 -4.945 -1.903 1.00 90.19 192 ALA A C 1
ATOM 1487 O O . ALA A 1 192 ? -39.047 -4.519 -1.957 1.00 90.19 192 ALA A O 1
ATOM 1488 N N . ALA A 1 193 ? -37.056 -4.875 -2.940 1.00 85.81 193 ALA A N 1
ATOM 1489 C CA . ALA A 1 193 ? -37.409 -4.268 -4.220 1.00 85.81 193 ALA A CA 1
ATOM 1490 C C . ALA A 1 193 ? -38.604 -4.947 -4.918 1.00 85.81 193 ALA A C 1
ATOM 1492 O O . ALA A 1 193 ? -39.331 -4.289 -5.659 1.00 85.81 193 ALA A O 1
ATOM 1493 N N . GLY A 1 194 ? -38.819 -6.245 -4.672 1.00 80.81 194 GLY A N 1
ATOM 1494 C CA . GLY A 1 194 ? -39.947 -7.014 -5.208 1.00 80.81 194 GLY A CA 1
ATOM 1495 C C . GLY A 1 194 ? -41.075 -7.280 -4.206 1.00 80.81 194 GLY A C 1
ATOM 1496 O O . GLY A 1 194 ? -42.081 -7.891 -4.572 1.00 80.81 194 GLY A O 1
ATOM 1497 N N . ALA A 1 195 ? -40.929 -6.864 -2.945 1.00 83.94 195 ALA A N 1
ATOM 1498 C CA . ALA A 1 195 ? -41.850 -7.217 -1.868 1.00 83.94 195 ALA A CA 1
ATOM 1499 C C . ALA A 1 195 ? -42.913 -6.137 -1.603 1.00 83.94 195 ALA A C 1
ATOM 1501 O O . ALA A 1 195 ? -42.667 -4.941 -1.722 1.00 83.94 195 ALA A O 1
ATOM 1502 N N . ARG A 1 196 ? -44.111 -6.563 -1.178 1.00 78.94 196 ARG A N 1
ATOM 1503 C CA . ARG A 1 196 ? -45.233 -5.658 -0.851 1.00 78.94 196 ARG A CA 1
ATOM 1504 C C . ARG A 1 196 ? -45.131 -5.031 0.534 1.00 78.94 196 ARG A C 1
ATOM 1506 O O . ARG A 1 196 ? -45.637 -3.934 0.753 1.00 78.94 196 ARG A O 1
ATOM 1513 N N . THR A 1 197 ? -44.493 -5.728 1.470 1.00 83.00 197 THR A N 1
ATOM 1514 C CA . THR A 1 197 ? -44.318 -5.266 2.848 1.00 83.00 197 THR A CA 1
ATOM 1515 C C . THR A 1 197 ? -42.849 -5.260 3.243 1.00 83.00 197 THR A C 1
ATOM 1517 O O . THR A 1 197 ? -42.080 -6.082 2.739 1.00 83.00 197 THR A O 1
ATOM 1520 N N . PRO A 1 198 ? -42.451 -4.373 4.170 1.00 84.19 198 PRO A N 1
ATOM 1521 C CA . PRO A 1 198 ? -41.085 -4.325 4.665 1.00 84.19 198 PRO A CA 1
ATOM 1522 C C . PRO A 1 198 ? -40.750 -5.599 5.458 1.00 84.19 198 PRO A C 1
ATOM 1524 O O . PRO A 1 198 ? -41.471 -5.966 6.387 1.00 84.19 198 PRO A O 1
ATOM 1527 N N . GLY A 1 199 ? -39.668 -6.275 5.071 1.00 88.62 199 GLY A N 1
ATOM 1528 C CA . GLY A 1 199 ? -39.167 -7.476 5.739 1.00 88.62 199 GLY A CA 1
ATOM 1529 C C . GLY A 1 199 ? -38.089 -7.184 6.771 1.00 88.62 199 GLY A C 1
ATOM 1530 O O . GLY A 1 199 ? -37.670 -6.047 6.959 1.00 88.62 199 GLY A O 1
ATOM 1531 N N . SER A 1 200 ? -37.651 -8.222 7.472 1.00 92.44 200 SER A N 1
ATOM 1532 C CA . SER A 1 200 ? -36.536 -8.135 8.421 1.00 92.44 200 SER A CA 1
ATOM 1533 C C . SER A 1 200 ? -35.263 -8.755 7.847 1.00 92.44 200 SER A C 1
ATOM 1535 O O . SER A 1 200 ? -35.293 -9.501 6.868 1.00 92.44 200 SER A O 1
ATOM 1537 N N . LEU A 1 201 ? -34.134 -8.449 8.479 1.00 94.69 201 LEU A N 1
ATOM 1538 C CA . LEU A 1 201 ? -32.848 -9.079 8.203 1.00 94.69 201 LEU A CA 1
ATOM 1539 C C . LEU A 1 201 ? -32.372 -9.814 9.452 1.00 94.69 201 LEU A C 1
ATOM 1541 O O . LEU A 1 201 ? -32.307 -9.204 10.516 1.00 94.69 201 LEU A O 1
ATOM 1545 N N . ALA A 1 202 ? -31.986 -11.080 9.334 1.00 93.75 202 ALA A N 1
ATOM 1546 C CA . ALA A 1 202 ? -31.280 -11.795 10.389 1.00 93.75 202 ALA A CA 1
ATOM 1547 C C . ALA A 1 202 ? -29.851 -12.117 9.944 1.00 93.75 202 ALA A C 1
ATOM 1549 O O . ALA A 1 202 ? -29.635 -12.694 8.883 1.00 93.75 202 ALA A O 1
ATOM 1550 N N . LEU A 1 203 ? -28.876 -11.760 10.775 1.00 93.44 203 LEU A N 1
ATOM 1551 C CA . LEU A 1 203 ? -27.477 -12.131 10.602 1.00 93.44 203 LEU A CA 1
ATOM 1552 C C . LEU A 1 203 ? -27.101 -13.113 11.709 1.00 93.44 203 LEU A C 1
ATOM 1554 O O . LEU A 1 203 ? -27.251 -12.788 12.893 1.00 93.44 203 LEU A O 1
ATOM 1558 N N . VAL A 1 204 ? -26.652 -14.307 11.322 1.00 93.50 204 VAL A N 1
ATOM 1559 C CA . VAL A 1 204 ? -26.365 -15.405 12.251 1.00 93.50 204 VAL A CA 1
ATOM 1560 C C . VAL A 1 204 ? -24.920 -15.857 12.096 1.00 93.50 204 VAL A C 1
ATOM 1562 O O . VAL A 1 204 ? -24.520 -16.368 11.051 1.00 93.50 204 VAL A O 1
ATOM 1565 N N . HIS A 1 205 ? -24.135 -15.696 13.156 1.00 91.94 205 HIS A N 1
ATOM 1566 C CA . HIS A 1 205 ? -22.766 -16.192 13.250 1.00 91.94 205 HIS A CA 1
ATOM 1567 C C . HIS A 1 205 ? -22.757 -17.478 14.069 1.00 91.94 205 HIS A C 1
ATOM 1569 O O . HIS A 1 205 ? -23.272 -17.493 15.183 1.00 91.94 205 HIS A O 1
ATOM 1575 N N . PHE A 1 206 ? -22.158 -18.549 13.549 1.00 89.56 206 PHE A N 1
ATOM 1576 C CA . PHE A 1 206 ? -22.141 -19.852 14.233 1.00 89.56 206 PHE A CA 1
ATOM 1577 C C . PHE A 1 206 ? -20.841 -20.146 14.994 1.00 89.56 206 PHE A C 1
ATOM 1579 O O . PHE A 1 206 ? -20.822 -20.991 15.888 1.00 89.56 206 PHE A O 1
ATOM 1586 N N . HIS A 1 207 ? -19.749 -19.447 14.673 1.00 82.00 207 HIS A N 1
ATOM 1587 C CA . HIS A 1 207 ? -18.437 -19.645 15.293 1.00 82.00 207 HIS A CA 1
ATOM 1588 C C . HIS A 1 207 ? -17.706 -18.302 15.471 1.00 82.00 207 HIS A C 1
ATOM 1590 O O . HIS A 1 207 ? -17.744 -17.487 14.549 1.00 82.00 207 HIS A O 1
ATOM 1596 N N . PRO A 1 208 ? -17.006 -18.048 16.604 1.00 77.69 208 PRO A N 1
ATOM 1597 C CA . PRO A 1 208 ? -16.695 -18.971 17.710 1.00 77.69 208 PRO A CA 1
ATOM 1598 C C . PRO A 1 208 ? -17.855 -19.273 18.667 1.00 77.69 208 PRO A C 1
ATOM 1600 O O . PRO A 1 208 ? -17.741 -20.184 19.485 1.00 77.69 208 PRO A O 1
ATOM 1603 N N . ARG A 1 209 ? -18.957 -18.524 18.587 1.00 84.38 209 ARG A N 1
ATOM 1604 C CA . ARG A 1 209 ? -20.191 -18.755 19.349 1.00 84.38 209 ARG A CA 1
ATOM 1605 C C . ARG A 1 209 ? -21.394 -18.466 18.458 1.00 84.38 209 ARG A C 1
ATOM 1607 O O . ARG A 1 209 ? -21.273 -17.654 17.545 1.00 84.38 209 ARG A O 1
ATOM 1614 N N . LEU A 1 210 ? -22.524 -19.108 18.760 1.00 90.56 210 LEU A N 1
ATOM 1615 C CA . LEU A 1 210 ? -23.807 -18.808 18.131 1.00 90.56 210 LEU A CA 1
ATOM 1616 C C . LEU A 1 210 ? -24.284 -17.419 18.577 1.00 90.56 210 LEU A C 1
ATOM 1618 O O . LEU A 1 210 ? -24.609 -17.217 19.747 1.00 90.56 210 LEU A O 1
ATOM 1622 N N . GLU A 1 211 ? -24.334 -16.478 17.643 1.00 91.38 211 GLU A N 1
ATOM 1623 C CA . GLU A 1 211 ? -24.867 -15.132 17.838 1.00 91.38 211 GLU A CA 1
ATOM 1624 C C . GLU A 1 211 ? -25.851 -14.812 16.710 1.00 91.38 211 GLU A C 1
ATOM 1626 O O . GLU A 1 211 ? -25.515 -14.919 15.534 1.00 91.38 211 GLU A O 1
ATOM 1631 N N . GLN A 1 212 ? -27.063 -14.388 17.068 1.00 92.75 212 GLN A N 1
ATOM 1632 C CA . GLN A 1 212 ? -28.070 -13.918 16.120 1.00 92.75 212 GLN A CA 1
ATOM 1633 C C . GLN A 1 212 ? -28.382 -12.451 16.399 1.00 92.75 212 GLN A C 1
ATOM 1635 O O . GLN A 1 212 ? -28.687 -12.077 17.533 1.00 92.75 212 GLN A O 1
ATOM 1640 N N . LYS A 1 213 ? -28.378 -11.632 15.347 1.00 92.69 213 LYS A N 1
ATOM 1641 C CA . LYS A 1 213 ? -28.915 -10.269 15.379 1.00 92.69 213 LYS A CA 1
ATOM 1642 C C . LYS A 1 213 ? -29.998 -10.120 14.326 1.00 92.69 213 LYS A C 1
ATOM 1644 O O . LYS A 1 213 ? -29.804 -10.521 13.182 1.00 92.69 213 LYS A O 1
ATOM 1649 N N . VAL A 1 214 ? -31.128 -9.548 14.723 1.00 92.88 214 VAL A N 1
ATOM 1650 C CA . VAL A 1 214 ? -32.245 -9.245 13.827 1.00 92.88 214 VAL A CA 1
ATOM 1651 C C . VAL A 1 214 ? -32.361 -7.736 13.717 1.00 92.88 214 VAL A C 1
ATOM 1653 O O . VAL A 1 214 ? -32.338 -7.050 14.734 1.00 92.88 214 VAL A O 1
ATOM 1656 N N . PHE A 1 215 ? -32.480 -7.245 12.492 1.00 92.50 215 PHE A N 1
ATOM 1657 C CA . PHE A 1 215 ? -32.578 -5.832 12.170 1.00 92.50 215 PHE A CA 1
ATOM 1658 C C . PHE A 1 215 ? -33.941 -5.552 11.547 1.00 92.50 215 PHE A C 1
ATOM 1660 O O . PHE A 1 215 ? -34.368 -6.223 10.598 1.00 92.50 215 PHE A O 1
ATOM 1667 N N . ALA A 1 216 ? -34.621 -4.546 12.084 1.00 89.50 216 ALA A N 1
ATOM 1668 C CA . ALA A 1 216 ? -35.817 -3.988 11.490 1.00 89.50 216 ALA A CA 1
ATOM 1669 C C . ALA A 1 216 ? -35.452 -3.115 10.272 1.00 89.50 216 ALA A C 1
ATOM 1671 O O . ALA A 1 216 ? -34.369 -2.525 10.226 1.00 89.50 216 ALA A O 1
ATOM 1672 N N . PRO A 1 217 ? -36.363 -2.950 9.297 1.00 86.88 217 PRO A N 1
ATOM 1673 C CA . PRO A 1 217 ? -36.094 -2.162 8.094 1.00 86.88 217 PRO A CA 1
ATOM 1674 C C . PRO A 1 217 ? -35.640 -0.724 8.388 1.00 86.88 217 PRO A C 1
ATOM 1676 O O . PRO A 1 217 ? -34.849 -0.162 7.634 1.00 86.88 217 PRO A O 1
ATOM 1679 N N . GLN A 1 218 ? -36.108 -0.111 9.485 1.00 86.56 218 GLN A N 1
ATOM 1680 C CA . GLN A 1 218 ? -35.684 1.243 9.859 1.00 86.56 218 GLN A CA 1
ATOM 1681 C C . GLN A 1 218 ? -34.196 1.312 10.238 1.00 86.56 218 GLN A C 1
ATOM 1683 O O . GLN A 1 218 ? -33.550 2.315 9.941 1.00 86.56 218 GLN A O 1
ATOM 1688 N N . GLU A 1 219 ? -33.649 0.254 10.839 1.00 85.38 219 GLU A N 1
ATOM 1689 C CA . GLU A 1 219 ? -32.243 0.167 11.258 1.00 85.38 219 GLU A CA 1
ATOM 1690 C C . GLU A 1 219 ? -31.296 0.002 10.061 1.00 85.38 219 GLU A C 1
ATOM 1692 O O . GLU A 1 219 ? -30.124 0.367 10.132 1.00 85.38 219 GLU A O 1
ATOM 1697 N N . LEU A 1 220 ? -31.814 -0.497 8.933 1.00 88.62 220 LEU A N 1
ATOM 1698 C CA . LEU A 1 220 ? -31.046 -0.729 7.709 1.00 88.62 220 LEU A CA 1
ATOM 1699 C C . LEU A 1 220 ? -30.955 0.505 6.804 1.00 88.62 220 LEU A C 1
ATOM 1701 O O . LEU A 1 220 ? -30.068 0.564 5.954 1.00 88.62 220 LEU A O 1
ATOM 1705 N N . LYS A 1 221 ? -31.815 1.517 6.990 1.00 84.94 221 LYS A N 1
ATOM 1706 C CA . LYS A 1 221 ? -31.862 2.717 6.130 1.00 84.94 221 LYS A CA 1
ATOM 1707 C C . LYS A 1 221 ? -30.519 3.449 5.973 1.00 84.94 221 LYS A C 1
ATOM 1709 O O . LYS A 1 221 ? -30.179 3.803 4.844 1.00 84.94 221 LYS A O 1
ATOM 1714 N N . PRO A 1 222 ? -29.719 3.681 7.036 1.00 82.62 222 PRO A N 1
ATOM 1715 C CA . PRO A 1 222 ? -28.420 4.342 6.881 1.00 82.62 222 PRO A CA 1
ATOM 1716 C C . PRO A 1 222 ? -27.444 3.521 6.027 1.00 82.62 222 PRO A C 1
ATOM 1718 O O . PRO A 1 222 ? -26.623 4.070 5.292 1.00 82.62 222 PRO A O 1
ATOM 1721 N N . LEU A 1 223 ? -27.543 2.193 6.115 1.00 84.12 223 LEU A N 1
ATOM 1722 C CA . LEU A 1 223 ? -26.701 1.262 5.377 1.00 84.12 223 LEU A CA 1
ATOM 1723 C C . LEU A 1 223 ? -27.159 1.111 3.925 1.00 84.12 223 LEU A C 1
ATOM 1725 O O . LEU A 1 223 ? -26.316 1.009 3.042 1.00 84.12 223 LEU A O 1
ATOM 1729 N N . GLU A 1 224 ? -28.465 1.179 3.666 1.00 87.56 224 GLU A N 1
ATOM 1730 C CA . GLU A 1 224 ? -29.039 1.204 2.319 1.00 87.56 224 GLU A CA 1
ATOM 1731 C C . GLU A 1 224 ? -28.467 2.357 1.488 1.00 87.56 224 GLU A C 1
ATOM 1733 O O . GLU A 1 224 ? -28.007 2.137 0.371 1.00 87.56 224 GLU A O 1
ATOM 1738 N N . ALA A 1 225 ? -28.425 3.574 2.042 1.00 83.44 225 ALA A N 1
ATOM 1739 C CA . ALA A 1 225 ? -27.871 4.731 1.340 1.00 83.44 225 ALA A CA 1
ATOM 1740 C C . ALA A 1 225 ? -26.383 4.536 0.997 1.00 83.44 225 ALA A C 1
ATOM 1742 O O . ALA A 1 225 ? -25.948 4.818 -0.122 1.00 83.44 225 ALA A O 1
ATOM 1743 N N . ARG A 1 226 ? -25.599 3.995 1.941 1.00 81.75 226 ARG A N 1
ATOM 1744 C CA . ARG A 1 226 ? -24.176 3.675 1.731 1.00 81.75 226 ARG A CA 1
ATOM 1745 C C . ARG A 1 226 ? -23.988 2.579 0.684 1.00 81.75 226 ARG A C 1
ATOM 1747 O O . ARG A 1 226 ? -23.085 2.688 -0.142 1.00 81.75 226 ARG A O 1
ATOM 1754 N N . LEU A 1 227 ? -24.839 1.555 0.709 1.00 87.25 227 LEU A N 1
ATOM 1755 C CA . LEU A 1 227 ? -24.817 0.437 -0.225 1.00 87.25 227 LEU A CA 1
ATOM 1756 C C . LEU A 1 227 ? -25.173 0.896 -1.641 1.00 87.25 227 LEU A C 1
ATOM 1758 O O . LEU A 1 227 ? -24.437 0.591 -2.571 1.00 87.25 227 LEU A O 1
ATOM 1762 N N . LYS A 1 228 ? -26.239 1.686 -1.803 1.00 89.00 228 LYS A N 1
ATOM 1763 C CA . LYS A 1 228 ? -26.606 2.296 -3.087 1.00 89.00 228 LYS A CA 1
ATOM 1764 C C . LYS A 1 228 ? -25.480 3.181 -3.606 1.00 89.00 228 LYS A C 1
ATOM 1766 O O . LYS A 1 228 ? -25.095 3.042 -4.756 1.00 89.00 228 LYS A O 1
ATOM 1771 N N . ALA A 1 229 ? -24.862 4.009 -2.763 1.00 82.38 229 ALA A N 1
ATOM 1772 C CA . ALA A 1 229 ? -23.705 4.804 -3.173 1.00 82.38 229 ALA A CA 1
ATOM 1773 C C . ALA A 1 229 ? -22.503 3.935 -3.601 1.00 82.38 229 ALA A C 1
ATOM 1775 O O . ALA A 1 229 ? -21.827 4.269 -4.570 1.00 82.38 229 ALA A O 1
ATOM 1776 N N . LEU A 1 230 ? -22.242 2.816 -2.912 1.00 83.81 230 LEU A N 1
ATOM 1777 C CA . LEU A 1 230 ? -21.208 1.846 -3.291 1.00 83.81 230 LEU A CA 1
ATOM 1778 C C . LEU A 1 230 ? -21.527 1.183 -4.635 1.00 83.81 230 LEU A C 1
ATOM 1780 O O . LEU A 1 230 ? -20.653 1.138 -5.492 1.00 83.81 230 LEU A 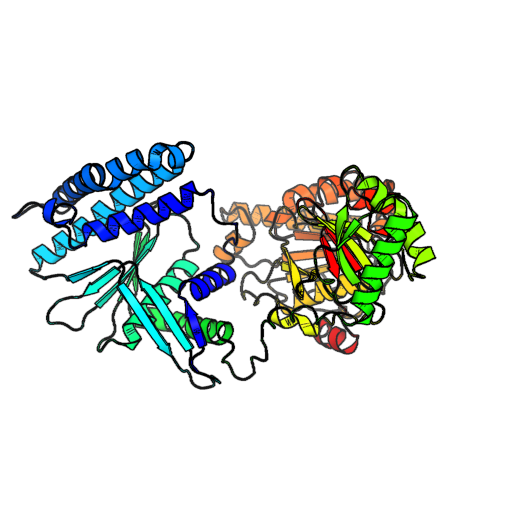O 1
ATOM 1784 N N . ILE A 1 231 ? -22.767 0.736 -4.844 1.00 86.25 231 ILE A N 1
ATOM 1785 C CA . ILE A 1 231 ? -23.239 0.158 -6.110 1.00 86.25 231 ILE A CA 1
ATOM 1786 C C . ILE A 1 231 ? -23.130 1.185 -7.238 1.00 86.25 231 ILE A C 1
ATOM 1788 O O . ILE A 1 231 ? -22.598 0.868 -8.293 1.00 86.25 231 ILE A O 1
ATOM 1792 N N . GLY A 1 232 ? -23.578 2.420 -7.004 1.00 81.06 232 GLY A N 1
ATOM 1793 C CA . GLY A 1 232 ? -23.528 3.501 -7.984 1.00 81.06 232 GLY A CA 1
ATOM 1794 C C . GLY A 1 232 ? -22.098 3.849 -8.399 1.00 81.06 232 GLY A C 1
ATOM 1795 O O . GLY A 1 232 ? -21.838 4.083 -9.577 1.00 81.06 232 GLY A O 1
ATOM 1796 N N . ARG A 1 233 ? -21.144 3.810 -7.456 1.00 79.44 233 ARG A N 1
ATOM 1797 C CA . ARG A 1 233 ? -19.708 3.931 -7.760 1.00 79.44 233 ARG A CA 1
ATOM 1798 C C . ARG A 1 233 ? -19.180 2.715 -8.520 1.00 79.44 233 ARG A C 1
ATOM 1800 O O . ARG A 1 233 ? -18.506 2.887 -9.530 1.00 79.44 233 ARG A O 1
ATOM 1807 N N . LEU A 1 234 ? -19.507 1.505 -8.065 1.00 78.94 234 LEU A N 1
ATOM 1808 C CA . LEU A 1 234 ? -19.052 0.247 -8.665 1.00 78.94 234 LEU A CA 1
ATOM 1809 C C . LEU A 1 234 ? -19.557 0.070 -10.106 1.00 78.94 234 LEU A C 1
ATOM 1811 O O . LEU A 1 234 ? -18.832 -0.452 -10.946 1.00 78.94 234 LEU A O 1
ATOM 1815 N N . ALA A 1 235 ? -20.777 0.525 -10.389 1.00 79.88 235 ALA A N 1
ATOM 1816 C CA . ALA A 1 235 ? -21.386 0.527 -11.716 1.00 79.88 235 ALA A CA 1
ATOM 1817 C C . ALA A 1 235 ? -21.037 1.772 -12.554 1.00 79.88 235 ALA A C 1
ATOM 1819 O O . ALA A 1 235 ? -21.434 1.845 -13.712 1.00 79.88 235 ALA A O 1
ATOM 1820 N N . SER A 1 236 ? -20.308 2.740 -11.985 1.00 73.06 236 SER A N 1
ATOM 1821 C CA . SER A 1 236 ? -19.935 4.006 -12.636 1.00 73.06 236 SER A CA 1
ATOM 1822 C C . SER A 1 236 ? -21.130 4.819 -13.155 1.00 73.06 236 SER A C 1
ATOM 1824 O O . SER A 1 236 ? -21.088 5.370 -14.252 1.00 73.06 236 SER A O 1
ATOM 1826 N N . VAL A 1 237 ? -22.198 4.905 -12.359 1.00 78.94 237 VAL A N 1
ATOM 1827 C CA . VAL A 1 237 ? -23.447 5.575 -12.752 1.00 78.94 237 VAL A CA 1
ATOM 1828 C C . VAL A 1 237 ? -23.704 6.904 -12.032 1.00 78.94 237 VAL A C 1
ATOM 1830 O O . VAL A 1 237 ? -24.743 7.488 -12.255 1.00 78.94 237 VAL A O 1
ATOM 1833 N N . LEU A 1 238 ? -22.826 7.446 -11.181 1.00 74.25 238 LEU A N 1
ATOM 1834 C CA . LEU A 1 238 ? -23.094 8.704 -10.447 1.00 74.25 238 LEU A CA 1
ATOM 1835 C C . LEU A 1 238 ? -22.682 9.972 -11.250 1.00 74.25 238 LEU A C 1
ATOM 1837 O O . LEU A 1 238 ? -21.673 9.973 -11.947 1.00 74.25 238 LEU A O 1
ATOM 1841 N N . PRO A 1 239 ? -23.399 11.110 -11.165 1.00 48.62 239 PRO A N 1
ATOM 1842 C CA . PRO A 1 239 ? -23.059 12.311 -11.928 1.00 48.62 239 PRO A CA 1
ATOM 1843 C C . PRO A 1 239 ? -21.887 13.033 -11.246 1.00 48.62 239 PRO A C 1
ATOM 1845 O O . PRO A 1 239 ? -21.909 13.268 -10.039 1.00 48.62 239 PRO A O 1
ATOM 1848 N N . GLY A 1 240 ? -20.832 13.347 -12.000 1.00 49.38 240 GLY A N 1
ATOM 1849 C CA . GLY A 1 240 ? -19.550 13.777 -11.423 1.00 49.38 240 GLY A CA 1
ATOM 1850 C C . GLY A 1 240 ? -18.670 12.614 -10.950 1.00 49.38 240 GLY A C 1
ATOM 1851 O O . GLY A 1 240 ? -17.550 12.850 -10.500 1.00 49.38 240 GLY A O 1
ATOM 1852 N N . SER A 1 241 ? -19.117 11.362 -11.129 1.00 37.81 241 SER A N 1
ATOM 1853 C CA . SER A 1 241 ? -18.227 10.204 -11.165 1.00 37.81 241 SER A CA 1
ATOM 1854 C C . SER A 1 241 ? -17.565 10.105 -12.544 1.00 37.81 241 SER A C 1
ATOM 1856 O O . SER A 1 241 ? -17.724 9.124 -13.259 1.00 37.81 241 SER A O 1
ATOM 1858 N N . ASP A 1 242 ? -16.728 11.093 -12.869 1.00 34.47 242 ASP A N 1
ATOM 1859 C CA . ASP A 1 242 ? -15.545 10.840 -13.709 1.00 34.47 242 ASP A CA 1
ATOM 1860 C C . ASP A 1 242 ? -14.501 9.998 -12.938 1.00 34.47 242 ASP A C 1
ATOM 1862 O O . ASP A 1 242 ? -13.361 9.836 -13.355 1.00 34.47 242 ASP A O 1
ATOM 1866 N N . THR A 1 243 ? -14.894 9.394 -11.811 1.00 33.69 243 THR A N 1
ATOM 1867 C CA . THR A 1 243 ? -14.269 8.207 -11.234 1.00 33.69 243 THR A CA 1
ATOM 1868 C C . THR A 1 243 ? -14.773 6.976 -11.985 1.00 33.69 243 THR A C 1
ATOM 1870 O O . THR A 1 243 ? -15.426 6.086 -11.440 1.00 33.69 243 THR A O 1
ATOM 1873 N N . HIS A 1 244 ? -14.426 6.894 -13.259 1.00 29.12 244 HIS A N 1
ATOM 1874 C CA . HIS A 1 244 ? -13.873 5.627 -13.690 1.00 29.12 244 HIS A CA 1
ATOM 1875 C C . HIS A 1 244 ? -12.764 5.280 -12.670 1.00 29.12 244 HIS A C 1
ATOM 1877 O O . HIS A 1 244 ? -11.862 6.099 -12.560 1.00 29.12 244 HIS A O 1
ATOM 1883 N N . PRO A 1 245 ? -12.716 4.106 -12.002 1.00 32.59 245 PRO A N 1
ATOM 1884 C CA . PRO A 1 245 ? -11.487 3.355 -12.148 1.00 32.59 245 PRO A CA 1
ATOM 1885 C C . PRO A 1 245 ? -11.424 3.159 -13.650 1.00 32.59 245 PRO A C 1
ATOM 1887 O O . PRO A 1 245 ? -12.215 2.400 -14.225 1.00 32.59 245 PRO A O 1
ATOM 1890 N N . ARG A 1 246 ? -10.602 3.956 -14.337 1.00 31.53 246 ARG A N 1
ATOM 1891 C CA . ARG A 1 246 ? -10.371 3.656 -15.749 1.00 31.53 246 ARG A CA 1
ATOM 1892 C C . ARG A 1 246 ? -9.902 2.210 -15.677 1.00 31.53 246 ARG A C 1
ATOM 1894 O O . ARG A 1 246 ? -8.999 1.983 -14.871 1.00 31.53 246 ARG A O 1
ATOM 1901 N N . PRO A 1 247 ? -10.536 1.224 -16.353 1.00 32.91 247 PRO A N 1
ATOM 1902 C CA . PRO A 1 247 ? -9.935 -0.101 -16.435 1.00 32.91 247 PRO A CA 1
ATOM 1903 C C . PRO A 1 247 ? -8.521 0.195 -16.868 1.00 32.91 247 PRO A C 1
ATOM 1905 O O . PRO A 1 247 ? -8.380 0.827 -17.919 1.00 32.91 247 PRO A O 1
ATOM 1908 N N . ALA A 1 248 ? -7.579 -0.027 -15.944 1.00 39.84 248 ALA A N 1
ATOM 1909 C CA . ALA A 1 248 ? -6.358 0.753 -15.861 1.00 39.84 248 ALA A CA 1
ATOM 1910 C C . ALA A 1 248 ? -5.822 0.910 -17.274 1.00 39.84 248 ALA A C 1
ATOM 1912 O O . ALA A 1 248 ? -5.656 -0.122 -17.919 1.00 39.84 248 ALA A O 1
ATOM 1913 N N . ALA A 1 249 ? -5.879 2.158 -17.794 1.00 42.88 249 ALA A N 1
ATOM 1914 C CA . ALA A 1 249 ? -6.120 2.429 -19.221 1.00 42.88 249 ALA A CA 1
ATOM 1915 C C . ALA A 1 249 ? -5.408 1.369 -20.040 1.00 42.88 249 ALA A C 1
ATOM 1917 O O . ALA A 1 249 ? -4.177 1.396 -20.016 1.00 42.88 249 ALA A O 1
ATOM 1918 N N . ALA A 1 250 ? -6.163 0.406 -20.608 1.00 45.94 250 ALA A N 1
ATOM 1919 C CA . ALA A 1 250 ? -5.563 -0.812 -21.153 1.00 45.94 250 ALA A CA 1
ATOM 1920 C C . ALA A 1 250 ? -4.314 -0.390 -21.926 1.00 45.94 250 ALA A C 1
ATOM 1922 O O . ALA A 1 250 ? -4.454 0.533 -22.745 1.00 45.94 250 ALA A O 1
ATOM 1923 N N . PRO A 1 251 ? -3.122 -0.920 -21.566 1.00 55.69 251 PRO A N 1
ATOM 1924 C CA . PRO A 1 251 ? -1.855 -0.323 -21.957 1.00 55.69 251 PRO A CA 1
ATOM 1925 C C . PRO A 1 251 ? -1.932 0.003 -23.443 1.00 55.69 251 PRO A C 1
ATOM 1927 O O . PRO A 1 251 ? -2.398 -0.851 -24.209 1.00 55.69 251 PRO A O 1
ATOM 1930 N N . PRO A 1 252 ? -1.620 1.253 -23.839 1.00 64.75 252 PRO A N 1
ATOM 1931 C CA . PRO A 1 252 ? -1.984 1.754 -25.153 1.00 64.75 252 PRO A CA 1
ATOM 1932 C C . PRO A 1 252 ? -1.511 0.765 -26.215 1.00 64.75 252 PRO A C 1
ATOM 1934 O O . PRO A 1 252 ? -0.413 0.214 -26.073 1.00 64.75 252 PRO A O 1
ATOM 1937 N N . PRO A 1 253 ? -2.324 0.504 -27.255 1.00 74.12 253 PRO A N 1
ATOM 1938 C CA . PRO A 1 253 ? -2.003 -0.535 -28.212 1.00 74.12 253 PRO A CA 1
ATOM 1939 C C . PRO A 1 253 ? -0.603 -0.290 -28.785 1.00 74.12 253 PRO A C 1
ATOM 1941 O O . PRO A 1 253 ? -0.214 0.865 -29.021 1.00 74.12 253 PRO A O 1
ATOM 1944 N N . PRO A 1 254 ? 0.179 -1.358 -28.990 1.00 80.00 254 PRO A N 1
ATOM 1945 C CA . PRO A 1 254 ? 1.549 -1.233 -29.442 1.00 80.00 254 PRO A CA 1
ATOM 1946 C C . PRO A 1 254 ? 1.586 -0.515 -30.794 1.00 80.00 254 PRO A C 1
ATOM 1948 O O . PRO A 1 254 ? 0.974 -0.939 -31.774 1.00 80.00 254 PRO A O 1
ATOM 1951 N N . LYS A 1 255 ? 2.326 0.594 -30.866 1.00 87.19 255 LYS A N 1
ATOM 1952 C CA . LYS A 1 255 ? 2.558 1.301 -32.130 1.00 87.19 255 LYS A CA 1
ATOM 1953 C C . LYS A 1 255 ? 3.449 0.440 -33.045 1.00 87.19 255 LYS A C 1
ATOM 1955 O O . LYS A 1 255 ? 4.301 -0.300 -32.541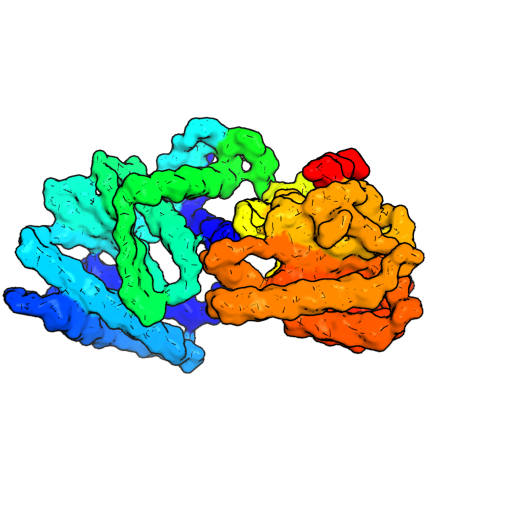 1.00 87.19 255 LYS A O 1
ATOM 1960 N N . PRO A 1 256 ? 3.358 0.578 -34.383 1.00 87.19 256 PRO A N 1
ATOM 1961 C CA . PRO A 1 256 ? 4.223 -0.154 -35.317 1.00 87.19 256 PRO A CA 1
ATOM 1962 C C . PRO A 1 256 ? 5.720 -0.014 -35.005 1.00 87.19 256 PRO A C 1
ATOM 1964 O O . PRO A 1 256 ? 6.463 -0.989 -35.086 1.00 87.19 256 PRO A O 1
ATOM 1967 N N . VAL A 1 257 ? 6.142 1.173 -34.553 1.00 87.56 257 VAL A N 1
ATOM 1968 C CA . VAL A 1 257 ? 7.526 1.453 -34.134 1.00 87.56 257 VAL A CA 1
ATOM 1969 C C . VAL A 1 257 ? 7.978 0.611 -32.929 1.00 87.56 257 VAL A C 1
ATOM 1971 O O . VAL A 1 257 ? 9.140 0.224 -32.854 1.00 87.56 257 VAL A O 1
ATOM 1974 N N . TYR A 1 258 ? 7.075 0.259 -32.006 1.00 92.25 258 TYR A N 1
ATOM 1975 C CA . TYR A 1 258 ? 7.403 -0.594 -30.855 1.00 92.25 258 TYR A CA 1
ATOM 1976 C C . TYR A 1 258 ? 7.549 -2.057 -31.268 1.00 92.25 258 TYR A C 1
ATOM 1978 O O . TYR A 1 258 ? 8.437 -2.761 -30.790 1.00 92.25 258 TYR A O 1
ATOM 1986 N N . THR A 1 259 ? 6.699 -2.503 -32.193 1.00 89.50 259 THR A N 1
ATOM 1987 C CA . THR A 1 259 ? 6.770 -3.860 -32.744 1.00 89.50 259 THR A CA 1
ATOM 1988 C C . THR A 1 259 ? 8.056 -4.049 -33.551 1.00 89.50 259 THR A C 1
ATOM 1990 O O . THR A 1 259 ? 8.720 -5.078 -33.427 1.00 89.50 259 THR A O 1
ATOM 1993 N N . ASP A 1 260 ? 8.456 -3.040 -34.334 1.00 92.25 260 ASP A N 1
ATOM 1994 C CA . ASP A 1 260 ? 9.732 -3.039 -35.057 1.00 92.25 260 ASP A CA 1
ATOM 1995 C C . ASP A 1 260 ? 10.940 -3.104 -34.109 1.00 92.25 260 ASP A C 1
ATOM 1997 O O . ASP A 1 260 ? 11.837 -3.930 -34.296 1.00 92.25 260 ASP A O 1
ATOM 2001 N N . LEU A 1 261 ? 10.918 -2.321 -33.023 1.00 93.62 261 LEU A N 1
ATOM 2002 C CA . LEU A 1 261 ? 11.940 -2.385 -31.978 1.00 93.62 261 LEU A CA 1
ATOM 2003 C C . LEU A 1 261 ? 12.069 -3.798 -31.385 1.00 93.62 261 LEU A C 1
ATOM 2005 O O . LEU A 1 261 ? 13.187 -4.278 -31.200 1.00 93.62 261 LEU A O 1
ATOM 2009 N N . GLY A 1 262 ? 10.951 -4.492 -31.156 1.00 94.00 262 GLY A N 1
ATOM 2010 C CA . GLY A 1 262 ? 10.949 -5.887 -30.706 1.00 94.00 262 GLY A CA 1
ATOM 2011 C C . GLY A 1 262 ? 11.650 -6.835 -31.685 1.00 94.00 262 GLY A C 1
ATOM 2012 O O . GLY A 1 262 ? 12.454 -7.673 -31.271 1.00 94.00 262 GLY A O 1
ATOM 2013 N N . ARG A 1 263 ? 11.414 -6.683 -32.996 1.00 94.50 263 ARG A N 1
ATOM 2014 C CA . ARG A 1 263 ? 12.094 -7.496 -34.023 1.00 94.50 263 ARG A CA 1
ATOM 2015 C C . ARG A 1 263 ? 13.595 -7.222 -34.064 1.00 94.50 263 ARG A C 1
ATOM 2017 O O . ARG A 1 263 ? 14.386 -8.163 -34.129 1.00 94.50 263 ARG A O 1
ATOM 2024 N N . ARG A 1 264 ? 13.992 -5.948 -33.986 1.00 95.62 264 ARG A N 1
ATOM 2025 C CA . ARG A 1 264 ? 15.405 -5.540 -33.931 1.00 95.62 264 ARG A CA 1
ATOM 2026 C C . ARG A 1 264 ? 16.095 -6.092 -32.681 1.00 95.62 264 ARG A C 1
ATOM 2028 O O . ARG A 1 264 ? 17.215 -6.580 -32.766 1.00 95.62 264 ARG A O 1
ATOM 2035 N N . LEU A 1 265 ? 15.405 -6.096 -31.542 1.00 96.00 265 LEU A N 1
ATOM 2036 C CA . LEU A 1 265 ? 15.880 -6.680 -30.287 1.00 96.00 265 LEU A CA 1
ATOM 2037 C C . LEU A 1 265 ? 16.150 -8.187 -30.415 1.00 96.00 265 LEU A C 1
ATOM 2039 O O . LEU A 1 265 ? 17.227 -8.644 -30.034 1.00 96.00 265 LEU A O 1
ATOM 2043 N N . VAL A 1 266 ? 15.239 -8.950 -31.029 1.00 96.25 266 VAL A N 1
ATOM 2044 C CA . VAL A 1 266 ? 15.461 -10.378 -31.331 1.00 96.25 266 VAL A CA 1
ATOM 2045 C C . VAL A 1 266 ? 16.661 -10.583 -32.262 1.00 96.25 266 VAL A C 1
ATOM 2047 O O . VAL A 1 266 ? 17.461 -11.495 -32.035 1.00 96.25 266 VAL A O 1
ATOM 2050 N N . ALA A 1 267 ? 16.814 -9.739 -33.288 1.00 96.44 267 ALA A N 1
ATOM 2051 C CA . ALA A 1 267 ? 17.941 -9.814 -34.217 1.00 96.44 267 ALA A CA 1
ATOM 2052 C C . ALA A 1 267 ? 19.284 -9.624 -33.495 1.00 96.44 267 ALA A C 1
ATOM 2054 O O . ALA A 1 267 ? 20.182 -10.447 -33.662 1.00 96.44 267 ALA A O 1
ATOM 2055 N N . VAL A 1 268 ? 19.385 -8.628 -32.606 1.00 96.69 268 VAL A N 1
ATOM 2056 C CA . VAL A 1 268 ? 20.596 -8.409 -31.801 1.00 96.69 268 VAL A CA 1
ATOM 2057 C C . VAL A 1 268 ? 20.893 -9.622 -30.921 1.00 96.69 268 VAL A C 1
ATOM 2059 O O . VAL A 1 268 ? 22.006 -10.133 -30.936 1.00 96.69 268 VAL A O 1
ATOM 2062 N N . PHE A 1 269 ? 19.916 -10.166 -30.194 1.00 96.88 269 PHE A N 1
ATOM 2063 C CA . PHE A 1 269 ? 20.160 -11.355 -29.369 1.00 96.88 269 PHE A CA 1
ATOM 2064 C C . PHE A 1 269 ? 20.648 -12.568 -30.177 1.00 96.88 269 PHE A C 1
ATOM 2066 O O . PHE A 1 269 ? 21.501 -13.327 -29.705 1.00 96.88 269 PHE A O 1
ATOM 2073 N N . ARG A 1 270 ? 20.164 -12.727 -31.415 1.00 95.81 270 ARG A N 1
ATOM 2074 C CA . ARG A 1 270 ? 20.636 -13.760 -32.345 1.00 95.81 270 ARG A CA 1
ATOM 2075 C C . ARG A 1 270 ? 22.083 -13.524 -32.790 1.00 95.81 270 ARG A C 1
ATOM 2077 O O . ARG A 1 270 ? 22.856 -14.476 -32.784 1.00 95.81 270 ARG A O 1
ATOM 2084 N N . GLU A 1 271 ? 22.461 -12.289 -33.120 1.00 95.19 271 GLU A N 1
ATOM 2085 C CA . GLU A 1 271 ? 23.838 -11.932 -33.511 1.00 95.19 271 GLU A CA 1
ATOM 2086 C C . GLU A 1 271 ? 24.870 -12.250 -32.420 1.00 95.19 271 GLU A C 1
ATOM 2088 O O . GLU A 1 271 ? 25.990 -12.655 -32.720 1.00 95.19 271 GLU A O 1
ATOM 2093 N N . TYR A 1 272 ? 24.490 -12.112 -31.147 1.00 94.69 272 TYR A N 1
ATOM 2094 C CA . TYR A 1 272 ? 25.363 -12.375 -29.997 1.00 94.69 272 TYR A CA 1
ATOM 2095 C C . TYR A 1 272 ? 25.229 -13.805 -29.440 1.00 94.69 272 TYR A C 1
ATOM 2097 O O . TYR A 1 272 ? 25.540 -14.052 -28.272 1.00 94.69 272 TYR A O 1
ATOM 2105 N N . ASN A 1 273 ? 24.773 -14.767 -30.252 1.00 93.44 273 ASN A N 1
ATOM 2106 C CA . ASN A 1 273 ? 24.652 -16.186 -29.884 1.00 93.44 273 ASN A CA 1
ATOM 2107 C C . ASN A 1 273 ? 23.797 -16.453 -28.627 1.00 93.44 273 ASN A C 1
ATOM 2109 O O . ASN A 1 273 ? 24.008 -17.436 -27.919 1.00 93.44 273 ASN A O 1
ATOM 2113 N N . SER A 1 274 ? 22.826 -15.587 -28.327 1.00 96.06 274 SER A N 1
ATOM 2114 C CA . SER A 1 274 ? 21.862 -15.777 -27.233 1.00 96.06 274 SER A CA 1
ATOM 2115 C C . SER A 1 274 ? 20.429 -15.602 -27.742 1.00 96.06 274 SER A C 1
ATOM 2117 O O . SER A 1 274 ? 19.725 -14.722 -27.253 1.00 96.06 274 SER A O 1
ATOM 2119 N N . PRO A 1 275 ? 19.991 -16.389 -28.746 1.00 96.00 275 PRO A N 1
ATOM 2120 C CA . PRO A 1 275 ? 18.702 -16.192 -29.399 1.00 96.00 275 PRO A CA 1
ATOM 2121 C C . PRO A 1 275 ? 17.533 -16.283 -28.411 1.00 96.00 275 PRO A C 1
ATOM 2123 O O . PRO A 1 275 ? 17.479 -17.170 -27.553 1.00 96.00 275 PRO A O 1
ATOM 2126 N N . VAL A 1 276 ? 16.584 -15.364 -28.580 1.00 96.25 276 VAL A N 1
ATOM 2127 C CA . VAL A 1 276 ? 15.322 -15.303 -27.838 1.00 96.25 276 VAL A CA 1
ATOM 2128 C C . VAL A 1 276 ? 14.156 -15.158 -28.814 1.00 96.25 276 VAL A C 1
ATOM 2130 O O . VAL A 1 276 ? 14.329 -14.642 -29.918 1.00 96.25 276 VAL A O 1
ATOM 2133 N N . GLU A 1 277 ? 12.970 -15.574 -28.394 1.00 95.50 277 GLU A N 1
ATOM 2134 C CA . GLU A 1 277 ? 11.712 -15.379 -29.116 1.00 95.50 277 GLU A CA 1
ATOM 2135 C C . GLU A 1 277 ? 10.801 -14.427 -28.336 1.00 95.50 277 GLU A C 1
ATOM 2137 O O . GLU A 1 277 ? 10.811 -14.439 -27.106 1.00 95.50 277 GLU A O 1
ATOM 2142 N N . LEU A 1 278 ? 10.019 -13.598 -29.034 1.00 94.81 278 LEU A N 1
ATOM 2143 C CA . LEU A 1 278 ? 8.986 -12.768 -28.404 1.00 94.81 278 LEU A CA 1
ATOM 2144 C C . LEU A 1 278 ? 7.753 -13.622 -28.105 1.00 94.81 278 LEU A C 1
ATOM 2146 O O . LEU A 1 278 ? 7.289 -14.364 -28.965 1.00 94.81 278 LEU A O 1
ATOM 2150 N N . LEU A 1 279 ? 7.192 -13.474 -26.907 1.00 90.62 279 LEU A N 1
ATOM 2151 C CA . LEU A 1 279 ? 5.997 -14.205 -26.465 1.00 90.62 279 LEU A CA 1
ATOM 2152 C C . LEU A 1 279 ? 4.686 -13.430 -26.701 1.00 90.62 279 LEU A C 1
ATOM 2154 O O . LEU A 1 279 ? 3.685 -13.691 -26.035 1.00 90.62 279 LEU A O 1
ATOM 2158 N N . GLY A 1 280 ? 4.700 -12.463 -27.615 1.00 87.50 280 GLY A N 1
ATOM 2159 C CA . GLY A 1 280 ? 3.564 -11.607 -27.943 1.00 87.50 280 GLY A CA 1
ATOM 2160 C C . GLY A 1 280 ? 3.993 -10.171 -28.225 1.00 87.50 280 GLY A C 1
ATOM 2161 O O . GLY A 1 280 ? 5.184 -9.876 -28.371 1.00 87.50 280 GLY A O 1
ATOM 2162 N N . ASP A 1 281 ? 3.003 -9.288 -28.282 1.00 88.44 281 ASP A N 1
ATOM 2163 C CA . ASP A 1 281 ? 3.213 -7.854 -28.438 1.00 88.44 281 ASP A CA 1
ATOM 2164 C C . ASP A 1 281 ? 3.868 -7.222 -27.196 1.00 88.44 281 ASP A C 1
ATOM 2166 O O . ASP A 1 281 ? 3.711 -7.732 -26.078 1.00 88.44 281 ASP A O 1
ATOM 2170 N N . PRO A 1 282 ? 4.604 -6.104 -27.356 1.00 90.56 282 PRO A N 1
ATOM 2171 C CA . PRO A 1 282 ? 5.144 -5.385 -26.214 1.00 90.56 282 PRO A CA 1
ATOM 2172 C C . PRO A 1 282 ? 4.031 -4.796 -25.351 1.00 90.56 282 PRO A C 1
ATOM 2174 O O . PRO A 1 282 ? 3.101 -4.165 -25.852 1.00 90.56 282 PRO A O 1
ATOM 2177 N N . ILE A 1 283 ? 4.190 -4.922 -24.036 1.00 90.19 283 ILE A N 1
ATOM 2178 C CA . ILE A 1 283 ? 3.345 -4.233 -23.063 1.00 90.19 283 ILE A CA 1
ATOM 2179 C C . ILE A 1 283 ? 3.836 -2.787 -22.977 1.00 90.19 283 ILE A C 1
ATOM 2181 O O . ILE A 1 283 ? 5.014 -2.538 -22.696 1.00 90.19 283 ILE A O 1
ATOM 2185 N N . VAL A 1 284 ? 2.948 -1.832 -23.243 1.00 88.81 284 VAL A N 1
ATOM 2186 C CA . VAL A 1 284 ? 3.296 -0.410 -23.295 1.00 88.81 284 VAL A CA 1
ATOM 2187 C C . VAL A 1 284 ? 3.054 0.243 -21.940 1.00 88.81 284 VAL A C 1
ATOM 2189 O O . VAL A 1 284 ? 1.916 0.499 -21.564 1.00 88.81 284 VAL A O 1
ATOM 2192 N N . GLY A 1 285 ? 4.133 0.546 -21.221 1.00 86.25 285 GLY A N 1
ATOM 2193 C CA . GLY A 1 285 ? 4.085 1.345 -20.001 1.00 86.25 285 GLY A CA 1
ATOM 2194 C C . GLY A 1 285 ? 4.227 2.854 -20.254 1.00 86.25 285 GLY A C 1
ATOM 2195 O O . GLY A 1 285 ? 4.494 3.291 -21.383 1.00 86.25 285 GLY A O 1
ATOM 2196 N N . PRO A 1 286 ? 4.118 3.675 -19.192 1.00 83.19 286 PRO A N 1
ATOM 2197 C CA . PRO A 1 286 ? 4.304 5.126 -19.288 1.00 83.19 286 PRO A CA 1
ATOM 2198 C C . PRO A 1 286 ? 5.719 5.529 -19.740 1.00 83.19 286 PRO A C 1
ATOM 2200 O O . PRO A 1 286 ? 5.883 6.352 -20.639 1.00 83.19 286 PRO A O 1
ATOM 2203 N N . SER A 1 287 ? 6.746 4.888 -19.171 1.00 86.81 287 SER A N 1
ATOM 2204 C CA . SER A 1 287 ? 8.159 5.231 -19.416 1.00 86.81 287 SER A CA 1
ATOM 2205 C C . SER A 1 287 ? 8.943 4.165 -20.177 1.00 86.81 287 SER A C 1
ATOM 2207 O O . SER A 1 287 ? 9.999 4.457 -20.744 1.00 86.81 287 SER A O 1
ATOM 2209 N N . PHE A 1 288 ? 8.456 2.925 -20.199 1.00 90.69 288 PHE A N 1
ATOM 2210 C CA . PHE A 1 288 ? 9.157 1.801 -20.809 1.00 90.69 288 PHE A CA 1
ATOM 2211 C C . PHE A 1 288 ? 8.198 0.830 -21.500 1.00 90.69 288 PHE A C 1
ATOM 2213 O O . PHE A 1 288 ? 7.017 0.747 -21.177 1.00 90.69 288 P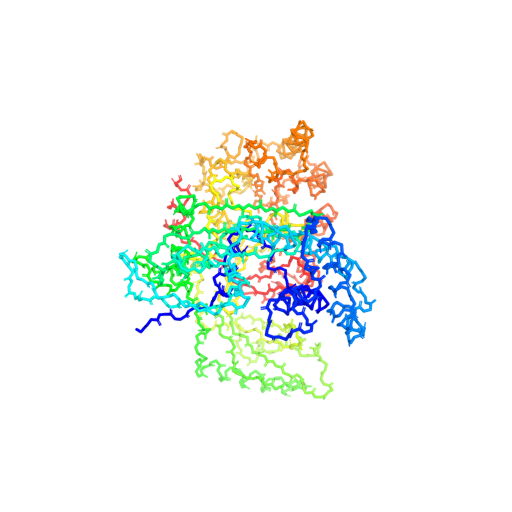HE A O 1
ATOM 2220 N N . LEU A 1 289 ? 8.735 0.102 -22.470 1.00 92.31 289 LEU A N 1
ATOM 2221 C CA . LEU A 1 289 ? 8.102 -1.004 -23.171 1.00 92.31 289 LEU A CA 1
ATOM 2222 C C . LEU A 1 289 ? 8.630 -2.301 -22.571 1.00 92.31 289 LEU A C 1
ATOM 2224 O O . LEU A 1 289 ? 9.845 -2.460 -22.464 1.00 92.31 289 LEU A O 1
ATOM 2228 N N . ARG A 1 290 ? 7.750 -3.233 -22.218 1.00 93.50 290 ARG A N 1
ATOM 2229 C CA . ARG A 1 290 ? 8.143 -4.563 -21.751 1.00 93.50 290 ARG A CA 1
ATOM 2230 C C . ARG A 1 290 ? 7.952 -5.576 -22.866 1.00 93.50 290 ARG A C 1
ATOM 2232 O O . ARG A 1 290 ? 6.833 -5.794 -23.316 1.00 93.50 290 ARG A O 1
ATOM 2239 N N . PHE A 1 291 ? 9.041 -6.225 -23.264 1.00 95.31 291 PHE A N 1
ATOM 2240 C CA . PHE A 1 291 ? 9.043 -7.322 -24.228 1.00 95.31 291 PHE A CA 1
ATOM 2241 C C . PHE A 1 291 ? 9.168 -8.656 -23.482 1.00 95.31 291 PHE A C 1
ATOM 2243 O O . PHE A 1 291 ? 10.254 -8.970 -22.981 1.00 95.31 291 PHE A O 1
ATOM 2250 N N . PRO A 1 292 ? 8.093 -9.456 -23.375 1.00 94.19 292 PRO A N 1
ATOM 2251 C CA . PRO A 1 292 ? 8.191 -10.808 -22.845 1.00 94.19 292 PRO A CA 1
ATOM 2252 C C . PRO A 1 292 ? 8.973 -11.685 -23.823 1.00 94.19 292 PRO A C 1
ATOM 2254 O O . PRO A 1 292 ? 8.611 -11.782 -24.997 1.00 94.19 292 PRO A O 1
ATOM 2257 N N . VAL A 1 293 ? 10.045 -12.317 -23.345 1.00 95.44 293 VAL A N 1
ATOM 2258 C CA . VAL A 1 293 ? 10.946 -13.119 -24.176 1.00 95.44 293 VAL A CA 1
ATOM 2259 C C . VAL A 1 293 ? 11.137 -14.528 -23.627 1.00 95.44 293 VAL A C 1
ATOM 2261 O O . VAL A 1 293 ? 11.180 -14.755 -22.417 1.00 95.44 293 VAL A O 1
ATOM 2264 N N . GLN A 1 294 ? 11.321 -15.476 -24.536 1.00 94.75 294 GLN A N 1
ATOM 2265 C CA . GLN A 1 294 ? 11.683 -16.853 -24.238 1.00 94.75 294 GLN A CA 1
ATOM 2266 C C . GLN A 1 294 ? 13.079 -17.140 -24.796 1.00 94.75 294 GLN A C 1
ATOM 2268 O O . GLN A 1 294 ? 13.259 -17.124 -26.013 1.00 94.75 294 GLN A O 1
ATOM 2273 N N . PRO A 1 295 ? 14.086 -17.405 -23.945 1.00 94.69 295 PRO A N 1
ATOM 2274 C CA . PRO A 1 295 ? 15.376 -17.892 -24.417 1.00 94.69 295 PRO A CA 1
ATOM 2275 C C . PRO A 1 295 ? 15.226 -19.225 -25.152 1.00 94.69 295 PRO A C 1
ATOM 2277 O O . PRO A 1 295 ? 14.481 -20.103 -24.700 1.00 94.69 295 PRO A O 1
ATOM 2280 N N . ALA A 1 296 ? 15.956 -19.388 -26.257 1.00 94.38 296 ALA A N 1
ATOM 2281 C CA . ALA A 1 296 ? 16.001 -20.651 -26.984 1.00 94.38 296 ALA A CA 1
ATOM 2282 C C . ALA A 1 296 ? 16.590 -21.777 -26.115 1.00 94.38 296 ALA A C 1
ATOM 2284 O O . ALA A 1 296 ? 17.318 -21.543 -25.143 1.00 94.38 296 ALA A O 1
ATOM 2285 N N . ARG A 1 297 ? 16.310 -23.032 -26.481 1.00 91.94 297 ARG A N 1
ATOM 2286 C CA . ARG A 1 297 ? 16.792 -24.202 -25.736 1.00 91.94 297 ARG A CA 1
ATOM 2287 C C . ARG A 1 297 ? 18.322 -24.177 -25.606 1.00 91.94 297 ARG A C 1
ATOM 2289 O O . ARG A 1 297 ? 19.032 -24.091 -26.600 1.00 91.94 297 ARG A O 1
ATOM 2296 N N . GLY A 1 298 ? 18.820 -24.276 -24.373 1.00 89.94 298 GLY A N 1
ATOM 2297 C CA . GLY A 1 298 ? 20.256 -24.242 -24.063 1.00 89.94 298 GLY A CA 1
ATOM 2298 C C . GLY A 1 298 ? 20.836 -22.843 -23.813 1.00 89.94 298 GLY A C 1
ATOM 2299 O O . GLY A 1 298 ? 21.947 -22.741 -23.294 1.00 89.94 298 GLY A O 1
ATOM 2300 N N . VAL A 1 299 ? 20.090 -21.767 -24.094 1.00 93.50 299 VAL A N 1
ATOM 2301 C CA . VAL A 1 299 ? 20.494 -20.395 -23.756 1.00 93.50 299 VAL A CA 1
ATOM 2302 C C . VAL A 1 299 ? 20.180 -20.126 -22.287 1.00 93.50 299 VAL A C 1
ATOM 2304 O O . VAL A 1 299 ? 19.029 -20.178 -21.856 1.00 93.50 299 VAL A O 1
ATOM 2307 N N . ARG A 1 300 ? 21.215 -19.823 -21.498 1.00 92.00 300 ARG A N 1
ATOM 2308 C CA . ARG A 1 300 ? 21.049 -19.470 -20.081 1.00 92.00 300 ARG A CA 1
ATOM 2309 C C . ARG A 1 300 ? 20.478 -18.049 -19.954 1.00 92.00 300 ARG A C 1
ATOM 2311 O O . ARG A 1 300 ? 20.991 -17.151 -20.628 1.00 92.00 300 ARG A O 1
ATOM 2318 N N . PRO A 1 301 ? 19.489 -17.795 -19.076 1.00 90.69 301 PRO A N 1
ATOM 2319 C CA . PRO A 1 301 ? 18.954 -16.449 -18.850 1.00 90.69 301 PRO A CA 1
ATOM 2320 C C . PRO A 1 301 ? 20.027 -15.409 -18.493 1.00 90.69 301 PRO A C 1
ATOM 2322 O O . PRO A 1 301 ? 19.940 -14.252 -18.903 1.00 90.69 301 PRO A O 1
ATOM 2325 N N . GLU A 1 302 ? 21.075 -15.810 -17.771 1.00 90.81 302 GLU A N 1
ATOM 2326 C CA . GLU A 1 302 ? 22.203 -14.943 -17.420 1.00 90.81 302 GLU A CA 1
ATOM 2327 C C . GLU A 1 302 ? 22.975 -14.460 -18.651 1.00 90.81 302 GLU A C 1
ATOM 2329 O O . GLU A 1 302 ? 23.483 -13.339 -18.641 1.00 90.81 302 GLU A O 1
ATOM 2334 N N . SER A 1 303 ? 23.059 -15.271 -19.712 1.00 91.94 303 SER A N 1
ATOM 2335 C CA . SER A 1 303 ? 23.704 -14.876 -20.969 1.00 91.94 303 SER A CA 1
ATOM 2336 C C . SER A 1 303 ? 22.937 -13.737 -21.634 1.00 91.94 303 SER A C 1
ATOM 2338 O O . SER A 1 303 ? 23.544 -12.747 -22.026 1.00 91.94 303 SER A O 1
ATOM 2340 N N . VAL A 1 304 ? 21.603 -13.820 -21.653 1.00 94.12 304 VAL A N 1
ATOM 2341 C CA . VAL A 1 304 ? 20.730 -12.760 -22.185 1.00 94.12 304 VAL A CA 1
ATOM 2342 C C . VAL A 1 304 ? 20.879 -11.477 -21.360 1.00 94.12 304 VAL A C 1
ATOM 2344 O O . VAL A 1 304 ? 21.086 -10.402 -21.916 1.00 94.12 304 VAL A O 1
ATOM 2347 N N . ARG A 1 305 ? 20.868 -11.577 -20.023 1.00 91.88 305 ARG A N 1
ATOM 2348 C CA . ARG A 1 305 ? 21.019 -10.421 -19.115 1.00 91.88 305 ARG A CA 1
ATOM 2349 C C . ARG A 1 305 ? 22.344 -9.682 -19.286 1.00 91.88 305 ARG A C 1
ATOM 2351 O O . ARG A 1 305 ? 22.380 -8.457 -19.205 1.00 91.88 305 ARG A O 1
ATOM 2358 N N . LYS A 1 306 ? 23.439 -10.407 -19.534 1.00 92.19 306 LYS A N 1
ATOM 2359 C CA . LYS A 1 306 ? 24.770 -9.814 -19.749 1.00 92.19 306 LYS A CA 1
ATOM 2360 C C . LYS A 1 306 ? 24.860 -8.982 -21.031 1.00 92.19 306 LYS A C 1
ATOM 2362 O O . LYS A 1 306 ? 25.760 -8.153 -21.133 1.00 92.19 306 LYS A O 1
ATOM 2367 N N . LEU A 1 307 ? 23.936 -9.163 -21.976 1.00 94.50 307 LEU A N 1
ATOM 2368 C CA . LEU A 1 307 ? 23.930 -8.452 -23.254 1.00 94.50 307 LEU A CA 1
ATOM 2369 C C . LEU A 1 307 ? 23.251 -7.078 -23.205 1.00 94.50 307 LEU A C 1
ATOM 2371 O O . LEU A 1 307 ? 23.236 -6.406 -24.230 1.00 94.50 307 LEU A O 1
ATOM 2375 N N . ALA A 1 308 ? 22.747 -6.615 -22.054 1.00 92.56 308 ALA A N 1
ATOM 2376 C CA . ALA A 1 308 ? 22.082 -5.311 -21.947 1.00 92.56 308 ALA A CA 1
ATOM 2377 C C . ALA A 1 308 ? 22.904 -4.161 -22.574 1.00 92.56 308 ALA A C 1
ATOM 2379 O O . ALA A 1 308 ? 22.393 -3.426 -23.415 1.00 92.56 308 ALA A O 1
ATOM 2380 N N . GLY A 1 309 ? 24.203 -4.065 -22.267 1.00 92.00 309 GLY A N 1
ATOM 2381 C CA . GLY A 1 309 ? 25.075 -3.041 -22.860 1.00 92.00 309 GLY A CA 1
ATOM 2382 C C . GLY A 1 309 ? 25.265 -3.188 -24.377 1.00 92.00 309 GLY A C 1
ATOM 2383 O O . GLY A 1 309 ? 25.279 -2.195 -25.098 1.00 92.00 309 GLY A O 1
ATOM 2384 N N . ALA A 1 310 ? 25.347 -4.420 -24.893 1.00 93.38 310 ALA A N 1
ATOM 2385 C CA . ALA A 1 310 ? 25.446 -4.660 -26.334 1.00 93.38 310 ALA A CA 1
ATOM 2386 C C . ALA A 1 310 ? 24.148 -4.270 -27.059 1.00 93.38 310 ALA A C 1
ATOM 2388 O O . ALA A 1 310 ? 24.195 -3.622 -28.103 1.00 93.38 310 ALA A O 1
ATOM 2389 N N . VAL A 1 311 ? 22.993 -4.607 -26.475 1.00 95.19 311 VAL A N 1
ATOM 2390 C CA . VAL A 1 311 ? 21.675 -4.211 -26.989 1.00 95.19 311 VAL A CA 1
ATOM 2391 C C . VAL A 1 311 ? 21.528 -2.694 -26.996 1.00 95.19 311 VAL A C 1
ATOM 2393 O O . VAL A 1 311 ? 21.057 -2.147 -27.989 1.00 95.19 311 VAL A O 1
ATOM 2396 N N . GLN A 1 312 ? 21.983 -2.009 -25.942 1.00 94.62 312 GLN A N 1
ATOM 2397 C CA . GLN A 1 312 ? 21.980 -0.548 -25.884 1.00 94.62 312 GLN A CA 1
ATOM 2398 C C . GLN A 1 312 ? 22.703 0.070 -27.081 1.00 94.62 312 GLN A C 1
ATOM 2400 O O . GLN A 1 312 ? 22.128 0.903 -27.773 1.00 94.62 312 GLN A O 1
ATOM 2405 N N . VAL A 1 313 ? 23.943 -0.358 -27.335 1.00 95.06 313 VAL A N 1
ATOM 2406 C CA . VAL A 1 313 ? 24.771 0.190 -28.416 1.00 95.06 313 VAL A CA 1
ATOM 2407 C C . VAL A 1 313 ? 24.182 -0.150 -29.781 1.00 95.06 313 VAL A C 1
ATOM 2409 O O . VAL A 1 313 ? 24.050 0.726 -30.627 1.00 95.06 313 VAL A O 1
ATOM 2412 N N . ARG A 1 314 ? 23.787 -1.408 -30.003 1.00 95.88 314 ARG A N 1
ATOM 2413 C CA . ARG A 1 314 ? 23.282 -1.867 -31.306 1.00 95.88 314 ARG A CA 1
ATOM 2414 C C . ARG A 1 314 ? 21.934 -1.275 -31.694 1.00 95.88 314 ARG A C 1
ATOM 2416 O O . ARG A 1 314 ? 21.656 -1.142 -32.882 1.00 95.88 314 ARG A O 1
ATOM 2423 N N . LEU A 1 315 ? 21.085 -0.977 -30.714 1.00 94.44 315 LEU A N 1
ATOM 2424 C CA . LEU A 1 315 ? 19.770 -0.382 -30.946 1.00 94.44 315 LEU A CA 1
ATOM 2425 C C . LEU A 1 315 ? 19.747 1.134 -30.718 1.00 94.44 315 LEU A C 1
ATOM 2427 O O . LEU A 1 315 ? 18.679 1.724 -30.865 1.00 94.44 315 LEU A O 1
ATOM 2431 N N . GLU A 1 316 ? 20.892 1.741 -30.383 1.00 93.94 316 GLU A N 1
ATOM 2432 C CA . GLU A 1 316 ? 21.040 3.175 -30.096 1.00 93.94 316 GLU A CA 1
ATOM 2433 C C . GLU A 1 316 ? 20.090 3.653 -28.980 1.00 93.94 316 GLU A C 1
ATOM 2435 O O . GLU A 1 316 ? 19.459 4.708 -29.051 1.00 93.94 316 GLU A O 1
ATOM 2440 N N . LEU A 1 317 ? 19.955 2.843 -27.924 1.00 91.19 317 LEU A N 1
ATOM 2441 C CA . LEU A 1 317 ? 19.067 3.143 -26.801 1.00 91.19 317 LEU A CA 1
ATOM 2442 C C . LEU A 1 317 ? 19.685 4.187 -25.866 1.00 91.19 317 LEU A C 1
ATOM 2444 O O . LEU A 1 317 ? 20.869 4.133 -25.531 1.00 91.19 317 LEU A O 1
ATOM 2448 N N . GLN A 1 318 ? 18.839 5.072 -25.335 1.00 84.81 318 GLN A N 1
ATOM 2449 C CA . GLN A 1 318 ? 19.239 6.088 -24.349 1.00 84.81 318 GLN A CA 1
ATOM 2450 C C . GLN A 1 318 ? 19.827 5.495 -23.058 1.00 84.81 318 GLN A C 1
ATOM 2452 O O . GLN A 1 318 ? 20.644 6.131 -22.401 1.00 84.81 318 GLN A O 1
ATOM 2457 N N . ALA A 1 319 ? 19.392 4.293 -22.682 1.00 86.69 319 ALA A N 1
ATOM 2458 C CA . ALA A 1 319 ? 19.812 3.581 -21.483 1.00 86.69 319 ALA A CA 1
ATOM 2459 C C . ALA A 1 319 ? 19.856 2.074 -21.772 1.00 86.69 319 ALA A C 1
ATOM 2461 O O . ALA A 1 319 ? 19.146 1.615 -22.680 1.00 86.69 319 ALA A O 1
ATOM 2462 N N . PRO A 1 320 ? 20.666 1.296 -21.032 1.00 90.94 320 PRO A N 1
ATOM 2463 C CA . PRO A 1 320 ? 20.648 -0.151 -21.160 1.00 90.94 320 PRO A CA 1
ATOM 2464 C C . PRO A 1 320 ? 19.245 -0.698 -20.860 1.00 90.94 320 PRO A C 1
ATOM 2466 O O . PRO A 1 320 ? 18.569 -0.206 -19.956 1.00 90.94 320 PRO A O 1
ATOM 2469 N N . PRO A 1 321 ? 18.772 -1.704 -21.614 1.00 93.19 321 PRO A N 1
ATOM 2470 C CA . PRO A 1 321 ? 17.501 -2.330 -21.324 1.00 93.19 321 PRO A CA 1
ATOM 2471 C C . PRO A 1 321 ? 17.591 -3.104 -20.010 1.00 93.19 321 PRO A C 1
ATOM 2473 O O . PRO A 1 321 ? 18.574 -3.800 -19.737 1.00 93.19 321 PRO A O 1
ATOM 2476 N N . PHE A 1 322 ? 16.531 -3.034 -19.214 1.00 92.06 322 PHE A N 1
ATOM 2477 C CA . PHE A 1 322 ? 16.470 -3.745 -17.948 1.00 92.06 322 PHE A CA 1
ATOM 2478 C C . PHE A 1 322 ? 15.940 -5.162 -18.172 1.00 92.06 322 PHE A C 1
ATOM 2480 O O . PHE A 1 322 ? 14.745 -5.387 -18.382 1.00 92.06 322 PHE A O 1
ATOM 2487 N N . ILE A 1 323 ? 16.853 -6.132 -18.142 1.00 91.94 323 ILE A N 1
ATOM 2488 C CA . ILE A 1 323 ? 16.548 -7.541 -18.402 1.00 91.94 323 ILE A CA 1
ATOM 2489 C C . ILE A 1 323 ? 16.357 -8.264 -17.071 1.00 91.94 323 ILE A C 1
ATOM 2491 O O . ILE A 1 323 ? 17.315 -8.498 -16.323 1.00 91.94 323 ILE A O 1
ATOM 2495 N N . HIS A 1 324 ? 15.117 -8.647 -16.773 1.00 88.25 324 HIS A N 1
ATOM 2496 C CA . HIS A 1 324 ? 14.779 -9.310 -15.518 1.00 88.25 324 HIS A CA 1
ATOM 2497 C C . HIS A 1 324 ? 13.735 -10.412 -15.670 1.00 88.25 324 HIS A C 1
ATOM 2499 O O . HIS A 1 324 ? 13.213 -10.645 -16.753 1.00 88.25 324 HIS A O 1
ATOM 2505 N N . THR A 1 325 ? 13.495 -11.149 -14.587 1.00 84.38 325 THR A N 1
ATOM 2506 C CA . THR A 1 325 ? 12.435 -12.155 -14.549 1.00 84.38 325 THR A CA 1
ATOM 2507 C C . THR A 1 325 ? 11.226 -11.491 -13.911 1.00 84.38 325 THR A C 1
ATOM 2509 O O . THR A 1 325 ? 11.348 -10.955 -12.811 1.00 84.38 325 THR A O 1
ATOM 2512 N N . ALA A 1 326 ? 10.091 -11.527 -14.599 1.00 79.88 326 ALA A N 1
ATOM 2513 C CA . ALA A 1 326 ? 8.797 -11.112 -14.080 1.00 79.88 326 ALA A CA 1
ATOM 2514 C C . ALA A 1 326 ? 7.890 -12.351 -14.036 1.00 79.88 326 ALA A C 1
ATOM 2516 O O . ALA A 1 326 ? 7.592 -12.956 -15.071 1.00 79.88 326 ALA A O 1
ATOM 2517 N N . GLY A 1 327 ? 7.505 -12.781 -12.831 1.00 77.56 327 GLY A N 1
ATOM 2518 C CA . GLY A 1 327 ? 6.827 -14.064 -12.629 1.00 77.56 327 GLY A CA 1
ATOM 2519 C C . GLY A 1 327 ? 7.704 -15.238 -13.076 1.00 77.56 327 GLY A C 1
ATOM 2520 O O . GLY A 1 327 ? 8.818 -15.407 -12.590 1.00 77.56 327 GLY A O 1
ATOM 2521 N N . SER A 1 328 ? 7.221 -16.039 -14.026 1.00 77.69 328 SER A N 1
ATOM 2522 C CA . SER A 1 328 ? 7.959 -17.172 -14.605 1.00 77.69 328 SER A CA 1
ATOM 2523 C C . SER A 1 328 ? 8.647 -16.858 -15.940 1.00 77.69 328 SER A C 1
ATOM 2525 O O . SER A 1 328 ? 9.182 -17.765 -16.577 1.00 77.69 328 SER A O 1
ATOM 2527 N N . ARG A 1 329 ? 8.631 -15.596 -16.394 1.00 84.62 329 ARG A N 1
ATOM 2528 C CA . ARG A 1 329 ? 9.098 -15.202 -17.733 1.00 84.62 329 ARG A CA 1
ATOM 2529 C C . ARG A 1 329 ? 10.275 -14.242 -17.664 1.00 84.62 329 ARG A C 1
ATOM 2531 O O . ARG A 1 329 ? 10.337 -13.381 -16.788 1.00 84.62 329 ARG A O 1
ATOM 2538 N N . LEU A 1 330 ? 11.194 -14.368 -18.619 1.00 91.19 330 LEU A N 1
ATOM 2539 C CA . LEU A 1 330 ? 12.220 -13.357 -18.845 1.00 91.19 330 LEU A CA 1
ATOM 2540 C C . LEU A 1 330 ? 11.591 -12.200 -19.627 1.00 91.19 330 LEU A C 1
ATOM 2542 O O . LEU A 1 330 ? 10.832 -12.409 -20.571 1.00 91.19 330 LEU A O 1
ATOM 2546 N N . VAL A 1 331 ? 11.887 -10.975 -19.222 1.00 93.69 331 VAL A N 1
ATOM 2547 C CA . VAL A 1 331 ? 11.377 -9.767 -19.865 1.00 93.69 331 VAL A CA 1
ATOM 2548 C C . VAL A 1 331 ? 12.524 -8.808 -20.143 1.00 93.69 331 VAL A C 1
ATOM 2550 O O . VAL A 1 331 ? 13.491 -8.733 -19.378 1.00 93.69 331 VAL A O 1
ATOM 2553 N N . VAL A 1 332 ? 12.420 -8.086 -21.255 1.00 95.00 332 VAL A N 1
ATOM 2554 C CA . VAL A 1 332 ? 13.349 -7.022 -21.630 1.00 95.00 332 VAL A CA 1
ATOM 2555 C C . VAL A 1 332 ? 12.585 -5.711 -21.620 1.00 95.00 332 VAL A C 1
ATOM 2557 O O . VAL A 1 332 ? 11.731 -5.485 -22.474 1.00 95.00 332 VAL A O 1
ATOM 2560 N N . ASP A 1 333 ? 12.881 -4.858 -20.646 1.00 94.38 333 ASP A N 1
ATOM 2561 C CA . ASP A 1 333 ? 12.261 -3.543 -20.557 1.00 94.38 333 ASP A CA 1
ATOM 2562 C C . ASP A 1 333 ? 13.142 -2.505 -21.256 1.00 94.38 333 ASP A C 1
ATOM 2564 O O . ASP A 1 333 ? 14.301 -2.308 -20.883 1.00 94.38 333 ASP A O 1
ATOM 2568 N N . VAL A 1 334 ? 12.589 -1.815 -22.248 1.00 93.81 334 VAL A N 1
ATOM 2569 C CA . VAL A 1 334 ? 13.290 -0.799 -23.037 1.00 93.81 334 VAL A CA 1
ATOM 2570 C C . VAL A 1 334 ? 12.645 0.559 -22.819 1.00 93.81 334 VAL A C 1
ATOM 2572 O O . VAL A 1 334 ? 11.425 0.677 -22.787 1.00 93.81 334 VAL A O 1
ATOM 2575 N N . ALA A 1 335 ? 13.468 1.597 -22.717 1.00 91.69 335 ALA A N 1
ATOM 2576 C CA . ALA A 1 335 ? 13.050 2.989 -22.804 1.00 91.69 335 ALA A CA 1
ATOM 2577 C C . ALA A 1 335 ? 11.984 3.223 -23.887 1.00 91.69 335 ALA A C 1
ATOM 2579 O O . ALA A 1 335 ? 12.241 3.009 -25.073 1.00 91.69 335 ALA A O 1
ATOM 2580 N N . ARG A 1 336 ? 10.813 3.729 -23.4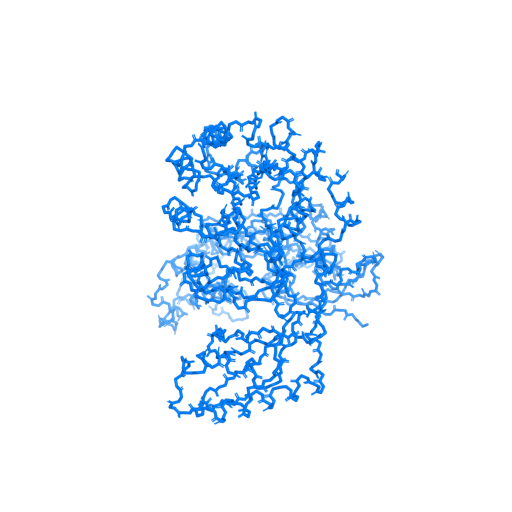96 1.00 89.38 336 ARG A N 1
ATOM 2581 C CA . ARG A 1 336 ? 9.828 4.203 -24.468 1.00 89.38 336 ARG A CA 1
ATOM 2582 C C . ARG A 1 336 ? 10.369 5.495 -25.118 1.00 89.38 336 ARG A C 1
ATOM 2584 O O . ARG A 1 336 ? 10.947 6.307 -24.394 1.00 89.38 336 ARG A O 1
ATOM 2591 N N . PRO A 1 337 ? 10.265 5.690 -26.447 1.00 83.50 337 PRO A N 1
ATOM 2592 C CA . PRO A 1 337 ? 10.725 6.925 -27.098 1.00 83.50 337 PRO A CA 1
ATOM 2593 C C . PRO A 1 337 ? 9.876 8.153 -26.740 1.00 83.50 337 PRO A C 1
ATOM 2595 O O . PRO A 1 337 ? 10.401 9.244 -26.555 1.00 83.50 337 PRO A O 1
ATOM 2598 N N . ASP A 1 338 ? 8.567 7.959 -26.611 1.00 85.25 338 ASP A N 1
ATOM 2599 C CA . ASP A 1 338 ? 7.555 8.963 -26.283 1.00 85.25 338 ASP A CA 1
ATOM 2600 C C . ASP A 1 338 ? 7.103 8.812 -24.823 1.00 85.25 338 ASP A C 1
ATOM 2602 O O . ASP A 1 338 ? 5.956 8.466 -24.548 1.00 85.25 338 ASP A O 1
ATOM 2606 N N . ARG A 1 339 ? 8.042 8.976 -23.881 1.00 85.94 339 ARG A N 1
ATOM 2607 C CA . ARG A 1 339 ? 7.736 8.877 -22.443 1.00 85.94 339 ARG A CA 1
ATOM 2608 C C . ARG A 1 339 ? 6.904 10.064 -21.995 1.00 85.94 339 ARG A C 1
ATOM 2610 O O . ARG A 1 339 ? 7.217 11.202 -22.338 1.00 85.94 339 ARG A O 1
ATOM 2617 N N . GLU A 1 340 ? 5.935 9.792 -21.138 1.00 78.12 340 GLU A N 1
ATOM 2618 C CA . GLU A 1 340 ? 5.099 10.813 -20.517 1.00 78.12 340 GLU A CA 1
ATOM 2619 C C . GLU A 1 340 ? 5.154 10.661 -18.992 1.00 78.12 340 GLU A C 1
ATOM 2621 O O . GLU A 1 340 ? 5.198 9.533 -18.488 1.00 78.12 340 GLU A O 1
ATOM 2626 N N . PRO A 1 341 ? 5.181 11.772 -18.233 1.00 86.69 341 PRO A N 1
ATOM 2627 C CA . PRO A 1 341 ? 5.075 11.694 -16.787 1.00 86.69 341 PRO A CA 1
ATOM 2628 C C . PRO A 1 341 ? 3.697 11.152 -16.401 1.00 86.69 341 PRO A C 1
ATOM 2630 O O . PRO A 1 341 ? 2.675 11.554 -16.955 1.00 86.69 341 PRO A O 1
ATOM 2633 N N . VAL A 1 342 ? 3.659 10.280 -15.396 1.00 90.94 342 VAL A N 1
ATOM 2634 C CA . VAL A 1 342 ? 2.394 9.842 -14.803 1.00 90.94 342 VAL A CA 1
ATOM 2635 C C . VAL A 1 342 ? 1.934 10.917 -13.831 1.00 90.94 342 VAL A C 1
ATOM 2637 O O . VAL A 1 342 ? 2.519 11.080 -12.764 1.00 90.94 342 VAL A O 1
ATOM 2640 N N . LEU A 1 343 ? 0.910 11.681 -14.204 1.00 90.75 343 LEU A N 1
ATOM 2641 C CA . LEU A 1 343 ? 0.381 12.745 -13.353 1.00 90.75 343 LEU A CA 1
ATOM 2642 C C . LEU A 1 343 ? -0.324 12.155 -12.131 1.00 90.75 343 LEU A C 1
ATOM 2644 O O . LEU A 1 343 ? -1.128 11.235 -12.268 1.00 90.75 343 LEU A O 1
ATOM 2648 N N . PHE A 1 344 ? -0.091 12.726 -10.951 1.00 91.19 344 PHE A N 1
ATOM 2649 C CA . PHE A 1 344 ? -0.770 12.323 -9.720 1.00 91.19 344 PHE A CA 1
ATOM 2650 C C . PHE A 1 344 ? -2.299 12.383 -9.873 1.00 91.19 344 PHE A C 1
ATOM 2652 O O . PHE A 1 344 ? -2.997 11.437 -9.517 1.00 91.19 344 PHE A O 1
ATOM 2659 N N . ALA A 1 345 ? -2.810 13.444 -10.508 1.00 87.12 345 ALA A N 1
ATOM 2660 C CA . ALA A 1 345 ? -4.224 13.596 -10.838 1.00 87.12 345 ALA A CA 1
ATOM 2661 C C . ALA A 1 345 ? -4.840 12.392 -11.577 1.00 87.12 345 ALA A C 1
ATOM 2663 O O . ALA A 1 345 ? -6.017 12.110 -11.379 1.00 87.12 345 ALA A O 1
ATOM 2664 N N . SER A 1 346 ? -4.056 11.671 -12.391 1.00 84.69 346 SER A N 1
ATOM 2665 C CA . SER A 1 346 ? -4.542 10.542 -13.203 1.00 84.69 346 SER A CA 1
ATOM 2666 C C . SER A 1 346 ? -4.848 9.268 -12.414 1.00 84.69 346 SER A C 1
ATOM 2668 O O . SER A 1 346 ? -5.390 8.331 -12.993 1.00 84.69 346 SER A O 1
ATOM 2670 N N . VAL A 1 347 ? -4.486 9.228 -11.127 1.00 84.81 347 VAL A N 1
ATOM 2671 C CA . VAL A 1 347 ? -4.712 8.076 -10.240 1.00 84.81 347 VAL A CA 1
ATOM 2672 C C . VAL A 1 347 ? -5.369 8.445 -8.916 1.00 84.81 347 VAL A C 1
ATOM 2674 O O . VAL A 1 347 ? -5.388 7.643 -7.983 1.00 84.81 347 VAL A O 1
ATOM 2677 N N . ARG A 1 348 ? -5.897 9.668 -8.799 1.00 84.56 348 ARG A N 1
ATOM 2678 C CA . ARG A 1 348 ? -6.602 10.117 -7.588 1.00 84.56 348 ARG A CA 1
ATOM 2679 C C . ARG A 1 348 ? -7.828 9.258 -7.282 1.00 84.56 348 ARG A C 1
ATOM 2681 O O . ARG A 1 348 ? -8.125 9.021 -6.121 1.00 84.56 348 ARG A O 1
ATOM 2688 N N . ASP A 1 349 ? -8.507 8.790 -8.321 1.00 82.94 349 ASP A N 1
ATOM 2689 C CA . ASP A 1 349 ? -9.628 7.846 -8.287 1.00 82.94 349 ASP A CA 1
ATOM 2690 C C . ASP A 1 349 ? -9.243 6.468 -7.723 1.00 82.94 349 ASP A C 1
ATOM 2692 O O . ASP A 1 349 ? -10.098 5.765 -7.190 1.00 82.94 349 ASP A O 1
ATOM 2696 N N . GLN A 1 350 ? -7.963 6.095 -7.808 1.00 88.69 350 GLN A N 1
ATOM 2697 C CA . GLN A 1 350 ? -7.435 4.840 -7.266 1.00 88.69 350 GLN A CA 1
ATOM 2698 C C . GLN A 1 350 ? -6.996 4.960 -5.798 1.00 88.69 350 GLN A C 1
ATOM 2700 O O . GLN A 1 350 ? -6.633 3.954 -5.182 1.00 88.69 350 GLN A O 1
ATOM 2705 N N . LEU A 1 351 ? -7.006 6.168 -5.219 1.00 88.50 351 LEU A N 1
ATOM 2706 C CA . LEU A 1 351 ? -6.721 6.352 -3.799 1.00 88.50 351 LEU A CA 1
ATOM 2707 C C . LEU A 1 351 ? -7.883 5.812 -2.949 1.00 88.50 351 LEU A C 1
ATOM 2709 O O . LEU A 1 351 ? -9.052 5.976 -3.305 1.00 88.50 351 LEU A O 1
ATOM 2713 N N . PRO A 1 352 ? -7.589 5.179 -1.801 1.00 84.38 352 PRO A N 1
ATOM 2714 C CA . PRO A 1 352 ? -8.626 4.701 -0.899 1.00 84.38 352 PRO A CA 1
ATOM 2715 C C . PRO A 1 352 ? -9.449 5.867 -0.345 1.00 84.38 352 PRO A C 1
ATOM 2717 O O . PRO A 1 352 ? -8.941 6.963 -0.117 1.00 84.38 352 PRO A O 1
ATOM 2720 N N . THR A 1 353 ? -10.730 5.617 -0.082 1.00 79.44 353 THR A N 1
ATOM 2721 C CA . THR A 1 353 ? -11.568 6.592 0.623 1.00 79.44 353 THR A CA 1
ATOM 2722 C C . THR A 1 353 ? -11.078 6.744 2.063 1.00 79.44 353 THR A C 1
ATOM 2724 O O . THR A 1 353 ? -10.815 5.744 2.730 1.00 79.44 353 THR A O 1
ATOM 2727 N N . ALA A 1 354 ? -10.961 7.986 2.537 1.00 70.00 354 ALA A N 1
ATOM 2728 C CA . ALA A 1 354 ? -10.548 8.279 3.904 1.00 70.00 354 ALA A CA 1
ATOM 2729 C C . ALA A 1 354 ? -11.558 7.715 4.918 1.00 70.00 354 ALA A C 1
ATOM 2731 O O . ALA A 1 354 ? -12.751 8.027 4.849 1.00 70.00 354 ALA A O 1
ATOM 2732 N N . ASP A 1 355 ? -11.082 6.915 5.875 1.00 78.56 355 ASP A N 1
ATOM 2733 C CA . ASP A 1 355 ? -11.866 6.581 7.063 1.00 78.56 355 ASP A CA 1
ATOM 2734 C C . ASP A 1 355 ? -11.868 7.802 8.004 1.00 78.56 355 ASP A C 1
ATOM 2736 O O . ASP A 1 355 ? -10.795 8.299 8.353 1.00 78.56 355 ASP A O 1
ATOM 2740 N N . PRO A 1 356 ? -13.034 8.314 8.432 1.00 70.31 356 PRO A N 1
ATOM 2741 C CA . PRO A 1 356 ? -13.112 9.535 9.237 1.00 70.31 356 PRO A CA 1
ATOM 2742 C C . PRO A 1 356 ? -12.547 9.381 10.658 1.00 70.31 356 PRO A C 1
ATOM 2744 O O . PRO A 1 356 ? -12.394 10.373 11.366 1.00 70.31 356 PRO A O 1
ATOM 2747 N N . ILE A 1 357 ? -12.287 8.151 11.106 1.00 69.75 357 ILE A N 1
ATOM 2748 C CA . ILE A 1 357 ? -11.799 7.829 12.446 1.00 69.75 357 ILE A CA 1
ATOM 2749 C C . ILE A 1 357 ? -10.352 7.335 12.393 1.00 69.75 357 ILE A C 1
ATOM 2751 O O . ILE A 1 357 ? -9.515 7.799 13.165 1.00 69.75 357 ILE A O 1
ATOM 2755 N N . LEU A 1 358 ? -10.072 6.372 11.515 1.00 75.44 358 LEU A N 1
ATOM 2756 C CA . LEU A 1 358 ? -8.774 5.702 11.417 1.00 75.44 358 LEU A CA 1
ATOM 2757 C C . LEU A 1 358 ? -7.836 6.373 10.405 1.00 75.44 358 LEU A C 1
ATOM 2759 O O . LEU A 1 358 ? -6.626 6.118 10.423 1.00 75.44 358 LEU A O 1
ATOM 2763 N N . GLY A 1 359 ? -8.387 7.199 9.513 1.00 87.19 359 GLY A N 1
ATOM 2764 C CA . GLY A 1 359 ? -7.687 7.681 8.334 1.00 87.19 359 GLY A CA 1
ATOM 2765 C C . GLY A 1 359 ? -7.294 6.540 7.396 1.00 87.19 359 GLY A C 1
ATOM 2766 O O . GLY A 1 359 ? -7.926 5.486 7.339 1.00 87.19 359 GLY A O 1
ATOM 2767 N N . CYS A 1 360 ? -6.204 6.736 6.670 1.00 91.69 360 CYS A N 1
ATOM 2768 C CA . CYS A 1 360 ? -5.636 5.757 5.762 1.00 91.69 360 CYS A CA 1
ATOM 2769 C C . CYS A 1 360 ? -4.158 5.523 6.093 1.00 91.69 360 CYS A C 1
ATOM 2771 O O . CYS A 1 360 ? -3.361 6.461 6.148 1.00 91.69 360 CYS A O 1
ATOM 2773 N N . SER A 1 361 ? -3.774 4.259 6.287 1.00 93.56 361 SER A N 1
ATOM 2774 C CA . SER A 1 361 ? -2.376 3.839 6.466 1.00 93.56 361 SER A CA 1
ATOM 2775 C C . SER A 1 361 ? -1.626 3.640 5.149 1.00 93.56 361 SER A C 1
ATOM 2777 O O . SER A 1 361 ? -0.415 3.428 5.169 1.00 93.56 361 SER A O 1
ATOM 2779 N N . LYS A 1 362 ? -2.322 3.679 4.011 1.00 95.31 362 LYS A N 1
ATOM 2780 C CA . LYS A 1 362 ? -1.752 3.362 2.702 1.00 95.31 362 LYS A CA 1
ATOM 2781 C C . LYS A 1 362 ? -1.190 4.603 2.031 1.00 95.31 362 LYS A C 1
ATOM 2783 O O . LYS A 1 362 ? -1.869 5.621 1.926 1.00 95.31 362 LYS A O 1
ATOM 2788 N N . LEU A 1 363 ? 0.022 4.479 1.506 1.00 95.50 363 LEU A N 1
ATOM 2789 C CA . LEU A 1 363 ? 0.706 5.529 0.760 1.00 95.50 363 LEU A CA 1
ATOM 2790 C C . LEU A 1 363 ? 0.957 5.091 -0.691 1.00 95.50 363 LEU A C 1
ATOM 2792 O O . LEU A 1 363 ? 1.211 3.907 -0.923 1.00 95.50 363 LEU A O 1
ATOM 2796 N N . PRO A 1 364 ? 0.871 5.996 -1.683 1.00 97.00 364 PRO A N 1
ATOM 2797 C CA . PRO A 1 364 ? 1.117 5.641 -3.074 1.00 97.00 364 PRO A CA 1
ATOM 2798 C C . PRO A 1 364 ? 2.605 5.469 -3.354 1.00 97.00 364 PRO A C 1
ATOM 2800 O O . PRO A 1 364 ? 3.423 6.317 -2.997 1.00 97.00 364 PRO A O 1
ATOM 2803 N N . VAL A 1 365 ? 2.941 4.377 -4.041 1.00 97.31 365 VAL A N 1
ATOM 2804 C CA . VAL A 1 365 ? 4.308 4.053 -4.459 1.00 97.31 365 VAL A CA 1
ATOM 2805 C C . VAL A 1 365 ? 4.507 4.335 -5.947 1.00 97.31 365 VAL A C 1
ATOM 2807 O O . VAL A 1 365 ? 5.492 4.964 -6.322 1.00 97.31 365 VAL A O 1
ATOM 2810 N N . GLY A 1 366 ? 3.593 3.905 -6.814 1.00 95.31 366 GLY A N 1
ATOM 2811 C CA . GLY A 1 366 ? 3.696 4.144 -8.258 1.00 95.31 366 GLY A CA 1
ATOM 2812 C C . GLY A 1 366 ? 2.767 3.256 -9.079 1.00 95.31 366 GLY A C 1
ATOM 2813 O O . GLY A 1 366 ? 2.131 2.361 -8.532 1.00 95.31 366 GLY A O 1
ATOM 2814 N N . LEU A 1 367 ? 2.689 3.491 -10.388 1.00 92.19 367 LEU A N 1
ATOM 2815 C CA . LEU A 1 367 ? 1.893 2.669 -11.306 1.00 92.19 367 LEU A CA 1
ATOM 2816 C C . LEU A 1 367 ? 2.670 1.450 -11.785 1.00 92.19 367 LEU A C 1
ATOM 2818 O O . LEU A 1 367 ? 3.847 1.561 -12.141 1.00 92.19 367 LEU A O 1
ATOM 2822 N N . ASP A 1 368 ? 1.983 0.315 -11.873 1.00 87.94 368 ASP A N 1
ATOM 2823 C CA . ASP A 1 368 ? 2.449 -0.822 -12.661 1.00 87.94 368 ASP A CA 1
ATOM 2824 C C . ASP A 1 368 ? 2.157 -0.650 -14.164 1.00 87.94 368 ASP A C 1
ATOM 2826 O O . ASP A 1 368 ? 1.653 0.378 -14.624 1.00 87.94 368 ASP A O 1
ATOM 2830 N N . LEU A 1 369 ? 2.554 -1.646 -14.958 1.00 83.62 369 LEU A N 1
ATOM 2831 C CA . LEU A 1 369 ? 2.386 -1.625 -16.414 1.00 83.62 369 LEU A CA 1
ATOM 2832 C C . LEU A 1 369 ? 0.941 -1.796 -16.852 1.00 83.62 369 LEU A C 1
ATOM 2834 O O . LEU A 1 369 ? 0.585 -1.412 -17.964 1.00 83.62 369 LEU A O 1
ATOM 2838 N N . GLU A 1 370 ? 0.130 -2.392 -15.992 1.00 78.88 370 GLU A N 1
ATOM 2839 C CA . GLU A 1 370 ? -1.294 -2.524 -16.196 1.00 78.88 370 GLU A CA 1
ATOM 2840 C C . GLU A 1 370 ? -2.013 -1.208 -15.882 1.00 78.88 370 GLU A C 1
ATOM 2842 O O . GLU A 1 370 ? -3.166 -1.075 -16.254 1.00 78.88 370 GLU A O 1
ATOM 2847 N N . GLY A 1 371 ? -1.332 -0.229 -15.271 1.00 80.88 371 GLY A N 1
ATOM 2848 C CA . GLY A 1 371 ? -1.851 1.090 -14.914 1.00 80.88 371 GLY A CA 1
ATOM 2849 C C . GLY A 1 371 ? -2.488 1.156 -13.521 1.00 80.88 371 GLY A C 1
ATOM 2850 O O . GLY A 1 371 ? -3.175 2.132 -13.206 1.00 80.88 371 GLY A O 1
ATOM 2851 N N . ASN A 1 372 ? -2.284 0.128 -12.696 1.00 86.75 372 ASN A N 1
ATOM 2852 C CA . ASN A 1 372 ? -2.782 0.091 -11.329 1.00 86.75 372 ASN A CA 1
ATOM 2853 C C . ASN A 1 372 ? -1.803 0.800 -10.400 1.00 86.75 372 ASN A C 1
ATOM 2855 O O . ASN A 1 372 ? -0.592 0.550 -10.418 1.00 86.75 372 ASN A O 1
ATOM 2859 N N . LEU A 1 373 ? -2.345 1.648 -9.536 1.00 92.25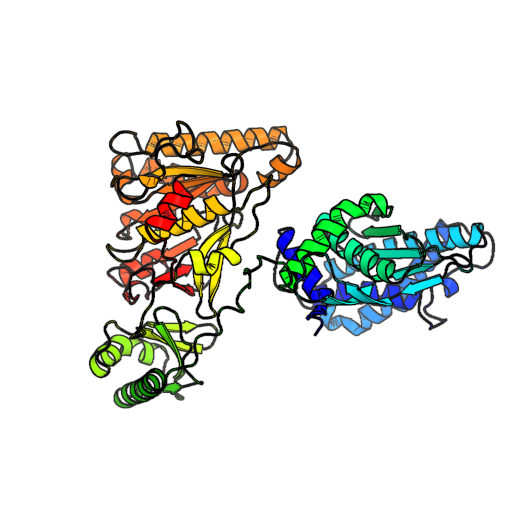 373 LEU A N 1
ATOM 2860 C CA . LEU A 1 373 ? -1.609 2.299 -8.475 1.00 92.25 373 LEU A CA 1
ATOM 2861 C C . LEU A 1 373 ? -1.246 1.272 -7.398 1.00 92.25 373 LEU A C 1
ATOM 2863 O O . LEU A 1 373 ? -2.099 0.722 -6.701 1.00 92.25 373 LEU A O 1
ATOM 2867 N N . ARG A 1 374 ? 0.052 1.026 -7.242 1.00 94.31 374 ARG A N 1
ATOM 2868 C CA . ARG A 1 374 ? 0.596 0.261 -6.124 1.00 94.31 374 ARG A CA 1
ATOM 2869 C C . ARG A 1 374 ? 0.738 1.161 -4.911 1.00 94.31 374 ARG A C 1
ATOM 2871 O O . ARG A 1 374 ? 1.315 2.248 -4.991 1.00 94.31 374 ARG A O 1
ATOM 2878 N N . MET A 1 375 ? 0.224 0.666 -3.794 1.00 95.06 375 MET A N 1
ATOM 2879 C CA . MET A 1 375 ? 0.238 1.323 -2.495 1.00 95.06 375 MET A CA 1
ATOM 2880 C C . MET A 1 375 ? 1.025 0.456 -1.510 1.00 95.06 375 MET A C 1
ATOM 2882 O O . MET A 1 375 ? 0.899 -0.765 -1.568 1.00 95.06 375 MET A O 1
ATOM 2886 N N . ALA A 1 376 ? 1.777 1.080 -0.607 1.00 95.25 376 ALA A N 1
ATOM 2887 C CA . ALA A 1 376 ? 2.367 0.417 0.557 1.00 95.25 376 ALA A CA 1
ATOM 2888 C C . ALA A 1 376 ? 1.475 0.675 1.775 1.00 95.25 376 ALA A C 1
ATOM 2890 O O . ALA A 1 376 ? 1.011 1.804 1.953 1.00 95.25 376 ALA A O 1
ATOM 2891 N N . ASP A 1 377 ? 1.218 -0.339 2.600 1.00 94.50 377 ASP A N 1
ATOM 2892 C CA . ASP A 1 377 ? 0.361 -0.205 3.783 1.00 94.50 377 ASP A CA 1
ATOM 2893 C C . ASP A 1 377 ? 1.194 -0.104 5.061 1.00 94.50 377 ASP A C 1
ATOM 2895 O O . ASP A 1 377 ? 1.696 -1.099 5.571 1.00 94.50 377 ASP A O 1
ATOM 2899 N N . LEU A 1 378 ? 1.287 1.090 5.648 1.00 95.12 378 LEU A N 1
ATOM 2900 C CA . LEU A 1 378 ? 2.082 1.309 6.857 1.00 95.12 378 LEU A CA 1
ATOM 2901 C C . LEU A 1 378 ? 1.620 0.454 8.058 1.00 95.12 378 LEU A C 1
ATOM 2903 O O . LEU A 1 378 ? 2.383 0.258 9.005 1.00 95.12 378 LEU A O 1
ATOM 2907 N N . ALA A 1 379 ? 0.389 -0.069 8.050 1.00 90.56 379 ALA A N 1
ATOM 2908 C CA . ALA A 1 379 ? -0.087 -0.994 9.077 1.00 90.56 379 ALA A CA 1
ATOM 2909 C C . ALA A 1 379 ? 0.425 -2.438 8.881 1.00 90.56 379 ALA A C 1
ATOM 2911 O O . ALA A 1 379 ? 0.436 -3.215 9.842 1.00 90.56 379 ALA A O 1
ATOM 2912 N N . ASP A 1 380 ? 0.884 -2.806 7.680 1.00 90.25 380 ASP A N 1
ATOM 2913 C CA . ASP A 1 380 ? 1.475 -4.114 7.396 1.00 90.25 380 ASP A CA 1
ATOM 2914 C C . ASP A 1 380 ? 2.926 -4.178 7.898 1.00 90.25 380 ASP A C 1
ATOM 2916 O O . ASP A 1 380 ? 3.708 -3.242 7.777 1.00 90.25 380 ASP A O 1
ATOM 2920 N N . SER A 1 381 ? 3.313 -5.320 8.463 1.00 87.31 381 SER A N 1
ATOM 2921 C CA . SER A 1 381 ? 4.708 -5.630 8.805 1.00 87.31 381 SER A CA 1
ATOM 2922 C C . SER A 1 381 ? 5.692 -5.490 7.646 1.00 87.31 381 SER A C 1
ATOM 2924 O O . SER A 1 381 ? 6.850 -5.193 7.909 1.00 87.31 381 SER A O 1
ATOM 2926 N N . ALA A 1 382 ? 5.280 -5.755 6.406 1.00 87.50 382 ALA A N 1
ATOM 2927 C CA . ALA A 1 382 ? 6.176 -5.679 5.253 1.00 87.50 382 ALA A CA 1
ATOM 2928 C C . ALA A 1 382 ? 6.489 -4.233 4.834 1.00 87.50 382 ALA A C 1
ATOM 2930 O O . ALA A 1 382 ? 7.554 -3.976 4.281 1.00 87.50 382 ALA A O 1
ATOM 2931 N N . ASP A 1 383 ? 5.598 -3.302 5.181 1.00 90.75 383 ASP A N 1
ATOM 2932 C CA . ASP A 1 383 ? 5.574 -1.925 4.682 1.00 90.75 383 ASP A CA 1
ATOM 2933 C C . ASP A 1 383 ? 5.641 -0.875 5.799 1.00 90.75 383 ASP A C 1
ATOM 2935 O O . ASP A 1 383 ? 5.638 0.325 5.534 1.00 90.75 383 ASP A O 1
ATOM 2939 N N . CYS A 1 384 ? 5.717 -1.293 7.066 1.00 91.69 384 CYS A N 1
ATOM 2940 C CA . CYS A 1 384 ? 5.569 -0.397 8.214 1.00 91.69 384 CYS A CA 1
ATOM 2941 C C . CYS A 1 384 ? 6.634 0.703 8.314 1.00 91.69 384 CYS A C 1
ATOM 2943 O O . CYS A 1 384 ? 6.398 1.720 8.973 1.00 91.69 384 CYS A O 1
ATOM 2945 N N . HIS A 1 385 ? 7.783 0.506 7.665 1.00 97.31 385 HIS A N 1
ATOM 2946 C CA . HIS A 1 385 ? 8.851 1.485 7.506 1.00 97.31 385 HIS A CA 1
ATOM 2947 C C . HIS A 1 385 ? 9.486 1.321 6.118 1.00 97.31 385 HIS A C 1
ATOM 2949 O O . HIS A 1 385 ? 9.704 0.194 5.668 1.00 97.31 385 HIS A O 1
ATOM 2955 N N . LEU A 1 386 ? 9.835 2.433 5.467 1.00 97.81 386 LEU A N 1
ATOM 2956 C CA . LEU A 1 386 ? 10.383 2.462 4.112 1.00 97.81 386 LEU A CA 1
ATOM 2957 C C . LEU A 1 386 ? 11.783 3.089 4.091 1.00 97.81 386 LEU A C 1
ATOM 2959 O O . LEU A 1 386 ? 12.011 4.150 4.673 1.00 97.81 386 LEU A O 1
ATOM 2963 N N . LEU A 1 387 ? 12.707 2.465 3.358 1.00 97.50 387 LEU A N 1
ATOM 2964 C CA . LEU A 1 387 ? 13.973 3.084 2.954 1.00 97.50 387 LEU A CA 1
ATOM 2965 C C . LEU A 1 387 ? 13.916 3.415 1.466 1.00 97.50 387 LEU A C 1
ATOM 2967 O O . LEU A 1 387 ? 13.720 2.535 0.626 1.00 97.50 387 LEU A O 1
ATOM 2971 N N . VAL A 1 388 ? 14.131 4.681 1.144 1.00 97.94 388 VAL A N 1
ATOM 2972 C CA . VAL A 1 388 ? 14.101 5.201 -0.220 1.00 97.94 388 VAL A CA 1
ATOM 2973 C C . VAL A 1 388 ? 15.522 5.560 -0.627 1.00 97.94 388 VAL A C 1
ATOM 2975 O O . VAL A 1 388 ? 16.204 6.272 0.103 1.00 97.94 388 VAL A O 1
ATOM 2978 N N . ALA A 1 389 ? 15.989 5.117 -1.789 1.00 97.06 389 ALA A N 1
ATOM 2979 C CA . ALA A 1 389 ? 17.260 5.596 -2.319 1.00 97.06 389 ALA A CA 1
ATOM 2980 C C . ALA A 1 389 ? 17.173 5.966 -3.794 1.00 97.06 389 ALA A C 1
ATOM 2982 O O . ALA A 1 389 ? 16.455 5.335 -4.569 1.00 97.06 389 ALA A O 1
ATOM 2983 N N . GLY A 1 390 ? 17.921 6.995 -4.180 1.00 96.19 390 GLY A N 1
ATOM 2984 C CA . GLY A 1 390 ? 17.997 7.438 -5.564 1.00 96.19 390 GLY A CA 1
ATOM 2985 C C . GLY A 1 390 ? 18.922 8.632 -5.734 1.00 96.19 390 GLY A C 1
ATOM 2986 O O . GLY A 1 390 ? 18.842 9.598 -4.977 1.00 96.19 390 GLY A O 1
ATOM 2987 N N . ALA A 1 391 ? 19.749 8.592 -6.776 1.00 94.69 391 ALA A N 1
ATOM 2988 C CA . ALA A 1 391 ? 20.693 9.654 -7.097 1.00 94.69 391 ALA A CA 1
ATOM 2989 C C . ALA A 1 391 ? 19.975 10.964 -7.475 1.00 94.69 391 ALA A C 1
ATOM 2991 O O . ALA A 1 391 ? 18.774 10.985 -7.770 1.00 94.69 391 ALA A O 1
ATOM 2992 N N . THR A 1 392 ? 20.709 12.075 -7.522 1.00 92.56 392 THR A N 1
ATOM 2993 C CA . THR A 1 392 ? 20.180 13.361 -8.000 1.00 92.56 392 THR A CA 1
ATOM 2994 C C . THR A 1 392 ? 19.542 13.215 -9.388 1.00 92.56 392 THR A C 1
ATOM 2996 O O . THR A 1 392 ? 20.093 12.574 -10.282 1.00 92.56 392 THR A O 1
ATOM 2999 N N . GLY A 1 393 ? 18.342 13.777 -9.567 1.00 90.56 393 GLY A N 1
ATOM 3000 C CA . GLY A 1 393 ? 17.574 13.657 -10.814 1.00 90.56 393 GLY A CA 1
ATOM 3001 C C . GLY A 1 393 ? 16.909 12.289 -11.041 1.00 90.56 393 GLY A C 1
ATOM 3002 O O . GLY A 1 393 ? 16.352 12.045 -12.107 1.00 90.56 393 GLY A O 1
ATOM 3003 N N . SER A 1 394 ? 16.940 11.375 -10.066 1.00 94.31 394 SER A N 1
ATOM 3004 C CA . SER A 1 394 ? 16.197 10.104 -10.138 1.00 94.31 394 SER A CA 1
ATOM 3005 C C . SER A 1 394 ? 14.684 10.275 -9.964 1.00 94.31 394 SER A C 1
ATOM 3007 O O . SER A 1 394 ? 13.923 9.435 -10.433 1.00 94.31 394 SER A O 1
ATOM 3009 N N . GLY A 1 395 ? 14.252 11.365 -9.320 1.00 95.06 395 GLY A N 1
ATOM 3010 C CA . GLY A 1 395 ? 12.857 11.6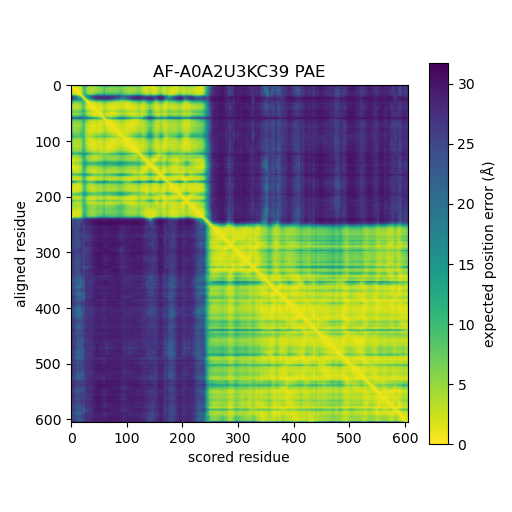22 -8.950 1.00 95.06 395 GLY A CA 1
ATOM 3011 C C . GLY A 1 395 ? 12.544 11.425 -7.461 1.00 95.06 395 GLY A C 1
ATOM 3012 O O . GLY A 1 395 ? 11.392 11.582 -7.084 1.00 95.06 395 GLY A O 1
ATOM 3013 N N . LYS A 1 396 ? 13.538 11.128 -6.605 1.00 96.75 396 LYS A N 1
ATOM 3014 C CA . LYS A 1 396 ? 13.358 10.859 -5.160 1.00 96.75 396 LYS A CA 1
ATOM 3015 C C . LYS A 1 396 ? 12.512 11.916 -4.436 1.00 96.75 396 LYS A C 1
ATOM 3017 O O . LYS A 1 396 ? 11.543 11.568 -3.772 1.00 96.75 396 LYS A O 1
ATOM 3022 N N . SER A 1 397 ? 12.846 13.199 -4.575 1.00 95.06 397 SER A N 1
ATOM 3023 C CA . SER A 1 397 ? 12.125 14.278 -3.882 1.00 95.06 397 SER A CA 1
ATOM 3024 C C . SER A 1 397 ? 10.691 14.447 -4.395 1.00 95.06 397 SER A C 1
ATOM 3026 O O . SER A 1 397 ? 9.784 14.675 -3.601 1.00 95.06 397 SER A O 1
ATOM 3028 N N . GLU A 1 398 ? 10.460 14.284 -5.703 1.00 95.88 398 GLU A N 1
ATOM 3029 C CA . GLU A 1 398 ? 9.102 14.300 -6.270 1.00 95.88 398 GLU A CA 1
ATOM 3030 C C . GLU A 1 398 ? 8.285 13.088 -5.814 1.00 95.88 398 GLU A C 1
ATOM 3032 O O . GLU A 1 398 ? 7.112 13.231 -5.485 1.00 95.88 398 GLU A O 1
ATOM 3037 N N . TRP A 1 399 ? 8.918 11.918 -5.702 1.00 97.69 399 TRP A N 1
ATOM 3038 C CA . TRP A 1 399 ? 8.287 10.717 -5.165 1.00 97.69 399 TRP A CA 1
ATOM 3039 C C . TRP A 1 399 ? 7.851 10.909 -3.708 1.00 97.69 399 TRP A C 1
ATOM 3041 O O . TRP A 1 399 ? 6.705 10.620 -3.377 1.00 97.69 399 TRP A O 1
ATOM 3051 N N . LEU A 1 400 ? 8.718 11.467 -2.850 1.00 98.12 400 LEU A N 1
ATOM 3052 C CA . LEU A 1 400 ? 8.373 11.772 -1.453 1.00 98.12 400 LEU A CA 1
ATOM 3053 C C . LEU A 1 400 ? 7.176 12.729 -1.368 1.00 98.12 400 LEU A C 1
ATOM 3055 O O . LEU A 1 400 ? 6.269 12.511 -0.571 1.00 98.12 400 LEU A O 1
ATOM 3059 N N . ARG A 1 401 ? 7.137 13.760 -2.219 1.00 96.94 401 ARG A N 1
ATOM 3060 C CA . ARG A 1 401 ? 6.016 14.712 -2.282 1.00 96.94 401 ARG A CA 1
ATOM 3061 C C . ARG A 1 401 ? 4.723 14.052 -2.745 1.00 96.94 401 ARG A C 1
ATOM 3063 O O . ARG A 1 401 ? 3.682 14.288 -2.144 1.00 96.94 401 ARG A O 1
ATOM 3070 N N . ALA A 1 402 ? 4.776 13.232 -3.791 1.00 97.12 402 ALA A N 1
ATOM 3071 C CA . ALA A 1 402 ? 3.608 12.509 -4.280 1.00 97.12 402 ALA A CA 1
ATOM 3072 C C . ALA A 1 402 ? 3.072 11.522 -3.231 1.00 97.12 402 ALA A C 1
ATOM 3074 O O . ALA A 1 402 ? 1.866 11.434 -3.014 1.00 97.12 402 ALA A O 1
ATOM 3075 N N . MET A 1 403 ? 3.971 10.832 -2.530 1.00 97.69 403 MET A N 1
ATOM 3076 C CA . MET A 1 403 ? 3.630 9.951 -1.420 1.00 97.69 403 MET A CA 1
ATOM 3077 C C . MET A 1 403 ? 2.918 10.711 -0.289 1.00 97.69 403 MET A C 1
ATOM 3079 O O . MET A 1 403 ? 1.836 10.302 0.135 1.00 97.69 403 MET A O 1
ATOM 3083 N N . ILE A 1 404 ? 3.464 11.860 0.126 1.00 98.12 404 ILE A N 1
ATOM 3084 C CA . ILE A 1 404 ? 2.834 12.737 1.123 1.00 98.12 404 ILE A CA 1
ATOM 3085 C C . ILE A 1 404 ? 1.468 13.227 0.632 1.00 98.12 404 ILE A C 1
ATOM 3087 O O . ILE A 1 404 ? 0.503 13.167 1.385 1.00 98.12 404 ILE A O 1
ATOM 3091 N N . ALA A 1 405 ? 1.344 13.652 -0.628 1.00 97.31 405 ALA A N 1
ATOM 3092 C CA . ALA A 1 405 ? 0.067 14.093 -1.192 1.00 97.31 405 ALA A CA 1
ATOM 3093 C C . ALA A 1 405 ? -1.016 13.008 -1.107 1.00 97.31 405 ALA A C 1
ATOM 3095 O O . ALA A 1 405 ? -2.154 13.308 -0.755 1.00 97.31 405 ALA A O 1
ATOM 3096 N N . GLY A 1 406 ? -0.662 11.745 -1.368 1.00 96.44 406 GLY A N 1
ATOM 3097 C CA . GLY A 1 406 ? -1.582 10.621 -1.188 1.00 96.44 406 GLY A CA 1
ATOM 3098 C C . GLY A 1 406 ? -2.024 10.436 0.259 1.00 96.44 406 GLY A C 1
ATOM 3099 O O . GLY A 1 406 ? -3.206 10.208 0.506 1.00 96.44 406 GLY A O 1
ATOM 3100 N N . LEU A 1 407 ? -1.108 10.591 1.218 1.00 97.06 407 LEU A N 1
ATOM 3101 C CA . LEU A 1 407 ? -1.451 10.546 2.638 1.00 97.06 407 LEU A CA 1
ATOM 3102 C C . LEU A 1 407 ? -2.389 11.695 3.031 1.00 97.06 407 LEU A C 1
ATOM 3104 O O . LEU A 1 407 ? -3.413 11.432 3.653 1.00 97.06 407 LEU A O 1
ATOM 3108 N N . LEU A 1 408 ? -2.097 12.933 2.623 1.00 96.12 408 LEU A N 1
ATOM 3109 C CA . LEU A 1 408 ? -2.927 14.103 2.943 1.00 96.12 408 LEU A CA 1
ATOM 3110 C C . LEU A 1 408 ? -4.339 14.007 2.357 1.00 96.12 408 LEU A C 1
ATOM 3112 O O . LEU A 1 408 ? -5.305 14.335 3.029 1.00 96.12 408 LEU A O 1
ATOM 3116 N N . LEU A 1 409 ? -4.483 13.518 1.124 1.00 93.69 409 LEU A N 1
ATOM 3117 C CA . LEU A 1 409 ? -5.796 13.377 0.484 1.00 93.69 409 LEU A CA 1
ATOM 3118 C C . LEU A 1 409 ? -6.659 12.254 1.074 1.00 93.69 409 LEU A C 1
ATOM 3120 O O . LEU A 1 409 ? -7.852 12.187 0.788 1.00 93.69 409 LEU A O 1
ATOM 3124 N N . THR A 1 410 ? -6.066 11.359 1.864 1.00 94.50 410 THR A N 1
ATOM 3125 C CA . THR A 1 410 ? -6.746 10.185 2.432 1.00 94.50 410 THR A CA 1
ATOM 3126 C C . THR A 1 410 ? -6.828 10.224 3.959 1.00 94.50 410 THR A C 1
ATOM 3128 O O . THR A 1 410 ? -7.216 9.238 4.586 1.00 94.50 410 THR A O 1
ATOM 3131 N N . ASN A 1 411 ? -6.478 11.359 4.569 1.00 95.00 411 ASN A N 1
ATOM 3132 C CA . ASN A 1 411 ? -6.442 11.561 6.014 1.00 95.00 411 ASN A CA 1
ATOM 3133 C C . ASN A 1 411 ? -6.873 12.983 6.391 1.00 95.00 411 ASN A C 1
ATOM 3135 O O . ASN A 1 411 ? -6.951 13.861 5.540 1.00 95.00 411 ASN A O 1
ATOM 3139 N N . THR A 1 412 ? -7.107 13.209 7.683 1.00 93.38 412 THR A N 1
ATOM 3140 C CA . THR A 1 412 ? -7.241 14.545 8.282 1.00 93.38 412 THR A CA 1
ATOM 3141 C C . THR A 1 412 ? -6.100 14.786 9.282 1.00 93.38 412 THR A C 1
ATOM 3143 O O . THR A 1 412 ? -5.412 13.827 9.656 1.00 93.38 412 THR A O 1
ATOM 3146 N N . PRO A 1 413 ? -5.870 16.026 9.755 1.00 93.38 413 PRO A N 1
ATOM 3147 C CA . PRO A 1 413 ? -4.851 16.308 10.774 1.00 93.38 413 PRO A CA 1
ATOM 3148 C C . PRO A 1 413 ? -5.043 15.526 12.085 1.00 93.38 413 PRO A C 1
ATOM 3150 O O . PRO A 1 413 ? -4.093 15.297 12.833 1.00 93.38 413 PRO A O 1
ATOM 3153 N N . GLU A 1 414 ? -6.273 15.094 12.372 1.00 91.81 414 GLU A N 1
ATOM 3154 C CA . GLU A 1 414 ? -6.618 14.283 13.541 1.00 91.81 414 GLU A CA 1
ATOM 3155 C C . GLU A 1 414 ? -6.272 12.799 13.357 1.00 91.81 414 GLU A C 1
ATOM 3157 O O . GLU A 1 414 ? -6.025 12.102 14.345 1.00 91.81 414 GLU A O 1
ATOM 3162 N N . THR A 1 415 ? -6.245 12.302 12.115 1.00 93.62 415 THR A N 1
ATOM 3163 C CA . THR A 1 415 ? -5.920 10.898 11.807 1.00 93.62 415 THR A CA 1
ATOM 3164 C C . THR A 1 415 ? -4.462 10.708 11.395 1.00 93.62 415 THR A C 1
ATOM 3166 O O . THR A 1 415 ? -3.925 9.606 11.540 1.00 93.62 415 THR A O 1
ATOM 3169 N N . LEU A 1 416 ? -3.794 11.767 10.930 1.00 96.69 416 LEU A N 1
ATOM 3170 C CA . LEU A 1 416 ? -2.417 11.747 10.447 1.00 96.69 416 LEU A CA 1
ATOM 3171 C C . LEU A 1 416 ? -1.639 12.983 10.899 1.00 96.69 416 LEU A C 1
ATOM 3173 O O . LEU A 1 416 ? -2.060 14.115 10.682 1.00 96.69 416 LEU A O 1
ATOM 3177 N N . GLN A 1 417 ? -0.431 12.748 11.404 1.00 97.62 417 GLN A N 1
ATOM 3178 C CA . GLN A 1 417 ? 0.583 13.772 11.605 1.00 97.62 417 GLN A CA 1
ATOM 3179 C C . GLN A 1 417 ? 1.910 13.377 10.944 1.00 97.62 417 GLN A C 1
ATOM 3181 O O . GLN A 1 417 ? 2.301 12.210 10.901 1.00 97.62 417 GLN A O 1
ATOM 3186 N N . LEU A 1 418 ? 2.612 14.368 10.412 1.00 98.25 418 LEU A N 1
ATOM 3187 C CA . LEU A 1 418 ? 3.849 14.245 9.661 1.00 98.25 418 LEU A CA 1
ATOM 3188 C C . LEU A 1 418 ? 4.979 14.911 10.433 1.00 98.25 418 LEU A C 1
ATOM 3190 O O . LEU A 1 418 ? 4.891 16.078 10.805 1.00 98.25 418 LEU A O 1
ATOM 3194 N N . LEU A 1 419 ? 6.071 14.186 10.626 1.00 97.81 419 LEU A N 1
ATOM 3195 C CA . LEU A 1 419 ? 7.319 14.750 11.119 1.00 97.81 419 LEU A CA 1
ATOM 3196 C C . LEU A 1 419 ? 8.291 14.827 9.948 1.00 97.81 419 LEU A C 1
ATOM 3198 O O . LEU A 1 419 ? 8.785 13.802 9.487 1.00 97.81 419 LEU A O 1
ATOM 3202 N N . LEU A 1 420 ? 8.523 16.029 9.432 1.00 97.56 420 LEU A N 1
ATOM 3203 C CA . LEU A 1 420 ? 9.329 16.231 8.231 1.00 97.56 420 LEU A CA 1
ATOM 3204 C C . LEU A 1 420 ? 10.729 16.698 8.621 1.00 97.56 420 LEU A C 1
ATOM 3206 O O . LEU A 1 420 ? 10.867 17.726 9.277 1.00 97.56 420 LEU A O 1
ATOM 3210 N N . VAL A 1 421 ? 11.752 15.956 8.203 1.00 96.44 421 VAL A N 1
ATOM 3211 C CA . VAL A 1 421 ? 13.165 16.298 8.409 1.00 96.44 421 VAL A CA 1
ATOM 3212 C C . VAL A 1 421 ? 13.784 16.627 7.052 1.00 96.44 421 VAL A C 1
ATOM 3214 O O . VAL A 1 421 ? 13.889 15.749 6.189 1.00 96.44 421 VAL A O 1
ATOM 3217 N N . ASP A 1 422 ? 14.183 17.886 6.858 1.00 95.69 422 ASP A N 1
ATOM 3218 C CA . ASP A 1 422 ? 14.662 18.422 5.574 1.00 95.69 422 ASP A CA 1
ATOM 3219 C C . ASP A 1 422 ? 16.052 19.066 5.709 1.00 95.69 422 ASP A C 1
ATOM 3221 O O . ASP A 1 422 ? 16.167 20.291 5.765 1.00 95.69 422 ASP A O 1
ATOM 3225 N N . PRO A 1 423 ? 17.137 18.272 5.723 1.00 92.00 423 PRO A N 1
ATOM 3226 C CA . PRO A 1 423 ? 18.499 18.798 5.836 1.00 92.00 423 PRO A CA 1
ATOM 3227 C C . PRO A 1 423 ? 18.877 19.801 4.741 1.00 92.00 423 PRO A C 1
ATOM 3229 O O . PRO A 1 423 ? 19.785 20.608 4.921 1.00 92.00 423 PRO A O 1
ATOM 3232 N N . LYS A 1 424 ? 18.175 19.770 3.602 1.00 89.62 424 LYS A N 1
ATOM 3233 C CA . LYS A 1 424 ? 18.488 20.568 2.412 1.00 89.62 424 LYS A CA 1
ATOM 3234 C C . LYS A 1 424 ? 17.543 21.750 2.206 1.00 89.62 424 LYS A C 1
ATOM 3236 O O . LYS A 1 424 ? 17.721 22.488 1.234 1.00 89.62 424 LYS A O 1
ATOM 3241 N N . ARG A 1 425 ? 16.564 21.941 3.100 1.00 91.75 425 ARG A N 1
ATOM 3242 C CA . ARG A 1 425 ? 15.587 23.046 3.101 1.00 91.75 425 ARG A CA 1
ATOM 3243 C C . ARG A 1 425 ? 14.901 23.271 1.752 1.00 91.75 425 ARG A C 1
ATOM 3245 O O . ARG A 1 425 ? 14.676 24.412 1.342 1.00 91.75 425 ARG A O 1
ATOM 3252 N N . ASN A 1 426 ? 14.638 22.207 1.000 1.00 89.19 426 ASN A N 1
ATOM 3253 C CA . ASN A 1 426 ? 14.139 22.333 -0.371 1.00 89.19 426 ASN A CA 1
ATOM 3254 C C . ASN A 1 426 ? 13.058 21.324 -0.740 1.00 89.19 426 ASN A C 1
ATOM 3256 O O . ASN A 1 426 ? 12.446 21.460 -1.801 1.00 89.19 426 ASN A O 1
ATOM 3260 N N . ALA A 1 427 ? 12.810 20.324 0.101 1.00 89.69 427 ALA A N 1
ATOM 3261 C CA . ALA A 1 427 ? 11.922 19.222 -0.202 1.00 89.69 427 ALA A CA 1
ATOM 3262 C C . ALA A 1 427 ? 10.495 19.533 0.237 1.00 89.69 427 ALA A C 1
ATOM 3264 O O . ALA A 1 427 ? 9.565 19.323 -0.551 1.00 89.69 427 ALA A O 1
ATOM 3265 N N . PHE A 1 428 ? 10.339 20.086 1.442 1.00 94.38 428 PHE A N 1
ATOM 3266 C CA . PHE A 1 428 ? 9.051 20.152 2.133 1.00 94.38 428 PHE A CA 1
ATOM 3267 C C . PHE A 1 428 ? 8.554 21.566 2.454 1.00 94.38 428 PHE A C 1
ATOM 3269 O O . PHE A 1 428 ? 7.509 21.688 3.078 1.00 94.38 428 PHE A O 1
ATOM 3276 N N . ASN A 1 429 ? 9.226 22.630 1.998 1.00 90.62 429 ASN A N 1
ATOM 3277 C CA . ASN A 1 429 ? 8.860 24.026 2.315 1.00 90.62 429 ASN A CA 1
ATOM 3278 C C . ASN A 1 429 ? 7.388 24.379 2.033 1.00 90.62 429 ASN A C 1
ATOM 3280 O O . ASN A 1 429 ? 6.802 25.181 2.751 1.00 90.62 429 ASN A O 1
ATOM 3284 N N . ASP A 1 430 ? 6.783 23.757 1.019 1.00 91.19 430 ASP A N 1
ATOM 3285 C CA . ASP A 1 430 ? 5.368 23.938 0.666 1.00 91.19 430 ASP A CA 1
ATOM 3286 C C . ASP A 1 430 ? 4.396 23.456 1.775 1.00 91.19 430 ASP A C 1
ATOM 3288 O O . ASP A 1 430 ? 3.220 23.795 1.731 1.00 91.19 430 ASP A O 1
ATOM 3292 N N . LEU A 1 431 ? 4.871 22.679 2.761 1.00 93.81 431 LEU A N 1
ATOM 3293 C CA . LEU A 1 431 ? 4.116 22.184 3.924 1.00 93.81 431 LEU A CA 1
ATOM 3294 C C . LEU A 1 431 ? 4.385 22.988 5.205 1.00 93.81 431 LEU A C 1
ATOM 3296 O O . LEU A 1 431 ? 3.894 22.618 6.273 1.00 93.81 431 LEU A O 1
ATOM 3300 N N . ALA A 1 432 ? 5.174 24.064 5.142 1.00 90.75 432 ALA A N 1
ATOM 3301 C CA . ALA A 1 432 ? 5.474 24.880 6.314 1.00 90.75 432 ALA A CA 1
ATOM 3302 C C . ALA A 1 432 ? 4.183 25.441 6.942 1.00 90.75 432 ALA A C 1
ATOM 3304 O O . ALA A 1 432 ? 3.359 26.048 6.261 1.00 90.75 432 ALA A O 1
ATOM 3305 N N . GLY A 1 433 ? 4.002 25.229 8.249 1.00 88.88 433 GLY A N 1
ATOM 3306 C CA . GLY A 1 433 ? 2.798 25.644 8.979 1.00 88.88 433 GLY A CA 1
ATOM 3307 C C . GLY A 1 433 ? 1.559 24.765 8.752 1.00 88.88 433 GLY A C 1
ATOM 3308 O O . GLY A 1 433 ? 0.500 25.055 9.316 1.00 88.88 433 GLY A O 1
ATOM 3309 N N . SER A 1 434 ? 1.674 23.681 7.975 1.00 95.06 434 SER A N 1
ATOM 3310 C CA . SER A 1 434 ? 0.569 22.751 7.723 1.00 95.06 434 SER A CA 1
ATOM 3311 C C . SER A 1 434 ? -0.003 22.184 9.036 1.00 95.06 434 SER A C 1
ATOM 3313 O O . SER A 1 434 ? 0.752 21.892 9.972 1.00 95.06 434 SER A O 1
ATOM 3315 N N . PRO A 1 435 ? -1.335 22.004 9.149 1.00 95.12 435 PRO A N 1
ATOM 3316 C CA . PRO A 1 435 ? -1.955 21.364 10.312 1.00 95.12 435 PRO A CA 1
ATOM 3317 C C . PRO A 1 435 ? -1.552 19.905 10.497 1.00 95.12 435 PRO A C 1
ATOM 3319 O O . PRO A 1 435 ? -1.642 19.392 11.609 1.00 95.12 435 PRO A O 1
ATOM 3322 N N . TYR A 1 436 ? -1.049 19.266 9.444 1.00 96.50 436 TYR A N 1
ATOM 3323 C CA . TYR A 1 436 ? -0.551 17.903 9.511 1.00 96.50 436 TYR A CA 1
ATOM 3324 C C . TYR A 1 436 ? 0.819 17.800 10.181 1.00 96.50 436 TYR A C 1
ATOM 3326 O O . TYR A 1 436 ? 1.233 16.693 10.488 1.00 96.50 436 TYR A O 1
ATOM 3334 N N . LEU A 1 437 ? 1.558 18.889 10.418 1.00 96.88 437 LEU A N 1
ATOM 3335 C CA . LEU A 1 437 ? 2.879 18.784 11.042 1.00 96.88 437 LEU A CA 1
ATOM 3336 C C . LEU A 1 437 ? 2.775 18.372 12.520 1.00 96.88 437 LEU A C 1
ATOM 3338 O O . LEU A 1 437 ? 2.007 18.943 13.294 1.00 96.88 437 LEU A O 1
ATOM 3342 N N . TRP A 1 438 ? 3.563 17.371 12.911 1.00 95.75 438 TRP A N 1
ATOM 3343 C CA . TRP A 1 438 ? 3.617 16.849 14.274 1.00 95.75 438 TRP A CA 1
ATOM 3344 C C . TRP A 1 438 ? 4.293 17.835 15.236 1.00 95.75 438 TRP A C 1
ATOM 3346 O O . TRP A 1 438 ? 5.177 18.599 14.853 1.00 95.75 438 TRP A O 1
ATOM 3356 N N . GLY A 1 439 ? 3.915 17.786 16.515 1.00 86.62 439 GLY A N 1
ATOM 3357 C CA . GLY A 1 439 ? 4.554 18.576 17.567 1.00 86.62 439 GLY A CA 1
ATOM 3358 C C . GLY A 1 439 ? 4.286 20.079 17.451 1.00 86.62 439 GLY A C 1
ATOM 3359 O O . GLY A 1 439 ? 3.140 20.517 17.470 1.00 86.62 439 GLY A O 1
ATOM 3360 N N . ASP A 1 440 ? 5.355 20.866 17.362 1.00 82.94 440 ASP A N 1
ATOM 3361 C CA . ASP A 1 440 ? 5.359 22.332 17.268 1.00 82.94 440 ASP A CA 1
ATOM 3362 C C . ASP A 1 440 ? 4.970 22.860 15.877 1.00 82.94 440 ASP A C 1
ATOM 3364 O O . ASP A 1 440 ? 4.972 24.067 15.646 1.00 82.94 440 ASP A O 1
ATOM 3368 N N . ARG A 1 441 ? 4.566 21.962 14.969 1.00 82.19 441 ARG A N 1
ATOM 3369 C CA . ARG A 1 441 ? 4.086 22.265 13.614 1.00 82.19 441 ARG A CA 1
ATOM 3370 C C . ARG A 1 441 ? 5.150 22.918 12.728 1.00 82.19 441 ARG A C 1
ATOM 3372 O O . ARG A 1 441 ? 4.838 23.750 11.873 1.00 82.19 441 ARG A O 1
ATOM 3379 N N . THR A 1 442 ? 6.403 22.517 12.915 1.00 87.75 442 THR A N 1
ATOM 3380 C CA . THR A 1 442 ? 7.551 22.986 12.137 1.00 87.75 442 THR A CA 1
ATOM 3381 C C . THR A 1 442 ? 8.178 21.849 11.332 1.00 87.75 442 THR A C 1
ATOM 3383 O O . THR A 1 442 ? 8.010 20.663 11.626 1.00 87.75 442 THR A O 1
ATOM 3386 N N . ILE A 1 443 ? 8.869 22.222 10.256 1.00 92.44 443 ILE A N 1
ATOM 3387 C CA . ILE A 1 443 ? 9.763 21.314 9.536 1.00 92.44 443 ILE A CA 1
ATOM 3388 C C . ILE A 1 443 ? 11.078 21.312 10.300 1.00 92.44 443 ILE A C 1
ATOM 3390 O O . ILE A 1 443 ? 11.574 22.376 10.669 1.00 92.44 443 ILE A O 1
ATOM 3394 N N . VAL A 1 444 ? 11.644 20.131 10.522 1.00 92.25 444 VAL A N 1
ATOM 3395 C CA . VAL A 1 444 ? 12.882 20.012 11.274 1.00 92.25 444 VAL A CA 1
ATOM 3396 C C . VAL A 1 444 ? 14.087 20.161 10.359 1.00 92.25 444 VAL A C 1
ATOM 3398 O O . VAL A 1 444 ? 14.274 19.393 9.409 1.00 92.25 444 VAL A O 1
ATOM 3401 N N . TYR A 1 445 ? 14.933 21.123 10.708 1.00 93.75 445 TYR A N 1
ATOM 3402 C CA . TYR A 1 445 ? 16.219 21.365 10.078 1.00 93.75 445 TYR A CA 1
ATOM 3403 C C . TYR A 1 445 ? 17.334 20.894 11.032 1.00 93.75 445 TYR A C 1
ATOM 3405 O O . TYR A 1 445 ? 17.433 21.413 12.144 1.00 93.75 445 TYR A O 1
ATOM 3413 N N . PRO A 1 446 ? 18.149 19.886 10.663 1.00 88.38 446 PRO A N 1
ATOM 3414 C CA . PRO A 1 446 ? 19.194 19.315 11.523 1.00 88.38 446 PRO A CA 1
ATOM 3415 C C . PRO A 1 446 ? 20.279 20.294 11.986 1.00 88.38 446 PRO A C 1
ATOM 3417 O O . PRO A 1 446 ? 20.986 20.015 12.949 1.00 88.38 446 PRO A O 1
ATOM 3420 N N . ASP A 1 447 ? 20.448 21.416 11.287 1.00 88.31 447 ASP A N 1
ATOM 3421 C CA . ASP A 1 447 ? 21.342 22.509 11.675 1.00 88.31 447 ASP A CA 1
ATOM 3422 C C . ASP A 1 447 ? 20.746 23.408 12.775 1.00 88.31 447 ASP A C 1
ATOM 3424 O O . ASP A 1 447 ? 21.489 24.123 13.444 1.00 88.31 447 ASP A O 1
ATOM 3428 N N . GLU A 1 448 ? 19.431 23.347 12.995 1.00 90.38 448 GLU A N 1
ATOM 3429 C CA . GLU A 1 448 ? 18.712 24.080 14.046 1.00 90.38 448 GLU A CA 1
ATOM 3430 C C . GLU A 1 448 ? 18.316 23.180 15.228 1.00 90.38 448 GLU A C 1
ATOM 3432 O O . GLU A 1 448 ? 18.273 23.638 16.369 1.00 90.38 448 GLU A O 1
ATOM 3437 N N . VAL A 1 449 ? 18.039 21.899 14.968 1.00 89.31 449 VAL A N 1
ATOM 3438 C CA . VAL A 1 449 ? 17.563 20.925 15.960 1.00 89.31 449 VAL A CA 1
ATOM 3439 C C . VAL A 1 449 ? 18.430 19.678 15.913 1.00 89.31 449 VAL A C 1
ATOM 3441 O O . VAL A 1 449 ? 18.627 19.092 14.850 1.00 89.31 449 VAL A O 1
ATOM 3444 N N . ASN A 1 450 ? 18.890 19.214 17.075 1.00 91.44 450 ASN A N 1
ATOM 3445 C CA . ASN A 1 450 ? 19.655 17.977 17.163 1.00 91.44 450 ASN A CA 1
ATOM 3446 C C . ASN A 1 450 ? 18.787 16.775 16.722 1.00 91.44 450 ASN A C 1
ATOM 3448 O O . ASN A 1 450 ? 17.795 16.465 17.388 1.00 91.44 450 ASN A O 1
ATOM 3452 N N . PRO A 1 451 ? 19.158 16.037 15.656 1.00 90.19 451 PRO A N 1
ATOM 3453 C CA . PRO A 1 451 ? 18.425 14.867 15.187 1.00 90.19 451 PRO A CA 1
ATOM 3454 C C . PRO A 1 451 ? 18.156 13.806 16.254 1.00 90.19 451 PRO A C 1
ATOM 3456 O O . PRO A 1 451 ? 17.131 13.130 16.187 1.00 90.19 451 PRO A O 1
ATOM 3459 N N . LEU A 1 452 ? 19.039 13.651 17.248 1.00 92.75 452 LEU A N 1
ATOM 3460 C CA . LEU A 1 452 ? 18.816 12.699 18.337 1.00 92.75 452 LEU A CA 1
ATOM 3461 C C . LEU A 1 452 ? 17.573 13.035 19.159 1.00 92.75 452 LEU A C 1
ATOM 3463 O O . LEU A 1 452 ? 16.802 12.129 19.468 1.00 92.75 452 LEU A O 1
ATOM 3467 N N . GLU A 1 453 ? 17.333 14.317 19.433 1.00 92.62 453 GLU A N 1
ATOM 3468 C CA . GLU A 1 453 ? 16.156 14.768 20.182 1.00 92.62 453 GLU A CA 1
ATOM 3469 C C . GLU A 1 453 ? 14.862 14.426 19.434 1.00 92.62 453 GLU A C 1
ATOM 3471 O O . GLU A 1 453 ? 13.863 14.044 20.040 1.00 92.62 453 GLU A O 1
ATOM 3476 N N . ILE A 1 454 ? 14.889 14.483 18.101 1.00 91.50 454 ILE A N 1
ATOM 3477 C CA . ILE A 1 454 ? 13.756 14.109 17.248 1.00 91.50 454 ILE A CA 1
ATOM 3478 C C . ILE A 1 454 ? 13.409 12.626 17.430 1.00 91.50 454 ILE A C 1
ATOM 3480 O O . ILE A 1 454 ? 12.250 12.266 17.651 1.00 91.50 454 ILE A O 1
ATOM 3484 N N . PHE A 1 455 ? 14.412 11.751 17.325 1.00 94.88 455 PHE A N 1
ATOM 3485 C CA . PHE A 1 455 ? 14.204 10.311 17.459 1.00 94.88 455 PHE A CA 1
ATOM 3486 C C . PHE A 1 455 ? 13.860 9.908 18.897 1.00 94.88 455 PHE A C 1
ATOM 3488 O O . PHE A 1 455 ? 13.054 8.995 19.081 1.00 94.88 455 PHE A O 1
ATOM 3495 N N . ASP A 1 456 ? 14.411 10.593 19.901 1.00 95.94 456 ASP A N 1
ATOM 3496 C CA . ASP A 1 456 ? 14.038 10.401 21.304 1.00 95.94 456 ASP A CA 1
ATOM 3497 C C . ASP A 1 456 ? 12.564 10.758 21.533 1.00 95.94 456 ASP A C 1
ATOM 3499 O O . ASP A 1 456 ? 11.823 9.935 22.070 1.00 95.94 456 ASP A O 1
ATOM 3503 N N . ARG A 1 457 ? 12.082 11.889 20.998 1.00 96.31 457 ARG A N 1
ATOM 3504 C CA . ARG A 1 457 ? 10.656 12.262 21.051 1.00 96.31 457 ARG A CA 1
ATOM 3505 C C . ARG A 1 457 ? 9.743 11.216 20.404 1.00 96.31 457 ARG A C 1
ATOM 3507 O O . ARG A 1 457 ? 8.684 10.909 20.948 1.00 96.31 457 ARG A O 1
ATOM 3514 N N . LEU A 1 458 ? 10.134 10.642 19.262 1.00 97.56 458 LEU A N 1
ATOM 3515 C CA . LEU A 1 458 ? 9.370 9.556 18.627 1.00 97.56 458 LEU A CA 1
ATOM 3516 C C . LEU A 1 458 ? 9.317 8.298 19.505 1.00 97.56 458 LEU A C 1
ATOM 3518 O O . LEU A 1 458 ? 8.278 7.642 19.593 1.00 97.56 458 LEU A O 1
ATOM 3522 N N . VAL A 1 459 ? 10.433 7.945 20.147 1.00 98.31 459 VAL A N 1
ATOM 3523 C CA . VAL A 1 459 ? 10.500 6.800 21.064 1.00 98.31 459 VAL A CA 1
ATOM 3524 C C . VAL A 1 459 ? 9.642 7.047 22.304 1.00 98.31 459 VAL A C 1
ATOM 3526 O O . VAL A 1 459 ? 8.916 6.151 22.728 1.00 98.31 459 VAL A O 1
ATOM 3529 N N . GLU A 1 460 ? 9.691 8.244 22.879 1.00 98.12 460 GLU A N 1
ATOM 3530 C CA . GLU A 1 460 ? 8.877 8.623 24.034 1.00 98.12 460 GLU A CA 1
ATOM 3531 C C . GLU A 1 460 ? 7.381 8.577 23.721 1.00 98.12 460 GLU A C 1
ATOM 3533 O O . GLU A 1 460 ? 6.618 7.993 24.494 1.00 98.12 460 GLU A O 1
ATOM 3538 N N . GLU A 1 461 ? 6.971 9.113 22.569 1.00 98.00 461 GLU A N 1
ATOM 3539 C CA . GLU A 1 461 ? 5.591 9.042 22.087 1.00 98.00 461 GLU A CA 1
ATOM 3540 C C . GLU A 1 461 ? 5.152 7.586 21.893 1.00 98.00 461 GLU A C 1
ATOM 3542 O O . GLU A 1 461 ? 4.096 7.185 22.380 1.00 98.00 461 GLU A O 1
ATOM 3547 N N . MET A 1 462 ? 5.988 6.746 21.278 1.00 98.12 462 MET A N 1
ATOM 3548 C CA . MET A 1 462 ? 5.718 5.312 21.145 1.00 98.12 462 MET A CA 1
ATOM 3549 C C . MET A 1 462 ? 5.485 4.640 22.510 1.00 98.12 462 MET A C 1
ATOM 3551 O O . MET A 1 462 ? 4.502 3.920 22.682 1.00 98.12 462 MET A O 1
ATOM 3555 N N . GLU A 1 463 ? 6.357 4.864 23.496 1.00 98.19 463 GLU A N 1
ATOM 3556 C CA . GLU A 1 463 ? 6.197 4.275 24.835 1.00 98.19 463 GLU A CA 1
ATOM 3557 C C . GLU A 1 463 ? 5.017 4.887 25.612 1.00 98.19 463 GLU A C 1
ATOM 3559 O O . GLU A 1 463 ? 4.425 4.231 26.470 1.00 98.19 463 GLU A O 1
ATOM 3564 N N . SER A 1 464 ? 4.653 6.142 25.336 1.00 97.88 464 SER A N 1
ATOM 3565 C CA . SER A 1 464 ? 3.433 6.770 25.852 1.00 97.88 464 SER A CA 1
ATOM 3566 C C . SER A 1 464 ? 2.182 6.066 25.317 1.00 97.88 464 SER A C 1
ATOM 3568 O O . SER A 1 464 ? 1.303 5.682 26.091 1.00 97.88 464 SER A O 1
ATOM 3570 N N . ARG A 1 465 ? 2.144 5.780 24.010 1.00 97.75 465 ARG A N 1
ATOM 3571 C CA . ARG A 1 465 ? 1.043 5.040 23.373 1.00 97.75 465 ARG A CA 1
ATOM 3572 C C . ARG A 1 465 ? 0.899 3.630 23.917 1.00 97.75 465 ARG A C 1
ATOM 3574 O O . ARG A 1 465 ? -0.213 3.225 24.227 1.00 97.75 465 ARG A O 1
ATOM 3581 N N . TYR A 1 466 ? 2.002 2.916 24.132 1.00 98.00 466 TYR A N 1
ATOM 3582 C CA . TYR A 1 466 ? 1.950 1.593 24.760 1.00 98.00 466 TYR A CA 1
ATOM 3583 C C . TYR A 1 466 ? 1.377 1.621 26.182 1.00 98.00 466 TYR A C 1
ATOM 3585 O O . TYR A 1 466 ? 0.623 0.723 26.553 1.00 98.00 466 TYR A O 1
ATOM 3593 N N . ARG A 1 467 ? 1.669 2.665 26.968 1.00 97.25 467 ARG A N 1
ATOM 3594 C CA . ARG A 1 467 ? 1.036 2.860 28.284 1.00 97.25 467 ARG A CA 1
ATOM 3595 C C . ARG A 1 467 ? -0.468 3.112 28.158 1.00 97.25 467 ARG A C 1
ATOM 3597 O O . ARG A 1 467 ? -1.237 2.557 28.939 1.00 97.25 467 ARG A O 1
ATOM 3604 N N . ALA A 1 468 ? -0.895 3.894 27.166 1.00 95.69 468 ALA A N 1
ATOM 3605 C CA . ALA A 1 468 ? -2.314 4.108 26.880 1.00 95.69 468 ALA A CA 1
ATOM 3606 C C . ALA A 1 468 ? -3.019 2.814 26.431 1.00 95.69 468 ALA A C 1
ATOM 3608 O O . ALA A 1 468 ? -4.127 2.534 26.882 1.00 95.69 468 ALA A O 1
ATOM 3609 N N . PHE A 1 469 ? -2.361 1.997 25.605 1.00 97.00 469 PHE A N 1
ATOM 3610 C CA . PHE A 1 469 ? -2.860 0.690 25.171 1.00 97.00 469 PHE A CA 1
ATOM 3611 C C . PHE A 1 469 ? -3.071 -0.251 26.359 1.00 97.00 469 PHE A C 1
ATOM 3613 O O . PHE A 1 469 ? -4.164 -0.784 26.535 1.00 97.00 469 PHE A O 1
ATOM 3620 N N . GLN A 1 470 ? -2.075 -0.359 27.244 1.00 95.56 470 GLN A N 1
ATOM 3621 C CA . GLN A 1 470 ? -2.173 -1.163 28.460 1.00 95.56 470 GLN A CA 1
ATOM 3622 C C . GLN A 1 470 ? -3.317 -0.697 29.372 1.00 95.56 470 GLN A C 1
ATOM 3624 O O . GLN A 1 470 ? -4.052 -1.527 29.903 1.00 95.56 470 GLN A O 1
ATOM 3629 N N . ALA A 1 471 ? -3.487 0.618 29.543 1.00 94.75 471 ALA A N 1
ATOM 3630 C CA . ALA A 1 471 ? -4.568 1.180 30.351 1.00 94.75 471 ALA A CA 1
ATOM 3631 C C . ALA A 1 471 ? -5.962 0.901 29.759 1.00 94.75 471 ALA A C 1
ATOM 3633 O O . ALA A 1 471 ? -6.918 0.720 30.510 1.00 94.75 471 ALA A O 1
ATOM 3634 N N . ALA A 1 472 ? -6.072 0.845 28.429 1.00 93.94 472 ALA A N 1
ATOM 3635 C CA . ALA A 1 472 ? -7.308 0.531 27.716 1.00 93.94 472 ALA A CA 1
ATOM 3636 C C . ALA A 1 472 ? -7.525 -0.979 27.471 1.00 93.94 472 ALA A C 1
ATOM 3638 O O . ALA A 1 472 ? -8.593 -1.361 27.002 1.00 93.94 472 ALA A O 1
ATOM 3639 N N . GLY A 1 473 ? -6.548 -1.837 27.793 1.00 94.81 473 GLY A N 1
ATOM 3640 C CA . GLY A 1 473 ? -6.625 -3.285 27.570 1.00 94.81 473 GLY A CA 1
ATOM 3641 C C . GLY A 1 473 ? -6.572 -3.698 26.094 1.00 94.81 473 GLY A C 1
ATOM 3642 O O . GLY A 1 473 ? -7.178 -4.702 25.730 1.00 94.81 473 GLY A O 1
ATOM 3643 N N . VAL A 1 474 ? -5.886 -2.916 25.259 1.00 94.62 474 VAL A N 1
ATOM 3644 C CA . VAL A 1 474 ? -5.730 -3.134 23.809 1.00 94.62 474 VAL A CA 1
ATOM 3645 C C . VAL A 1 474 ? -4.253 -3.259 23.438 1.00 94.62 474 VAL A C 1
ATOM 3647 O O . VAL A 1 474 ? -3.394 -2.881 24.232 1.00 94.62 474 VAL A O 1
ATOM 3650 N N . ASP A 1 475 ? -3.943 -3.736 22.232 1.00 90.50 475 ASP A N 1
ATOM 3651 C CA . ASP A 1 475 ? -2.559 -3.995 21.804 1.00 90.50 475 ASP A CA 1
ATOM 3652 C C . ASP A 1 475 ? -2.039 -3.025 20.732 1.00 90.50 475 ASP A C 1
ATOM 3654 O O . ASP A 1 475 ? -0.825 -2.901 20.531 1.00 90.50 475 ASP A O 1
ATOM 3658 N N . HIS A 1 476 ? -2.928 -2.342 20.008 1.00 92.25 476 HIS A N 1
ATOM 3659 C CA . HIS A 1 476 ? -2.529 -1.492 18.887 1.00 92.25 476 HIS A CA 1
ATOM 3660 C C . HIS A 1 476 ? -3.475 -0.316 18.626 1.00 92.25 476 HIS A C 1
ATOM 3662 O O . HIS A 1 476 ? -4.610 -0.271 19.095 1.00 92.25 476 HIS A O 1
ATOM 3668 N N . LEU A 1 477 ? -2.989 0.650 17.836 1.00 91.31 477 LEU A N 1
ATOM 3669 C CA . LEU A 1 477 ? -3.661 1.927 17.580 1.00 91.31 477 LEU A CA 1
ATOM 3670 C C . LEU A 1 477 ? -5.108 1.773 17.085 1.00 91.31 477 LEU A C 1
ATOM 3672 O O . LEU A 1 477 ? -5.981 2.513 17.529 1.00 91.31 477 LEU A O 1
ATOM 3676 N N . VAL A 1 478 ? -5.363 0.808 16.196 1.00 88.12 478 VAL A N 1
ATOM 3677 C CA . VAL A 1 478 ? -6.705 0.572 15.633 1.00 88.12 478 VAL A CA 1
ATOM 3678 C C . VAL A 1 478 ? -7.692 0.144 16.722 1.00 88.12 478 VAL A C 1
ATOM 3680 O O . VAL A 1 478 ? -8.796 0.677 16.790 1.00 88.12 478 VAL A O 1
ATOM 3683 N N . GLU A 1 479 ? -7.293 -0.760 17.617 1.00 88.19 479 GLU A N 1
ATOM 3684 C CA . GLU A 1 479 ? -8.122 -1.168 18.757 1.00 88.19 479 GLU A CA 1
ATOM 3685 C C . GLU A 1 479 ? -8.326 -0.018 19.748 1.00 88.19 479 GLU A C 1
ATOM 3687 O O . GLU A 1 479 ? -9.434 0.171 20.248 1.00 88.19 479 GLU A O 1
ATOM 3692 N N . LEU A 1 480 ? -7.299 0.810 19.986 1.00 88.75 480 LEU A N 1
ATOM 3693 C CA . LEU A 1 480 ? -7.453 2.008 20.816 1.00 88.75 480 LEU A CA 1
ATOM 3694 C C . LEU A 1 480 ? -8.503 2.959 20.221 1.00 88.75 480 LEU A C 1
ATOM 3696 O O . LEU A 1 480 ? -9.314 3.520 20.958 1.00 88.75 480 LEU A O 1
ATOM 3700 N N . HIS A 1 481 ? -8.525 3.123 18.895 1.00 85.12 481 HIS A N 1
ATOM 3701 C CA . HIS A 1 481 ? -9.550 3.916 18.218 1.00 85.12 481 HIS A CA 1
ATOM 3702 C C . HIS A 1 481 ? -10.951 3.318 18.350 1.00 85.12 481 HIS A C 1
ATOM 3704 O O . HIS A 1 481 ? -11.916 4.061 18.551 1.00 85.12 481 HIS A O 1
ATOM 3710 N N . GLN A 1 482 ? -11.077 1.995 18.285 1.00 82.06 482 GLN A N 1
ATOM 3711 C CA . GLN A 1 482 ? -12.347 1.295 18.504 1.00 82.06 482 GLN A CA 1
ATOM 3712 C C . GLN A 1 482 ? -12.834 1.425 19.955 1.00 82.06 482 GLN A C 1
ATOM 3714 O O . GLN A 1 482 ? -14.033 1.549 20.190 1.00 82.06 482 GLN A O 1
ATOM 3719 N N . ALA A 1 483 ? -11.911 1.495 20.916 1.00 83.19 483 ALA A N 1
ATOM 3720 C CA . ALA A 1 483 ? -12.190 1.766 22.326 1.00 83.19 483 ALA A CA 1
ATOM 3721 C C . ALA A 1 483 ? -12.488 3.254 22.630 1.00 83.19 483 ALA A C 1
ATOM 3723 O O . ALA A 1 483 ? -12.653 3.629 23.789 1.00 83.19 483 ALA A O 1
ATOM 3724 N N . GLY A 1 484 ? -12.561 4.115 21.606 1.00 84.19 484 GLY A N 1
ATOM 3725 C CA . GLY A 1 484 ? -12.892 5.538 21.737 1.00 84.19 484 GLY A CA 1
ATOM 3726 C C . GLY A 1 484 ? -11.691 6.467 21.932 1.00 84.19 484 GLY A C 1
ATOM 3727 O O . GLY A 1 484 ? -11.865 7.685 21.938 1.00 84.19 484 GLY A O 1
ATOM 3728 N N . GLY A 1 485 ? -10.471 5.933 22.029 1.00 86.50 485 GLY A N 1
ATOM 3729 C CA . GLY A 1 485 ? -9.258 6.744 21.983 1.00 86.50 485 GLY A CA 1
ATOM 3730 C C . GLY A 1 485 ? -9.077 7.405 20.614 1.00 86.50 485 GLY A C 1
ATOM 3731 O O . GLY A 1 485 ? -9.567 6.926 19.589 1.00 86.50 485 GLY A O 1
ATOM 3732 N N . ARG A 1 486 ? -8.380 8.537 20.565 1.00 88.00 486 ARG A N 1
ATOM 3733 C CA . ARG A 1 486 ? -8.089 9.253 19.315 1.00 88.00 486 ARG A CA 1
ATOM 3734 C C . ARG A 1 486 ? -6.642 9.713 19.341 1.00 88.00 486 ARG A C 1
ATOM 3736 O O . ARG A 1 486 ? -6.279 10.583 20.120 1.00 88.00 486 ARG A O 1
ATOM 3743 N N . LEU A 1 487 ? -5.824 9.072 18.514 1.00 93.50 487 LEU A N 1
ATOM 3744 C CA . LEU A 1 487 ? -4.411 9.395 18.326 1.00 93.50 487 LEU A CA 1
ATOM 3745 C C . LEU A 1 487 ? -4.064 9.306 16.837 1.00 93.50 487 LEU A C 1
ATOM 3747 O O . LEU A 1 487 ? -4.344 8.269 16.233 1.00 93.50 487 LEU A O 1
ATOM 3751 N N . PRO A 1 488 ? -3.444 10.328 16.237 1.00 95.19 488 PRO A N 1
ATOM 3752 C CA . PRO A 1 488 ? -3.088 10.284 14.828 1.00 95.19 488 PRO A CA 1
ATOM 3753 C C . PRO A 1 488 ? -1.965 9.279 14.585 1.00 95.19 488 PRO A C 1
ATOM 3755 O O . PRO A 1 488 ? -1.087 9.067 15.432 1.00 95.19 488 PRO A O 1
ATOM 3758 N N . ARG A 1 489 ? -1.936 8.697 13.389 1.00 96.75 489 ARG A N 1
ATOM 3759 C CA . ARG A 1 489 ? -0.742 8.023 12.882 1.00 96.75 489 ARG A CA 1
ATOM 3760 C C . ARG A 1 489 ? 0.361 9.055 12.673 1.00 96.75 489 ARG A C 1
ATOM 3762 O O . ARG A 1 489 ? 0.101 10.102 12.095 1.00 96.75 489 ARG A O 1
ATOM 3769 N N . ILE A 1 490 ? 1.581 8.758 13.108 1.00 98.12 490 ILE A N 1
ATOM 3770 C CA . ILE A 1 490 ? 2.737 9.633 12.886 1.00 98.12 490 ILE A CA 1
ATOM 3771 C C . ILE A 1 490 ? 3.606 9.026 11.791 1.00 98.12 490 ILE A C 1
ATOM 3773 O O . ILE A 1 490 ? 4.037 7.879 11.904 1.00 98.12 490 ILE A O 1
ATOM 3777 N N . VAL A 1 491 ? 3.897 9.793 10.743 1.00 98.50 491 VAL A N 1
ATOM 3778 C CA . VAL A 1 491 ? 4.840 9.395 9.692 1.00 98.50 491 VAL A CA 1
ATOM 3779 C C . VAL A 1 491 ? 6.024 10.353 9.708 1.00 98.50 491 VAL A C 1
ATOM 3781 O O . VAL A 1 491 ? 5.897 11.527 9.367 1.00 98.50 491 VAL A O 1
ATOM 3784 N N . CYS A 1 492 ? 7.183 9.850 10.127 1.00 98.31 492 CYS A N 1
ATOM 3785 C CA . CYS A 1 492 ? 8.439 10.585 10.063 1.00 98.31 492 CYS A CA 1
ATOM 3786 C C . CYS A 1 492 ? 9.060 10.409 8.678 1.00 98.31 492 CYS A C 1
ATOM 3788 O O . CYS A 1 492 ? 9.401 9.289 8.295 1.00 98.31 492 CYS A O 1
ATOM 3790 N N . VAL A 1 493 ? 9.200 11.503 7.933 1.00 98.38 493 VAL A N 1
ATOM 3791 C CA . VAL A 1 493 ? 9.782 11.525 6.591 1.00 98.38 493 VAL A CA 1
ATOM 3792 C C . VAL A 1 493 ? 11.084 12.311 6.635 1.00 98.38 493 VAL A C 1
ATOM 3794 O O . VAL A 1 493 ? 11.086 13.510 6.901 1.00 98.38 493 VAL A O 1
ATOM 3797 N N . CYS A 1 494 ? 12.194 11.643 6.344 1.00 97.06 494 CYS A N 1
ATOM 3798 C CA . CYS A 1 494 ? 13.512 12.261 6.278 1.00 97.06 494 CYS A CA 1
ATOM 3799 C C . CYS A 1 494 ? 14.008 12.272 4.833 1.00 97.06 494 CYS A C 1
ATOM 3801 O O . CYS A 1 494 ? 14.134 11.208 4.226 1.00 97.06 494 CYS A O 1
ATOM 3803 N N . GLU A 1 495 ? 14.285 13.456 4.278 1.00 95.94 495 GLU A N 1
ATOM 3804 C CA . GLU A 1 495 ? 14.730 13.577 2.883 1.00 95.94 495 GLU A CA 1
ATOM 3805 C C . GLU A 1 495 ? 16.142 13.029 2.663 1.00 95.94 495 GLU A C 1
ATOM 3807 O O . GLU A 1 495 ? 16.380 12.370 1.648 1.00 95.94 495 GLU A O 1
ATOM 3812 N N . GLU A 1 496 ? 17.058 13.262 3.601 1.00 94.94 496 GLU A N 1
ATOM 3813 C CA . GLU A 1 496 ? 18.427 12.754 3.553 1.00 94.94 496 GLU A CA 1
ATOM 3814 C C . GLU A 1 496 ? 18.859 12.264 4.936 1.00 94.94 496 GLU A C 1
ATOM 3816 O O . GLU A 1 496 ? 19.343 13.015 5.778 1.00 94.94 496 GLU A O 1
ATOM 3821 N N . TYR A 1 497 ? 18.694 10.966 5.173 1.00 93.88 497 TYR A N 1
ATOM 3822 C CA . TYR A 1 497 ? 19.052 10.342 6.442 1.00 93.88 497 TYR A CA 1
ATOM 3823 C C . TYR A 1 497 ? 20.560 10.401 6.726 1.00 93.88 497 TYR A C 1
ATOM 3825 O O . TYR A 1 497 ? 20.965 10.524 7.882 1.00 93.88 497 TYR A O 1
ATOM 3833 N N . ALA A 1 498 ? 21.397 10.338 5.685 1.00 92.12 498 ALA A N 1
ATOM 3834 C CA . ALA A 1 498 ? 22.850 10.399 5.833 1.00 92.12 498 ALA A CA 1
ATOM 3835 C C . ALA A 1 498 ? 23.305 11.690 6.533 1.00 92.12 498 ALA A C 1
ATOM 3837 O O . ALA A 1 498 ? 24.211 11.650 7.368 1.00 92.12 498 ALA A O 1
ATOM 3838 N N . ASP A 1 499 ? 22.608 12.794 6.259 1.00 92.44 499 ASP A N 1
ATOM 3839 C CA . ASP A 1 499 ? 22.882 14.114 6.824 1.00 92.44 499 ASP A CA 1
ATOM 3840 C C . ASP A 1 499 ? 22.483 14.217 8.302 1.00 92.44 499 ASP A C 1
ATOM 3842 O O . ASP A 1 499 ? 22.749 15.237 8.919 1.00 92.44 499 ASP A O 1
ATOM 3846 N N . LEU A 1 500 ? 21.882 13.185 8.908 1.00 91.69 500 LEU A N 1
ATOM 3847 C CA . LEU A 1 500 ? 21.583 13.158 10.348 1.00 91.69 500 LEU A CA 1
ATOM 3848 C C . LEU A 1 500 ? 22.696 12.503 11.173 1.00 91.69 500 LEU A C 1
ATOM 3850 O O . LEU A 1 500 ? 22.768 12.683 12.387 1.00 91.69 500 LEU A O 1
ATOM 3854 N N . LEU A 1 501 ? 23.576 11.729 10.535 1.00 90.00 501 LEU A N 1
ATOM 3855 C CA . LEU A 1 501 ? 24.520 10.849 11.230 1.00 90.00 501 LEU A CA 1
ATOM 3856 C C . LEU A 1 501 ? 25.653 11.588 11.957 1.00 90.00 501 LEU A C 1
ATOM 3858 O O . LEU A 1 501 ? 26.349 10.974 12.771 1.00 90.00 501 LEU A O 1
ATOM 3862 N N . PHE A 1 502 ? 25.835 12.886 11.697 1.00 86.12 502 PHE A N 1
ATOM 3863 C CA . PHE A 1 502 ? 26.871 13.706 12.334 1.00 86.12 502 PHE A CA 1
ATOM 3864 C C . PHE A 1 502 ? 26.668 13.872 13.849 1.00 86.12 502 PHE A C 1
ATOM 3866 O O . PHE A 1 502 ? 27.641 14.087 14.566 1.00 86.12 502 PHE A O 1
ATOM 3873 N N . CYS A 1 503 ? 25.438 13.712 14.349 1.00 78.81 503 CYS A N 1
ATOM 3874 C CA . CYS A 1 503 ? 25.114 13.843 15.775 1.00 78.81 503 CYS A CA 1
ATOM 3875 C C . CYS A 1 503 ? 25.392 12.594 16.618 1.00 78.81 503 CYS A C 1
ATOM 3877 O O . CYS A 1 503 ? 25.224 12.637 17.833 1.00 78.81 503 CYS A O 1
ATOM 3879 N N . GLY A 1 504 ? 25.818 11.491 16.000 1.00 85.75 504 GLY A N 1
ATOM 3880 C CA . GLY A 1 504 ? 26.057 10.227 16.695 1.00 85.75 504 GLY A CA 1
ATOM 3881 C C . GLY A 1 504 ? 25.336 9.077 16.010 1.00 85.75 504 GLY A C 1
ATOM 3882 O O . GLY A 1 504 ? 24.166 8.794 16.269 1.00 85.75 504 GLY A O 1
ATOM 3883 N N . ARG A 1 505 ? 26.046 8.392 15.106 1.00 88.88 505 ARG A N 1
ATOM 3884 C CA . ARG A 1 505 ? 25.487 7.275 14.329 1.00 88.88 505 ARG A CA 1
ATOM 3885 C C . ARG A 1 505 ? 24.935 6.167 15.221 1.00 88.88 505 ARG A C 1
ATOM 3887 O O . ARG A 1 505 ? 23.836 5.684 14.973 1.00 88.88 505 ARG A O 1
ATOM 3894 N N . LYS A 1 506 ? 25.700 5.748 16.233 1.00 90.94 506 LYS A N 1
ATOM 3895 C CA . LYS A 1 506 ? 25.328 4.613 17.093 1.00 90.94 506 LYS A CA 1
ATOM 3896 C C . LYS A 1 506 ? 24.043 4.909 17.853 1.00 90.94 506 LYS A C 1
ATOM 3898 O O . LYS A 1 506 ? 23.172 4.054 17.968 1.00 90.94 506 LYS A O 1
ATOM 3903 N N . GLU A 1 507 ? 23.933 6.130 18.350 1.00 93.69 507 GLU A N 1
ATOM 3904 C CA . GLU A 1 507 ? 22.804 6.614 19.116 1.00 93.69 507 GLU A CA 1
ATOM 3905 C C . GLU A 1 507 ? 21.551 6.670 18.234 1.00 93.69 507 GLU A C 1
ATOM 3907 O O . GLU A 1 507 ? 20.521 6.129 18.635 1.00 93.69 507 GLU A O 1
ATOM 3912 N N . ILE A 1 508 ? 21.648 7.220 17.015 1.00 93.06 508 ILE A N 1
ATOM 3913 C CA . ILE A 1 508 ? 20.538 7.268 16.047 1.00 93.06 508 ILE A CA 1
ATOM 3914 C C . ILE A 1 508 ? 20.109 5.856 15.627 1.00 93.06 508 ILE A C 1
ATOM 3916 O O . ILE A 1 508 ? 18.917 5.542 15.647 1.00 93.06 508 ILE A O 1
ATOM 3920 N N . GLU A 1 509 ? 21.057 4.987 15.267 1.00 92.56 509 GLU A N 1
ATOM 3921 C CA . GLU A 1 509 ? 20.769 3.602 14.873 1.00 92.56 509 GLU A CA 1
ATOM 3922 C C . GLU A 1 509 ? 20.047 2.829 15.984 1.00 92.56 509 GLU A C 1
ATOM 3924 O O . GLU A 1 509 ? 19.136 2.052 15.697 1.00 92.56 509 GLU A O 1
ATOM 3929 N N . GLU A 1 510 ? 20.391 3.072 17.249 1.00 94.19 510 GLU A N 1
ATOM 3930 C CA . GLU A 1 510 ? 19.723 2.452 18.393 1.00 94.19 510 GLU A CA 1
ATOM 3931 C C . GLU A 1 510 ? 18.252 2.887 18.518 1.00 94.19 510 GLU A C 1
ATOM 3933 O O . GLU A 1 510 ? 17.378 2.051 18.767 1.00 94.19 510 GLU A O 1
ATOM 3938 N N . ARG A 1 511 ? 17.935 4.167 18.269 1.00 95.88 511 ARG A N 1
ATOM 3939 C CA . ARG A 1 511 ? 16.535 4.638 18.257 1.00 95.88 511 ARG A CA 1
ATOM 3940 C C . ARG A 1 511 ? 15.771 4.062 17.079 1.00 95.88 511 ARG A C 1
ATOM 3942 O O . ARG A 1 511 ? 14.650 3.597 17.259 1.00 95.88 511 ARG A O 1
ATOM 3949 N N . ILE A 1 512 ? 16.381 4.029 15.895 1.00 95.31 512 ILE A N 1
ATOM 3950 C CA . ILE A 1 512 ? 15.776 3.422 14.704 1.00 95.31 512 ILE A CA 1
ATOM 3951 C C . ILE A 1 512 ? 15.503 1.941 14.933 1.00 95.31 512 ILE A C 1
ATOM 3953 O O . ILE A 1 512 ? 14.433 1.462 14.575 1.00 95.31 512 ILE A O 1
ATOM 3957 N N . ARG A 1 513 ? 16.431 1.215 15.562 1.00 95.62 513 ARG A N 1
ATOM 3958 C CA . ARG A 1 513 ? 16.234 -0.188 15.931 1.00 95.62 513 ARG A CA 1
ATOM 3959 C C . ARG A 1 513 ? 15.032 -0.338 16.860 1.00 95.62 513 ARG A C 1
ATOM 3961 O O . ARG A 1 513 ? 14.175 -1.180 16.609 1.00 95.62 513 ARG A O 1
ATOM 3968 N N . ARG A 1 514 ? 14.938 0.486 17.906 1.00 96.25 514 ARG A N 1
ATOM 3969 C CA . ARG A 1 514 ? 13.820 0.448 18.859 1.00 96.25 514 ARG A CA 1
ATOM 3970 C C . ARG A 1 514 ? 12.482 0.787 18.194 1.00 96.25 514 ARG A C 1
ATOM 3972 O O . ARG A 1 514 ? 11.501 0.083 18.425 1.00 96.25 514 ARG A O 1
ATOM 3979 N N . LEU A 1 515 ? 12.455 1.823 17.356 1.00 97.25 515 LEU A N 1
ATOM 3980 C CA . LEU A 1 515 ? 11.280 2.218 16.582 1.00 97.25 515 LEU A CA 1
ATOM 3981 C C . LEU A 1 515 ? 10.885 1.108 15.606 1.00 97.25 515 LEU A C 1
ATOM 3983 O O . LEU A 1 515 ? 9.774 0.609 15.686 1.00 97.25 515 LEU A O 1
ATOM 3987 N N . GLY A 1 516 ? 11.791 0.627 14.762 1.00 94.75 516 GLY A N 1
ATOM 3988 C CA . GLY A 1 516 ? 11.466 -0.399 13.772 1.00 94.75 516 GLY A CA 1
ATOM 3989 C C . GLY A 1 516 ? 10.971 -1.725 14.372 1.00 94.75 516 GLY A C 1
ATOM 3990 O O . GLY A 1 516 ? 10.210 -2.443 13.733 1.00 94.75 516 GLY A O 1
ATOM 3991 N N . GLN A 1 517 ? 11.330 -2.037 15.623 1.00 93.00 517 GLN A N 1
ATOM 3992 C CA . GLN A 1 517 ? 10.848 -3.236 16.323 1.00 93.00 517 GLN A CA 1
ATOM 3993 C C . GLN A 1 517 ? 9.448 -3.092 16.937 1.00 93.00 517 GLN A C 1
ATOM 3995 O O . GLN A 1 517 ? 8.759 -4.097 17.102 1.00 93.00 517 GLN A O 1
ATOM 4000 N N . LYS A 1 518 ? 9.031 -1.877 17.319 1.00 94.62 518 LYS A N 1
ATOM 4001 C CA . LYS A 1 518 ? 7.833 -1.661 18.157 1.00 94.62 518 LYS A CA 1
ATOM 4002 C C . LYS A 1 518 ? 6.842 -0.631 17.591 1.00 94.62 518 LYS A C 1
ATOM 4004 O O . LYS A 1 518 ? 5.644 -0.717 17.833 1.00 94.62 518 LYS A O 1
ATOM 4009 N N . ALA A 1 519 ? 7.295 0.333 16.801 1.00 96.75 519 ALA A N 1
ATOM 4010 C CA . ALA A 1 519 ? 6.528 1.523 16.434 1.00 96.75 519 ALA A CA 1
ATOM 4011 C C . ALA A 1 519 ? 5.284 1.238 15.572 1.00 96.75 519 ALA A C 1
ATOM 4013 O O . ALA A 1 519 ? 4.304 1.976 15.671 1.00 96.75 519 ALA A O 1
ATOM 4014 N N . ARG A 1 520 ? 5.268 0.141 14.796 1.00 96.00 520 ARG A N 1
ATOM 4015 C CA . ARG A 1 520 ? 4.127 -0.234 13.939 1.00 96.00 520 ARG A CA 1
ATOM 4016 C C . ARG A 1 520 ? 2.800 -0.277 14.702 1.00 96.00 520 ARG A C 1
ATOM 4018 O O . ARG A 1 520 ? 1.833 0.338 14.269 1.00 96.00 520 ARG A O 1
ATOM 4025 N N . ALA A 1 521 ? 2.750 -0.986 15.833 1.00 93.88 521 ALA A N 1
ATOM 4026 C CA . ALA A 1 521 ? 1.516 -1.125 16.618 1.00 93.88 521 ALA A CA 1
ATOM 4027 C C . ALA A 1 521 ? 1.090 0.207 17.257 1.00 93.88 521 ALA A C 1
ATOM 4029 O O . ALA A 1 521 ? -0.102 0.489 17.374 1.00 93.88 521 ALA A O 1
ATOM 4030 N N . ALA A 1 522 ? 2.066 1.055 17.598 1.00 96.88 522 ALA A N 1
ATOM 4031 C CA . ALA A 1 522 ? 1.849 2.421 18.068 1.00 96.88 522 ALA A CA 1
ATOM 4032 C C . ALA A 1 522 ? 1.414 3.396 16.952 1.00 96.88 522 ALA A C 1
ATOM 4034 O O . ALA A 1 522 ? 1.056 4.538 17.242 1.00 96.88 522 ALA A O 1
ATOM 4035 N N . GLY A 1 523 ? 1.420 2.963 15.685 1.00 96.62 523 GLY A N 1
ATOM 4036 C CA . GLY A 1 523 ? 1.100 3.795 14.525 1.00 96.62 523 GLY A CA 1
ATOM 4037 C C . GLY A 1 523 ? 2.127 4.896 14.275 1.00 96.62 523 GLY A C 1
ATOM 4038 O O . GLY A 1 523 ? 1.751 6.012 13.922 1.00 96.62 523 GLY A O 1
ATOM 4039 N N . ILE A 1 524 ? 3.406 4.602 14.509 1.00 98.25 524 ILE A N 1
ATOM 4040 C CA . ILE A 1 524 ? 4.532 5.483 14.194 1.00 98.25 524 ILE A CA 1
ATOM 4041 C C . ILE A 1 524 ? 5.365 4.806 13.105 1.00 98.25 524 ILE A C 1
ATOM 4043 O O . ILE A 1 524 ? 5.788 3.659 13.255 1.00 98.25 524 ILE A O 1
ATOM 4047 N N . HIS A 1 525 ? 5.605 5.518 12.010 1.00 98.38 525 HIS A N 1
ATOM 4048 C CA . HIS A 1 525 ? 6.229 4.985 10.801 1.00 98.38 525 HIS A CA 1
ATOM 4049 C C . HIS A 1 525 ? 7.403 5.853 10.364 1.00 98.38 525 HIS A C 1
ATOM 4051 O O . HIS A 1 525 ? 7.440 7.052 10.634 1.00 98.38 525 HIS A O 1
ATOM 4057 N N . LEU A 1 526 ? 8.368 5.235 9.685 1.00 98.38 526 LEU A N 1
ATOM 4058 C CA . LEU A 1 526 ? 9.603 5.887 9.252 1.00 98.38 526 LEU A CA 1
ATOM 4059 C C . LEU A 1 526 ? 9.717 5.745 7.738 1.00 98.38 526 LEU A C 1
ATOM 4061 O O . LEU A 1 526 ? 9.678 4.627 7.230 1.00 98.38 526 LEU A O 1
ATOM 4065 N N . VAL A 1 527 ? 9.896 6.860 7.042 1.00 98.44 527 VAL A N 1
ATOM 4066 C CA . VAL A 1 527 ? 10.289 6.917 5.636 1.00 98.44 527 VAL A CA 1
ATOM 4067 C C . VAL A 1 527 ? 11.623 7.642 5.577 1.00 98.44 527 VAL A C 1
ATOM 4069 O O . VAL A 1 527 ? 11.691 8.866 5.677 1.00 98.44 527 VAL A O 1
ATOM 4072 N N . LEU A 1 528 ? 12.699 6.875 5.456 1.00 97.69 528 LEU A N 1
ATOM 4073 C CA . LEU A 1 528 ? 14.056 7.407 5.446 1.00 97.69 528 LEU A CA 1
ATOM 4074 C C . LEU A 1 528 ? 14.573 7.390 4.015 1.00 97.69 528 LEU A C 1
ATOM 4076 O O . LEU A 1 528 ? 14.608 6.336 3.386 1.00 97.69 528 LEU A O 1
ATOM 4080 N N . ALA A 1 529 ? 14.954 8.546 3.487 1.00 97.25 529 ALA A N 1
ATOM 4081 C CA . ALA A 1 529 ? 15.463 8.659 2.133 1.00 97.25 529 ALA A CA 1
ATOM 4082 C C . ALA A 1 529 ? 16.965 8.962 2.123 1.00 97.25 529 ALA A C 1
ATOM 4084 O O . ALA A 1 529 ? 17.475 9.638 3.011 1.00 97.25 529 ALA A O 1
ATOM 4085 N N . VAL A 1 530 ? 17.680 8.444 1.123 1.00 95.50 530 VAL A N 1
ATOM 4086 C CA . VAL A 1 530 ? 19.115 8.689 0.922 1.00 95.50 530 VAL A CA 1
ATOM 4087 C C . VAL A 1 530 ? 19.427 8.932 -0.549 1.00 95.50 530 VAL A C 1
ATOM 4089 O O . VAL A 1 530 ? 18.836 8.304 -1.429 1.00 95.50 530 VAL A O 1
ATOM 4092 N N . GLN A 1 531 ? 20.351 9.837 -0.863 1.00 93.25 531 GLN A N 1
ATOM 4093 C CA . GLN A 1 531 ? 20.773 10.013 -2.259 1.00 93.25 531 GLN A CA 1
ATOM 4094 C C . GLN A 1 531 ? 21.678 8.878 -2.743 1.00 93.25 531 GLN A C 1
ATOM 4096 O O . GLN A 1 531 ? 21.525 8.391 -3.865 1.00 93.25 531 GLN A O 1
ATOM 4101 N N . GLN A 1 532 ? 22.606 8.440 -1.893 1.00 89.50 532 GLN A N 1
ATOM 4102 C CA . GLN A 1 532 ? 23.585 7.407 -2.220 1.00 89.50 532 GLN A CA 1
ATOM 4103 C C . GLN A 1 532 ? 23.602 6.331 -1.130 1.00 89.50 532 GLN A C 1
ATOM 4105 O O . GLN A 1 532 ? 24.064 6.588 -0.015 1.00 89.50 532 GLN A O 1
ATOM 4110 N N . PRO A 1 533 ? 23.106 5.114 -1.414 1.00 88.56 533 PRO A N 1
ATOM 4111 C CA . PRO A 1 533 ? 23.140 4.040 -0.436 1.00 88.56 533 PRO A CA 1
ATOM 4112 C C . PRO A 1 533 ? 24.579 3.534 -0.280 1.00 88.56 533 PRO A C 1
ATOM 4114 O O . PRO A 1 533 ? 25.145 2.917 -1.180 1.00 88.56 533 PRO A O 1
ATOM 4117 N N . SER A 1 534 ? 25.180 3.779 0.883 1.00 88.56 534 SER A N 1
ATOM 4118 C CA . SER A 1 534 ? 26.527 3.308 1.211 1.00 88.56 534 SER A CA 1
ATOM 4119 C C . SER A 1 534 ? 26.498 2.251 2.312 1.00 88.56 534 SER A C 1
ATOM 4121 O O . SER A 1 534 ? 25.540 2.146 3.085 1.00 88.56 534 SER A O 1
ATOM 4123 N N . ARG A 1 535 ? 27.579 1.462 2.413 1.00 84.38 535 ARG A N 1
ATOM 4124 C CA . ARG A 1 535 ? 27.712 0.404 3.434 1.00 84.38 535 ARG A CA 1
ATOM 4125 C C . ARG A 1 535 ? 27.556 0.968 4.842 1.00 84.38 535 ARG A C 1
ATOM 4127 O O . ARG A 1 535 ? 27.118 0.266 5.745 1.00 84.38 535 ARG A O 1
ATOM 4134 N N . GLU A 1 536 ? 27.987 2.203 5.004 1.00 81.12 536 GLU A N 1
ATOM 4135 C CA . GLU A 1 536 ? 27.948 2.940 6.247 1.00 81.12 536 GLU A CA 1
ATOM 4136 C C . GLU A 1 536 ? 26.551 3.414 6.625 1.00 81.12 536 GLU A C 1
ATOM 4138 O O . GLU A 1 536 ? 26.275 3.544 7.810 1.00 81.12 536 GLU A O 1
ATOM 4143 N N . ILE A 1 537 ? 25.693 3.647 5.635 1.00 84.94 537 ILE A N 1
ATOM 4144 C CA . ILE A 1 537 ? 24.345 4.163 5.844 1.00 84.94 537 ILE A CA 1
ATOM 4145 C C . ILE A 1 537 ? 23.345 3.010 5.963 1.00 84.94 537 ILE A C 1
ATOM 4147 O O . ILE A 1 537 ? 22.542 2.996 6.881 1.00 84.94 537 ILE A O 1
ATOM 4151 N N . VAL A 1 538 ? 23.390 2.023 5.060 1.00 83.88 538 VAL A N 1
ATOM 4152 C CA . VAL A 1 538 ? 22.304 1.033 4.891 1.00 83.88 538 VAL A CA 1
ATOM 4153 C C . VAL A 1 538 ? 22.417 -0.185 5.822 1.00 83.88 538 VAL A C 1
ATOM 4155 O O . VAL A 1 538 ? 21.446 -0.918 6.006 1.00 83.88 538 VAL A O 1
ATOM 4158 N N . LYS A 1 539 ? 23.581 -0.439 6.430 1.00 80.81 539 LYS A N 1
ATOM 4159 C CA . LYS A 1 539 ? 23.784 -1.624 7.284 1.00 80.81 539 LYS A CA 1
ATOM 4160 C C . LYS A 1 539 ? 23.144 -1.496 8.669 1.00 80.81 539 LYS A C 1
ATOM 4162 O O . LYS A 1 539 ? 22.747 -0.426 9.106 1.00 80.81 539 LYS A O 1
ATOM 4167 N N . GLY A 1 540 ? 23.067 -2.625 9.376 1.00 82.75 540 GLY A N 1
ATOM 4168 C CA . GLY A 1 540 ? 22.675 -2.655 10.784 1.00 82.75 540 GLY A CA 1
ATOM 4169 C C . GLY A 1 540 ? 21.182 -2.411 10.973 1.00 82.75 540 GLY A C 1
ATOM 4170 O O . GLY A 1 540 ? 20.361 -3.184 10.474 1.00 82.75 540 GLY A O 1
ATOM 4171 N N . ALA A 1 541 ? 20.835 -1.353 11.709 1.00 81.06 541 ALA A N 1
ATOM 4172 C CA . ALA A 1 541 ? 19.460 -1.074 12.118 1.00 81.06 541 ALA A CA 1
ATOM 4173 C C . ALA A 1 541 ? 18.508 -0.860 10.929 1.00 81.06 541 ALA A C 1
ATOM 4175 O O . ALA A 1 541 ? 17.392 -1.383 10.960 1.00 81.06 541 ALA A O 1
ATOM 4176 N N . LEU A 1 542 ? 18.952 -0.170 9.869 1.00 85.56 542 LEU A N 1
ATOM 4177 C CA . LEU A 1 542 ? 18.142 0.042 8.661 1.00 85.56 542 LEU A CA 1
ATOM 4178 C C . LEU A 1 542 ? 17.892 -1.257 7.892 1.00 85.56 542 LEU A C 1
ATOM 4180 O O . LEU A 1 542 ? 16.803 -1.463 7.353 1.00 85.56 542 LEU A O 1
ATOM 4184 N N . GLN A 1 543 ? 18.887 -2.145 7.830 1.00 85.56 543 GLN A N 1
ATOM 4185 C CA . GLN A 1 543 ? 18.732 -3.422 7.138 1.00 85.56 543 GLN A CA 1
ATOM 4186 C C . GLN A 1 543 ? 17.762 -4.348 7.876 1.00 85.56 543 GLN A C 1
ATOM 4188 O O . GLN A 1 543 ? 16.946 -5.004 7.239 1.00 85.56 543 GLN A O 1
ATOM 4193 N N . ALA A 1 544 ? 17.849 -4.379 9.207 1.00 86.00 544 ALA A N 1
ATOM 4194 C CA . ALA A 1 544 ? 17.098 -5.316 10.032 1.00 86.00 544 ALA A CA 1
ATOM 4195 C C . ALA A 1 544 ? 15.659 -4.875 10.346 1.00 86.00 544 ALA A C 1
ATOM 4197 O O . ALA A 1 544 ? 14.813 -5.739 10.549 1.00 86.00 544 ALA A O 1
ATOM 4198 N N . ASN A 1 545 ? 15.380 -3.567 10.420 1.00 90.81 545 ASN A N 1
ATOM 4199 C CA . ASN A 1 545 ? 14.102 -3.070 10.954 1.00 90.81 545 ASN A CA 1
ATOM 4200 C C . ASN A 1 545 ? 13.319 -2.157 9.996 1.00 90.81 545 ASN A C 1
ATOM 4202 O O . ASN A 1 545 ? 12.263 -1.654 10.368 1.00 90.81 545 ASN A O 1
ATOM 4206 N N . ILE A 1 546 ? 13.820 -1.931 8.777 1.00 93.69 546 ILE A N 1
ATOM 4207 C CA . ILE A 1 546 ? 13.102 -1.193 7.730 1.00 93.69 546 ILE A CA 1
ATOM 4208 C C . ILE A 1 546 ? 12.924 -2.131 6.530 1.00 93.69 546 ILE A C 1
ATOM 4210 O O . ILE A 1 546 ? 13.864 -2.270 5.744 1.00 93.69 546 ILE A O 1
ATOM 4214 N N . PRO A 1 547 ? 11.781 -2.832 6.429 1.00 90.12 547 PRO A N 1
ATOM 4215 C CA . PRO A 1 547 ? 11.592 -3.923 5.475 1.00 90.12 547 PRO A CA 1
ATOM 4216 C C . PRO A 1 547 ? 11.371 -3.435 4.040 1.00 90.12 547 PRO A C 1
ATOM 4218 O O . PRO A 1 547 ? 12.036 -3.928 3.125 1.00 90.12 547 PRO A O 1
ATOM 4221 N N . ALA A 1 548 ? 10.508 -2.436 3.843 1.00 95.69 548 ALA A N 1
ATOM 4222 C CA . ALA A 1 548 ? 10.166 -1.953 2.514 1.00 95.69 548 ALA A CA 1
ATOM 4223 C C . ALA A 1 548 ? 11.258 -1.049 1.925 1.00 95.69 548 ALA A C 1
ATOM 4225 O O . ALA A 1 548 ? 11.863 -0.206 2.600 1.00 95.69 548 ALA A O 1
ATOM 4226 N N . ARG A 1 549 ? 11.509 -1.214 0.625 1.00 96.56 549 ARG A N 1
ATOM 4227 C CA . ARG A 1 549 ? 12.539 -0.499 -0.132 1.00 96.56 549 ARG A CA 1
ATOM 4228 C C . ARG A 1 549 ? 11.960 0.113 -1.396 1.00 96.56 549 ARG A C 1
ATOM 4230 O O . ARG A 1 549 ? 11.305 -0.566 -2.182 1.00 96.56 549 ARG A O 1
ATOM 4237 N N . VAL A 1 550 ? 12.295 1.375 -1.634 1.00 98.12 550 VAL A N 1
ATOM 4238 C CA . VAL A 1 550 ? 12.022 2.080 -2.890 1.00 98.12 550 VAL A CA 1
ATOM 4239 C C . VAL A 1 550 ? 13.361 2.478 -3.500 1.00 98.12 550 VAL A C 1
ATOM 4241 O O . VAL A 1 550 ? 14.036 3.385 -3.017 1.00 98.12 550 VAL A O 1
ATOM 4244 N N . GLY A 1 551 ? 13.768 1.775 -4.551 1.00 97.38 551 GLY A N 1
ATOM 4245 C CA . GLY A 1 551 ? 14.970 2.081 -5.317 1.00 97.38 551 GLY A CA 1
ATOM 4246 C C . GLY A 1 551 ? 14.634 2.833 -6.586 1.00 97.38 551 GLY A C 1
ATOM 4247 O O . GLY A 1 551 ? 14.242 2.216 -7.571 1.00 97.38 551 GLY A O 1
ATOM 4248 N N . LEU A 1 552 ? 14.822 4.149 -6.581 1.00 97.62 552 LEU A N 1
ATOM 4249 C CA . LEU A 1 552 ? 14.907 4.915 -7.820 1.00 97.62 552 LEU A CA 1
ATOM 4250 C C . LEU A 1 552 ? 16.300 4.744 -8.438 1.00 97.62 552 LEU A C 1
ATOM 4252 O O . LEU A 1 552 ? 17.165 4.059 -7.889 1.00 97.62 552 LEU A O 1
ATOM 4256 N N . ARG A 1 553 ? 16.536 5.382 -9.590 1.00 95.94 553 ARG A N 1
ATOM 4257 C CA . ARG A 1 553 ? 17.823 5.290 -10.289 1.00 95.94 553 ARG A CA 1
ATOM 4258 C C . ARG A 1 553 ? 19.011 5.616 -9.373 1.00 95.94 553 ARG A C 1
ATOM 4260 O O . ARG A 1 553 ? 19.120 6.738 -8.876 1.00 95.94 553 ARG A O 1
ATOM 4267 N N . VAL A 1 554 ? 19.910 4.649 -9.202 1.00 95.56 554 VAL A N 1
ATOM 4268 C CA . VAL A 1 554 ? 21.183 4.773 -8.462 1.00 95.56 554 VAL A CA 1
ATOM 4269 C C . VAL A 1 554 ? 22.370 4.796 -9.426 1.00 95.56 554 VAL A C 1
ATOM 4271 O O . VAL A 1 554 ? 22.200 4.606 -10.628 1.00 95.56 554 VAL A O 1
ATOM 4274 N N . THR A 1 555 ? 23.580 5.058 -8.930 1.00 93.50 555 THR A N 1
ATOM 4275 C CA . THR A 1 555 ? 24.761 5.240 -9.792 1.00 93.50 555 THR A CA 1
ATOM 4276 C C . THR A 1 555 ? 25.502 3.941 -10.092 1.00 93.50 555 THR A C 1
ATOM 4278 O O . THR A 1 555 ? 26.233 3.865 -11.079 1.00 93.50 555 THR A O 1
ATOM 4281 N N . SER A 1 556 ? 25.333 2.904 -9.262 1.00 93.81 556 SER A N 1
ATOM 4282 C CA . SER A 1 556 ? 26.089 1.660 -9.413 1.00 93.81 556 SER A CA 1
ATOM 4283 C C . SER A 1 556 ? 25.316 0.395 -9.041 1.00 93.81 556 SER A C 1
ATOM 4285 O O . SER A 1 556 ? 24.393 0.391 -8.225 1.00 93.81 556 SER A O 1
ATOM 4287 N N . ARG A 1 557 ? 25.776 -0.740 -9.583 1.00 91.75 557 ARG A N 1
ATOM 4288 C CA . ARG A 1 557 ? 25.262 -2.078 -9.233 1.00 91.75 557 ARG A CA 1
ATOM 4289 C C . ARG A 1 557 ? 25.403 -2.400 -7.748 1.00 91.75 557 ARG A C 1
ATOM 4291 O O . ARG A 1 557 ? 24.619 -3.178 -7.209 1.00 91.75 557 ARG A O 1
ATOM 4298 N N . ILE A 1 558 ? 26.450 -1.865 -7.117 1.00 93.62 558 ILE A N 1
ATOM 4299 C CA . ILE A 1 558 ? 26.756 -2.077 -5.698 1.00 93.62 558 ILE A CA 1
ATOM 4300 C C . ILE A 1 558 ? 25.688 -1.385 -4.852 1.00 93.62 558 ILE A C 1
ATOM 4302 O O . ILE A 1 558 ? 25.133 -2.013 -3.955 1.00 93.62 558 ILE A O 1
ATOM 4306 N N . GLU A 1 559 ? 25.358 -0.139 -5.193 1.00 94.44 559 GLU A N 1
ATOM 4307 C CA . GLU A 1 559 ? 24.285 0.638 -4.566 1.00 94.44 559 GLU A CA 1
ATOM 4308 C C . GLU A 1 559 ? 22.929 -0.070 -4.695 1.00 94.44 559 GLU A C 1
ATOM 4310 O O . GLU A 1 559 ? 22.236 -0.258 -3.695 1.00 94.44 559 GLU A O 1
ATOM 4315 N N . SER A 1 560 ? 22.588 -0.561 -5.893 1.00 93.81 560 SER A N 1
ATOM 4316 C CA . SER A 1 560 ? 21.343 -1.316 -6.109 1.00 93.81 560 SER A CA 1
ATOM 4317 C C . SER A 1 560 ? 21.283 -2.574 -5.244 1.00 93.81 560 SER A C 1
ATOM 4319 O O . SER A 1 560 ? 20.289 -2.809 -4.559 1.00 93.81 560 SER A O 1
ATOM 4321 N N . LYS A 1 561 ? 22.356 -3.379 -5.235 1.00 92.62 561 LYS A N 1
ATOM 4322 C CA . LYS A 1 561 ? 22.421 -4.600 -4.418 1.00 92.62 561 LYS A CA 1
ATOM 4323 C C . LYS A 1 561 ? 22.320 -4.307 -2.932 1.00 92.62 561 LYS A C 1
ATOM 4325 O O . LYS A 1 561 ? 21.755 -5.107 -2.205 1.00 92.62 561 LYS A O 1
ATOM 4330 N N . MET A 1 562 ? 22.878 -3.194 -2.482 1.00 91.88 562 MET A N 1
ATOM 4331 C CA . MET A 1 562 ? 22.837 -2.825 -1.076 1.00 91.88 562 MET A CA 1
ATOM 4332 C C . MET A 1 562 ? 21.435 -2.434 -0.613 1.00 91.88 562 MET A C 1
ATOM 4334 O O . MET A 1 562 ? 21.073 -2.725 0.520 1.00 91.88 562 MET A O 1
ATOM 4338 N N . LEU A 1 563 ? 20.659 -1.791 -1.486 1.00 93.62 563 LEU A N 1
ATOM 4339 C CA . LEU A 1 563 ? 19.295 -1.374 -1.187 1.00 93.62 563 LEU A CA 1
ATOM 4340 C C . LEU A 1 563 ? 18.273 -2.507 -1.364 1.00 93.62 563 LEU A C 1
ATOM 4342 O O . LEU A 1 563 ? 17.411 -2.690 -0.512 1.00 93.62 563 LEU A O 1
ATOM 4346 N N . LEU A 1 564 ? 18.339 -3.228 -2.488 1.00 92.00 564 LEU A N 1
ATOM 4347 C CA . LEU A 1 564 ? 17.286 -4.143 -2.955 1.00 92.00 564 LEU A CA 1
ATOM 4348 C C . LEU A 1 564 ? 17.672 -5.626 -2.859 1.00 92.00 564 LEU A C 1
ATOM 4350 O O . LEU A 1 564 ? 16.894 -6.488 -3.268 1.00 92.00 564 LEU A O 1
ATOM 4354 N N . ASP A 1 565 ? 18.879 -5.937 -2.383 1.00 89.06 565 ASP A N 1
ATOM 4355 C CA . ASP A 1 565 ? 19.522 -7.262 -2.448 1.00 89.06 565 ASP A CA 1
ATOM 4356 C C . ASP A 1 565 ? 19.718 -7.794 -3.880 1.00 89.06 565 ASP A C 1
ATOM 4358 O O . ASP A 1 565 ? 20.061 -8.957 -4.095 1.00 89.06 565 ASP A O 1
ATOM 4362 N N . ARG A 1 566 ? 19.547 -6.933 -4.892 1.00 88.50 566 ARG A N 1
ATOM 4363 C CA . ARG A 1 566 ? 19.795 -7.250 -6.302 1.00 88.50 566 ARG A CA 1
ATOM 4364 C C . ARG A 1 566 ? 20.174 -6.030 -7.126 1.00 88.50 566 ARG A C 1
ATOM 4366 O O . ARG A 1 566 ? 19.900 -4.891 -6.764 1.00 88.50 566 ARG A O 1
ATOM 4373 N N . SER A 1 567 ? 20.803 -6.300 -8.262 1.00 89.06 567 SER A N 1
ATOM 4374 C CA . SER A 1 567 ? 21.074 -5.302 -9.297 1.00 89.06 567 SER A CA 1
ATOM 4375 C C . SER A 1 567 ? 19.810 -4.958 -10.085 1.00 89.06 567 SER A C 1
ATOM 4377 O O . SER A 1 567 ? 18.888 -5.778 -10.187 1.00 89.06 567 SER A O 1
ATOM 4379 N N . GLY A 1 568 ? 19.799 -3.764 -10.667 1.00 87.12 568 GLY A N 1
ATOM 4380 C CA . GLY A 1 568 ? 18.759 -3.294 -11.569 1.00 87.12 568 GLY A CA 1
ATOM 4381 C C . GLY A 1 568 ? 18.397 -1.829 -11.402 1.00 87.12 568 GLY A C 1
ATOM 4382 O O . GLY A 1 568 ? 18.012 -1.200 -12.381 1.00 87.12 568 GLY A O 1
ATOM 4383 N N . ALA A 1 569 ? 18.541 -1.273 -10.197 1.00 92.69 569 ALA A N 1
ATOM 4384 C CA . ALA A 1 569 ? 18.208 0.128 -9.963 1.00 92.69 569 ALA A CA 1
ATOM 4385 C C . ALA A 1 569 ? 19.170 1.080 -10.700 1.00 92.69 569 ALA A C 1
ATOM 4387 O O . ALA A 1 569 ? 18.795 2.194 -11.048 1.00 92.69 569 ALA A O 1
ATOM 4388 N N . GLU A 1 570 ? 20.400 0.647 -10.981 1.00 92.25 570 GLU A N 1
ATOM 4389 C CA . GLU A 1 570 ? 21.373 1.400 -11.780 1.00 92.25 570 GLU A CA 1
ATOM 4390 C C . GLU A 1 570 ? 20.966 1.563 -13.253 1.00 92.25 570 GLU A C 1
ATOM 4392 O O . GLU A 1 570 ? 21.358 2.534 -13.896 1.00 92.25 570 GLU A O 1
ATOM 4397 N N . ASP A 1 571 ? 20.155 0.633 -13.768 1.00 89.62 571 ASP A N 1
ATOM 4398 C CA . ASP A 1 571 ? 19.709 0.584 -15.165 1.00 89.62 571 ASP A CA 1
ATOM 4399 C C . ASP A 1 571 ? 18.320 1.239 -15.346 1.00 89.62 571 ASP A C 1
ATOM 4401 O O . ASP A 1 571 ? 17.735 1.207 -16.432 1.00 89.62 571 ASP A O 1
ATOM 4405 N N . LEU A 1 572 ? 17.762 1.831 -14.282 1.00 93.06 572 LEU A N 1
ATOM 4406 C CA . LEU A 1 572 ? 16.510 2.584 -14.352 1.00 93.06 572 LEU A CA 1
ATOM 4407 C C . LEU A 1 572 ? 16.682 3.870 -15.161 1.00 93.06 572 LEU A C 1
ATOM 4409 O O . LEU A 1 572 ? 17.776 4.394 -15.362 1.00 93.06 572 LEU A O 1
ATOM 4413 N N . LEU A 1 573 ? 15.558 4.411 -15.608 1.00 92.19 573 LEU A N 1
ATOM 4414 C CA . LEU A 1 573 ? 15.492 5.513 -16.558 1.00 92.19 573 LEU A CA 1
ATOM 4415 C C . LEU A 1 573 ? 15.537 6.904 -15.903 1.00 92.19 573 LEU A C 1
ATOM 4417 O O . LEU A 1 573 ? 15.675 7.903 -16.611 1.00 92.19 573 LEU A O 1
ATOM 4421 N N . GLY A 1 574 ? 15.440 6.977 -14.571 1.00 92.44 574 GLY A N 1
ATOM 4422 C CA . GLY A 1 574 ? 15.265 8.229 -13.827 1.00 92.44 574 GLY A CA 1
ATOM 4423 C C . GLY A 1 574 ? 13.833 8.762 -13.921 1.00 92.44 574 GLY A C 1
ATOM 4424 O O . GLY A 1 574 ? 12.931 8.044 -14.347 1.00 92.44 574 GLY A O 1
ATOM 4425 N N . ASN A 1 575 ? 13.618 10.020 -13.518 1.00 91.56 575 ASN A N 1
ATOM 4426 C CA . ASN A 1 575 ? 12.309 10.691 -13.572 1.00 91.56 575 ASN A CA 1
ATOM 4427 C C . ASN A 1 575 ? 11.151 9.859 -12.975 1.00 91.56 575 ASN A C 1
ATOM 4429 O O . ASN A 1 575 ? 10.075 9.751 -13.560 1.00 91.56 575 ASN A O 1
ATOM 4433 N N . GLY A 1 576 ? 11.380 9.245 -11.813 1.00 92.88 576 GLY A N 1
ATOM 4434 C CA . GLY A 1 576 ? 10.370 8.471 -11.089 1.00 92.88 576 GLY A CA 1
ATOM 4435 C C . GLY A 1 576 ? 10.300 6.986 -11.450 1.00 92.88 576 GLY A C 1
ATOM 4436 O O . GLY A 1 576 ? 9.571 6.264 -10.783 1.00 92.88 576 GLY A O 1
ATOM 4437 N N . ASP A 1 577 ? 11.054 6.499 -12.438 1.00 95.12 577 ASP A N 1
ATOM 4438 C CA . ASP A 1 577 ? 11.201 5.054 -12.666 1.00 95.12 577 ASP A CA 1
ATOM 4439 C C . ASP A 1 577 ? 11.887 4.400 -11.456 1.00 95.12 577 ASP A C 1
ATOM 4441 O O . ASP A 1 577 ? 12.966 4.840 -11.033 1.00 95.12 577 ASP A O 1
ATOM 4445 N N . LEU A 1 578 ? 11.236 3.391 -10.871 1.00 96.62 578 LEU A N 1
ATOM 4446 C CA . LEU A 1 578 ? 11.617 2.831 -9.576 1.00 96.62 578 LEU A CA 1
ATOM 4447 C C . LEU A 1 578 ? 11.399 1.319 -9.487 1.00 96.62 578 LEU A C 1
ATOM 4449 O O . LEU A 1 578 ? 10.590 0.729 -10.200 1.00 96.62 578 LEU A O 1
ATOM 4453 N N . LEU A 1 579 ? 12.111 0.696 -8.553 1.00 96.06 579 LEU A N 1
ATOM 4454 C CA . LEU A 1 579 ? 11.883 -0.661 -8.072 1.00 96.06 579 LEU A CA 1
ATOM 4455 C C . LEU A 1 579 ? 11.346 -0.592 -6.641 1.00 96.06 579 LEU A C 1
ATOM 4457 O O . LEU A 1 579 ? 12.003 -0.038 -5.761 1.00 96.06 579 LEU A O 1
ATOM 4461 N N . PHE A 1 580 ? 10.179 -1.177 -6.405 1.00 96.50 580 PHE A N 1
ATOM 4462 C CA . PHE A 1 580 ? 9.593 -1.321 -5.078 1.00 96.50 580 PHE A CA 1
ATOM 4463 C C . PHE A 1 580 ? 9.743 -2.758 -4.587 1.00 96.50 580 PHE A C 1
ATOM 4465 O O . PHE A 1 580 ? 9.484 -3.693 -5.343 1.00 96.50 580 PHE A O 1
ATOM 4472 N N . LYS A 1 581 ? 10.183 -2.931 -3.341 1.00 93.50 581 LYS A N 1
ATOM 4473 C CA . LYS A 1 581 ? 10.374 -4.231 -2.698 1.00 93.50 581 LYS A CA 1
ATOM 4474 C C . LYS A 1 581 ? 9.811 -4.194 -1.282 1.00 93.50 581 LYS A C 1
ATOM 4476 O O . LYS A 1 581 ? 10.386 -3.534 -0.425 1.00 93.50 581 LYS A O 1
ATOM 4481 N N . ASP A 1 582 ? 8.754 -4.950 -1.058 1.00 85.00 582 ASP A N 1
ATOM 4482 C CA . ASP A 1 582 ? 8.097 -5.203 0.224 1.00 85.00 582 ASP A CA 1
ATOM 4483 C C . ASP A 1 582 ? 8.281 -6.676 0.632 1.00 85.00 582 ASP A C 1
ATOM 4485 O O . ASP A 1 582 ? 8.986 -6.996 1.590 1.00 85.00 582 ASP A O 1
ATOM 4489 N N . ILE A 1 583 ? 7.733 -7.594 -0.172 1.00 78.25 583 ILE A N 1
ATOM 4490 C CA . ILE A 1 583 ? 7.762 -9.041 -0.006 1.00 78.25 583 ILE A CA 1
ATOM 4491 C C . ILE A 1 583 ? 8.244 -9.669 -1.315 1.00 78.25 583 ILE A C 1
ATOM 4493 O O . ILE A 1 583 ? 7.621 -9.556 -2.368 1.00 78.25 583 ILE A O 1
ATOM 4497 N N . GLY A 1 584 ? 9.342 -10.419 -1.240 1.00 82.56 584 GLY A N 1
ATOM 4498 C CA . GLY A 1 584 ? 9.864 -11.160 -2.384 1.00 82.56 584 GLY A CA 1
ATOM 4499 C C . GLY A 1 584 ? 10.667 -10.293 -3.354 1.00 82.56 584 GLY A C 1
ATOM 4500 O O . GLY A 1 584 ? 11.576 -9.562 -2.950 1.00 82.56 584 GLY A O 1
ATOM 4501 N N . GLU A 1 585 ? 10.403 -10.459 -4.650 1.00 83.56 585 GLU A N 1
ATOM 4502 C CA . GLU A 1 585 ? 11.184 -9.828 -5.713 1.00 83.56 585 GLU A CA 1
ATOM 4503 C C . GLU A 1 585 ? 10.711 -8.394 -5.999 1.00 83.56 585 GLU A C 1
ATOM 4505 O O . GLU A 1 585 ? 9.515 -8.184 -6.190 1.00 83.56 585 GLU A O 1
ATOM 4510 N N . PRO A 1 586 ? 11.634 -7.420 -6.126 1.00 90.50 586 PRO A N 1
ATOM 4511 C CA . PRO A 1 586 ? 11.309 -6.062 -6.524 1.00 90.50 586 PRO A CA 1
ATOM 4512 C C . PRO A 1 586 ? 10.485 -5.986 -7.808 1.00 90.50 586 PRO A C 1
ATOM 4514 O O . PRO A 1 586 ? 10.858 -6.557 -8.843 1.00 90.50 586 PRO A O 1
ATOM 4517 N N . VAL A 1 587 ? 9.419 -5.197 -7.743 1.00 89.62 587 VAL A N 1
ATOM 4518 C CA . VAL A 1 587 ? 8.531 -4.874 -8.857 1.00 89.62 587 VAL A CA 1
ATOM 4519 C C . VAL A 1 587 ? 8.895 -3.497 -9.396 1.00 89.62 587 VAL A C 1
ATOM 4521 O O . VAL A 1 587 ? 9.102 -2.551 -8.639 1.00 89.62 587 VAL A O 1
ATOM 4524 N N . ARG A 1 588 ? 8.984 -3.376 -10.722 1.00 92.31 588 ARG A N 1
ATOM 4525 C CA . ARG A 1 588 ? 9.239 -2.093 -11.381 1.00 92.31 588 ARG A CA 1
ATOM 4526 C C . ARG A 1 588 ? 7.953 -1.301 -11.545 1.00 92.31 588 ARG A C 1
ATOM 4528 O O . ARG A 1 588 ? 6.993 -1.834 -12.096 1.00 92.31 588 ARG A O 1
ATOM 4535 N N . LEU A 1 589 ? 7.976 -0.047 -11.111 1.00 94.00 589 LEU A N 1
ATOM 4536 C CA . LEU A 1 589 ? 6.849 0.878 -11.134 1.00 94.00 589 LEU A CA 1
ATOM 4537 C C . LEU A 1 589 ? 7.288 2.238 -11.679 1.00 94.00 589 LEU A C 1
ATOM 4539 O O . LEU A 1 589 ? 8.475 2.567 -11.700 1.00 94.00 589 LEU A O 1
ATOM 4543 N N . GLN A 1 590 ? 6.313 3.049 -12.071 1.00 95.19 590 GLN A N 1
ATOM 4544 C CA . GLN A 1 590 ? 6.517 4.452 -12.402 1.00 95.19 590 GLN A CA 1
ATOM 4545 C C . GLN A 1 590 ? 5.950 5.338 -11.292 1.00 95.19 590 GLN A C 1
ATOM 4547 O O . GLN A 1 590 ? 4.748 5.341 -11.031 1.00 95.19 590 GLN A O 1
ATOM 4552 N N . GLY A 1 591 ? 6.820 6.113 -10.652 1.00 95.88 591 GLY A N 1
ATOM 4553 C CA . GLY A 1 591 ? 6.453 7.111 -9.658 1.00 95.88 591 GLY A CA 1
ATOM 4554 C C . GLY A 1 591 ? 5.576 8.214 -10.247 1.00 95.88 591 GLY A C 1
ATOM 4555 O O . GLY A 1 591 ? 5.700 8.576 -11.424 1.00 95.88 591 GLY A O 1
ATOM 4556 N N . LEU A 1 592 ? 4.699 8.740 -9.396 1.00 95.31 592 LEU A N 1
ATOM 4557 C CA . LEU A 1 592 ? 3.767 9.809 -9.729 1.00 95.31 592 LEU A CA 1
ATOM 4558 C C . LEU A 1 592 ? 4.482 11.159 -9.749 1.00 95.31 592 LEU A C 1
ATOM 4560 O O . LEU A 1 592 ? 5.333 11.444 -8.906 1.00 95.31 592 LEU A O 1
ATOM 4564 N N . TYR A 1 593 ? 4.093 12.008 -10.688 1.00 94.06 593 TYR A N 1
ATOM 4565 C CA . TYR A 1 593 ? 4.532 13.387 -10.772 1.00 94.06 593 TYR A CA 1
ATOM 4566 C C . TYR A 1 593 ? 3.430 14.312 -10.270 1.00 94.06 593 TYR A C 1
ATOM 4568 O O . TYR A 1 593 ? 2.295 14.239 -10.741 1.00 94.06 593 TYR A O 1
ATOM 4576 N N . LEU A 1 594 ? 3.779 15.192 -9.334 1.00 93.44 594 LEU A N 1
ATOM 4577 C CA . LEU A 1 594 ? 2.873 16.176 -8.758 1.00 93.44 594 LEU A CA 1
ATOM 4578 C C . LEU A 1 594 ? 3.266 17.581 -9.251 1.00 93.44 594 LEU A C 1
ATOM 4580 O O . LEU A 1 594 ? 4.210 18.174 -8.718 1.00 93.44 594 LEU A O 1
ATOM 4584 N N . PRO A 1 595 ? 2.581 18.132 -10.272 1.00 91.06 595 PRO A N 1
ATOM 4585 C CA . PRO A 1 595 ? 2.903 19.446 -10.815 1.00 91.06 595 PRO A CA 1
ATOM 4586 C C . PRO A 1 595 ? 2.815 20.549 -9.747 1.00 91.06 595 PRO A C 1
ATOM 4588 O O . PRO A 1 595 ? 1.950 20.479 -8.873 1.00 91.06 595 PRO A O 1
ATOM 4591 N N . PRO A 1 596 ? 3.613 21.632 -9.832 1.00 87.50 596 PRO A N 1
ATOM 4592 C CA . PRO A 1 596 ? 3.654 22.671 -8.795 1.00 87.50 596 PRO A CA 1
ATOM 4593 C C . PRO A 1 596 ? 2.302 23.322 -8.458 1.00 87.50 596 PRO A C 1
ATOM 4595 O O . PRO A 1 596 ? 2.062 23.699 -7.312 1.00 87.50 596 PRO A O 1
ATOM 4598 N N . GLY A 1 597 ? 1.411 23.478 -9.444 1.00 87.75 597 GLY A N 1
ATOM 4599 C CA . GLY A 1 597 ? 0.058 24.001 -9.216 1.00 87.75 597 GLY A CA 1
ATOM 4600 C C . GLY A 1 597 ? -0.788 23.060 -8.360 1.00 87.75 597 GLY A C 1
ATOM 4601 O O . GLY A 1 597 ? -1.366 23.488 -7.365 1.00 87.75 597 GLY A O 1
ATOM 4602 N N . GLU A 1 598 ? -0.789 21.774 -8.713 1.00 88.56 598 GLU A N 1
ATOM 4603 C CA . GLU A 1 598 ? -1.484 20.721 -7.971 1.00 88.56 598 GLU A CA 1
ATOM 4604 C C . GLU A 1 598 ? -0.892 20.548 -6.567 1.00 88.56 598 GLU A C 1
ATOM 4606 O O . GLU A 1 598 ? -1.628 20.458 -5.588 1.00 88.56 598 GLU A O 1
ATOM 4611 N N . ARG A 1 599 ? 0.441 20.590 -6.454 1.00 91.44 599 ARG A N 1
ATOM 4612 C CA . ARG A 1 599 ? 1.159 20.480 -5.181 1.00 91.44 599 ARG A CA 1
ATOM 4613 C C . ARG A 1 599 ? 0.742 21.554 -4.188 1.00 91.44 599 ARG A C 1
ATOM 4615 O O . ARG A 1 599 ? 0.387 21.224 -3.065 1.00 91.44 599 ARG A O 1
ATOM 4622 N N . ARG A 1 600 ? 0.740 22.824 -4.605 1.00 87.38 600 ARG A N 1
ATOM 4623 C CA . ARG A 1 600 ? 0.320 23.940 -3.742 1.00 87.38 600 ARG A CA 1
ATOM 4624 C C . ARG A 1 600 ? -1.135 23.813 -3.301 1.00 87.38 600 ARG A C 1
ATOM 4626 O O . ARG A 1 600 ? -1.440 24.158 -2.169 1.00 87.38 600 ARG A O 1
ATOM 4633 N N . ALA A 1 601 ? -2.010 23.308 -4.170 1.00 87.94 601 ALA A N 1
ATOM 4634 C CA . ALA A 1 601 ? -3.413 23.103 -3.828 1.00 87.94 601 ALA A CA 1
ATOM 4635 C C . ALA A 1 601 ? -3.604 22.014 -2.760 1.00 87.94 601 ALA A C 1
ATOM 4637 O O . ALA A 1 601 ? -4.453 22.174 -1.894 1.00 87.94 601 ALA A O 1
ATOM 4638 N N . ILE A 1 602 ? -2.823 20.928 -2.808 1.00 91.06 602 ILE A N 1
ATOM 4639 C CA . ILE A 1 602 ? -2.911 19.849 -1.810 1.00 91.06 602 ILE A CA 1
ATOM 4640 C C . ILE A 1 602 ? -2.192 20.233 -0.512 1.00 91.06 602 ILE A C 1
ATOM 4642 O O . ILE A 1 602 ? -2.696 19.950 0.563 1.00 91.06 602 ILE A O 1
ATOM 4646 N N . PHE A 1 603 ? -1.008 20.846 -0.597 1.00 91.25 603 PHE A N 1
ATOM 4647 C CA . PHE A 1 603 ? -0.170 21.118 0.579 1.00 91.25 603 PHE A CA 1
ATOM 4648 C C . PHE A 1 603 ? -0.577 22.390 1.333 1.00 91.25 603 PHE A C 1
ATOM 4650 O O . PHE A 1 603 ? -0.254 22.520 2.511 1.00 91.25 603 PHE A O 1
ATOM 4657 N N . GLY A 1 604 ? -1.262 23.320 0.660 1.00 75.62 604 GLY A N 1
ATOM 4658 C CA . GLY A 1 604 ? -1.784 24.550 1.257 1.00 75.62 604 GLY A CA 1
ATOM 4659 C C . GLY A 1 604 ? -3.202 24.438 1.830 1.00 75.62 604 GLY A C 1
ATOM 4660 O O . GLY A 1 604 ? -3.691 25.432 2.365 1.00 75.62 604 GLY A O 1
ATOM 4661 N N . ALA A 1 605 ? -3.859 23.282 1.681 1.00 55.69 605 ALA A N 1
ATOM 4662 C CA . ALA A 1 605 ? -5.121 22.940 2.341 1.00 55.69 605 ALA A CA 1
ATOM 4663 C C . ALA A 1 605 ? -4.846 22.355 3.734 1.00 55.69 605 ALA A C 1
ATOM 4665 O O . ALA A 1 605 ? -5.648 22.645 4.650 1.00 55.69 605 ALA A O 1
#

Mean predicted aligned error: 16.04 Å

Solvent-accessible surface area (backbone atoms only — not comparable to full-atom values): 32147 Å² total; per-residue (Å²): 125,64,42,80,43,45,47,66,62,55,44,54,50,42,34,54,75,62,73,44,79,90,59,75,82,57,64,73,46,58,55,50,50,55,51,51,53,55,54,49,55,32,38,35,55,39,88,50,67,86,59,14,49,71,64,45,44,78,87,75,96,72,51,45,65,59,34,14,56,35,33,34,52,43,43,42,67,72,47,48,48,57,50,51,63,75,40,38,86,66,41,71,89,35,63,68,58,54,50,53,46,50,50,26,48,46,35,46,21,44,54,52,22,42,54,53,43,52,29,57,76,69,71,45,70,69,43,60,43,46,62,40,78,42,62,31,77,49,76,59,96,64,44,77,55,40,37,33,37,40,46,64,38,60,28,39,40,35,41,75,100,52,74,51,37,32,36,36,36,80,42,85,53,93,68,60,69,68,34,54,50,53,48,43,48,48,51,37,51,29,52,47,76,79,47,94,44,89,40,35,39,34,45,36,33,24,29,101,52,72,45,77,48,75,42,53,58,78,76,44,49,74,53,49,57,52,47,51,52,49,50,32,54,76,65,54,18,43,76,88,44,81,46,47,74,56,69,33,63,67,43,58,78,68,50,72,70,56,54,50,50,53,54,53,50,37,50,52,31,43,76,71,77,37,42,47,43,74,77,63,78,51,47,36,37,59,53,32,31,37,36,45,37,43,65,40,94,91,47,54,71,66,60,53,47,70,37,25,64,59,50,15,64,78,68,69,46,97,53,42,39,45,56,44,73,58,90,96,37,42,29,42,33,34,78,39,91,81,53,53,83,46,49,43,80,81,48,56,65,73,52,70,81,53,38,96,76,70,22,52,59,50,30,53,61,22,29,41,61,60,48,48,76,41,63,44,39,34,79,41,85,46,34,23,18,36,40,35,33,17,26,91,76,7,29,54,66,48,37,54,49,35,22,49,50,41,36,56,77,13,36,47,56,68,23,30,26,34,40,44,36,35,74,78,76,71,79,56,66,75,44,62,69,30,77,35,31,37,89,91,28,55,70,42,37,58,92,82,41,64,55,61,58,56,48,49,52,54,50,5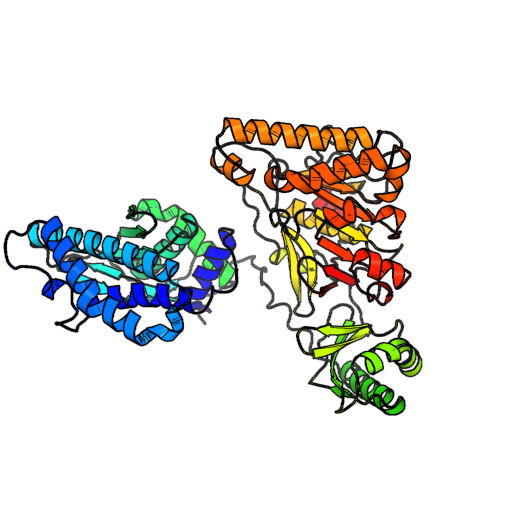1,51,37,56,49,44,51,53,53,24,60,74,71,75,38,84,33,49,69,53,35,44,74,73,69,47,86,74,43,35,37,40,36,39,28,62,42,48,71,79,50,42,86,82,42,50,70,65,47,38,51,44,48,34,55,39,46,73,52,18,49,44,51,35,39,30,44,37,40,20,30,50,71,66,40,79,87,65,46,49,65,36,50,58,76,35,29,60,12,29,39,33,23,15,32,92,35,58,65,36,16,28,71,68,70,76,38,69,57,27,40,49,40,83,24,73,21,26,28,32,42,29,55,75,84,73,64,44,69,30,40,22,38,40,59,54,72,70,60,41,51,59,63,43,70,106

Secondary structure (DSSP, 8-state):
-PEEEEHHHHHHHHHHHTT--------HHHHHHHHHHHHHHHHHHSS-TTTSGGGTSPSSS--HHHHHHHHHHHIIIIIIHHHHHHTHHHHTT-HHHHHHHHHHHHHHHHHHHHHHHHHHHHT---EEEEEEEEEEEE--TT-SS-EEEEEEEEEEEE-TTS--EEEEEEE-S---HHHHHHHHHHHHHHHHTT-SS--EEEEEE-SSS-EEEEE-HHHHHHHHHHHHHHHHHHTT-STT------STT-PPPPPHHHHHHHHHHHHHHHHTT--EEE-SSPEE-SSEEEEEEEEPTT--HHHHHHTHHHHHHHHT-SS--EEEEETTEEEEEEE-SS---EEGGGGGGGSPPPPTTT---EEEEEE-TT--EEEEETTSTTTSEEEEE--TTSSHHHHHHHHHHHHHHT--TTTEEEEEE-TTSSSSGGGTT-TTB-TTT--B-TTTS-HHHHHHHHHHHHHHHHHHHHHHT-SSHHHHHHTT----EEEEEES-GGGGGGG-HHHHHHHHHHHHHHHHHHTEEEEEEESS--HHHHSTHHHHH--EEEEE--S-HHHHHHHHSSS-GGG--STTEEEEESSSSPEEEEPEE--HHHHHHHHT-

Radius of gyration: 29.22 Å; Cα contacts (8 Å, |Δi|>4): 1119; chains: 1; bounding box: 79×65×66 Å